Protein 1IV8 (pdb70)

InterPro domains:
  IPR006047 Glycosyl hydrolase family 13, catalytic domain [PF00128] (19-267)
  IPR006047 Glycosyl hydrolase family 13, catalytic domain [SM00642] (3-630)
  IPR012767 Maltooligosyl trehalose synthase [TIGR02401] (2-672)
  IPR012767 Maltooligosyl trehalose synthase [cd11336] (4-645)
  IPR013780 Glycosyl hydrolase, all-beta [G3DSA:2.60.40.1180] (655-720)
  IPR013797 Maltooligosyl trehalose synthase, domain 4 [G3DSA:1.10.10.470] (461-559)
  IPR015279 Malto-oligosyltrehalose synthase, C-terminal [PF09196] (654-719)
  IPR017853 Glycoside hydrolase superfamily [SSF51445] (2-646)

Nearest PDB structures (foldseek):
  1iv8-assembly1_A  TM=1.001E+00  e=0.000E+00  Sulfolobus acidocaldarius
  3hje-assembly1_A  TM=9.423E-01  e=4.505E-79  Sulfurisphaera tokodaii str. 7
  6lcu-assembly1_A  TM=8.958E-01  e=6.924E-51  Arthrobacter ramosus
  6lcv-assembly1_A  TM=9.062E-01  e=1.331E-50  Arthrobacter ramosus
  6sau-assembly1_A  TM=5.888E-01  e=2.525E-11  Cordyceps farinosa

B-factor: mean 21.86, std 14.27, range [2.0, 100.0]

Foldseek 3Di:
DFFEEEEDFFFLVCALVNLLVCLVVCLLQHAEYEYFDFAAAPPPDRGNQAHQFLVWGHVSRPTPVSVQVSQVSSVVVRHAYAYEDEQWKHFQAQSSVCVLCCLCCHCVQFFAFQVVDQAWEQADAQAFDPVCVVVPQWDWAQDPVGIWIDHPPGTHDFPDADPDPVVSQVRTRYHYGHLQDDTRADADQQDSGMTTTQCVPPSVCRSVCVLVHDGDHYEYEPLQLYLASQVSVVVSCVRNPDAYEYAFFWAQPGDDPHPHLAYQALNLQQQLLQLQAADPVLLVCLLCVLLVDDDDLLVLLVLLLVCCVRRPVPVCVLCVLLPHDSVLSSQLLSPDDGLFDPPLDGPCVSVVNDDVNVSCVVRVPSSSNVSSCSNSSSVSQLQEVLLQDPSQSLQSKVSHDVVRRHDHLVVVLVVLVVQAQGQYEHDNADLAIQKGNLLSLLSSLCNVVVVVNSCLVVLCVQQVFDARSRLSSNLLSLCLSQVLPALDPVVVQSVQSVSVQSYPQAHPVGGDPVNVVRVVVSSVCCSPPPVNRVVSVVVSVSNLLSVLLSQLSLLDRSQTAYHYYHYPPVLFDDTAGGPPRSSDDDDVVLVSVLLVVQLDDPCCSVDVSVRSVSNNSSSNSNVCSVCSVQSHNWDKAWDDDDRQWTWIDGNNFKTKIGGSNRPDKDKAADDPPWWWAFPRNRDIDHGMDIGHSHIGITTTD

CATH classification: 3.20.20.80 (+4 more: 3.30.1590.10, 1.10.150.200, 1.10.10.470)

Structure (mmCIF, N/CA/C/O backbone):
data_1IV8
#
_entry.id   1IV8
#
_cell.length_a   56.504
_cell.length_b   68.497
_cell.length_c   93.769
_cell.angle_alpha   90.00
_cell.angle_beta   101.46
_cell.angle_gamma   90.00
#
_symmetry.space_group_name_H-M   'P 1 21 1'
#
loop_
_entity.id
_entity.type
_entity.pdbx_description
1 polymer 'MALTOOLIGOSYL TREHALOSE SYNTHASE'
2 water water
#
loop_
_atom_site.group_PDB
_atom_site.id
_atom_site.type_symbol
_atom_site.label_atom_id
_atom_site.label_alt_id
_atom_site.label_comp_id
_atom_site.label_asym_id
_atom_site.label_entity_id
_atom_site.label_seq_id
_atom_site.pdbx_PDB_ins_code
_atom_site.Cartn_x
_atom_site.Cartn_y
_atom_site.Cartn_z
_atom_site.occupancy
_atom_site.B_iso_or_equiv
_atom_site.auth_seq_id
_atom_site.auth_comp_id
_atom_site.auth_asym_id
_atom_site.auth_atom_id
_atom_site.pdbx_PDB_model_num
ATOM 1 N N . MET A 1 1 ? -21.813 64.893 30.588 1.00 49.21 1 MET A N 1
ATOM 2 C CA . MET A 1 1 ? -23.137 64.630 31.230 1.00 49.63 1 MET A CA 1
ATOM 3 C C . MET A 1 1 ? -24.070 63.890 30.267 1.00 43.66 1 MET A C 1
ATOM 4 O O . MET A 1 1 ? -23.931 63.998 29.053 1.00 43.75 1 MET A O 1
ATOM 9 N N . ILE A 1 2 ? -25.012 63.146 30.836 1.00 36.53 2 ILE A N 1
ATOM 10 C CA . ILE A 1 2 ? -26.002 62.370 30.090 1.00 31.88 2 ILE A CA 1
ATOM 11 C C . ILE A 1 2 ? -25.491 61.426 28.993 1.00 24.86 2 ILE A C 1
ATOM 12 O O . ILE A 1 2 ? -25.008 60.360 29.334 1.00 26.41 2 ILE A O 1
ATOM 17 N N . SER A 1 3 ? -25.521 61.817 27.718 1.00 19.83 3 SER A N 1
ATOM 18 C CA . SER A 1 3 ? -25.099 60.890 26.657 1.00 16.39 3 SER A CA 1
ATOM 19 C C . SER A 1 3 ? -23.981 61.198 25.645 1.00 14.12 3 SER A C 1
ATOM 20 O O . SER A 1 3 ? -23.394 60.260 25.097 1.00 14.34 3 SER A O 1
ATOM 23 N N . ALA A 1 4 ? -23.672 62.469 25.389 1.00 11.08 4 ALA A N 1
ATOM 24 C CA . ALA A 1 4 ? -22.618 62.813 24.423 1.00 12.19 4 ALA A CA 1
ATOM 25 C C . ALA A 1 4 ? -22.253 64.295 24.389 1.00 10.14 4 ALA A C 1
ATOM 26 O O . ALA A 1 4 ? -23.122 65.164 24.444 1.00 13.47 4 ALA A O 1
ATOM 28 N N . THR A 1 5 ? -20.961 64.582 24.273 1.00 9.92 5 THR A N 1
ATOM 29 C CA . THR A 1 5 ? -20.499 65.968 24.221 1.00 7.43 5 THR A CA 1
ATOM 30 C C . THR A 1 5 ? -19.899 66.293 22.874 1.00 6.87 5 THR A C 1
ATOM 31 O O . THR A 1 5 ? -19.440 65.403 22.163 1.00 9.38 5 THR A O 1
ATOM 35 N N . TYR A 1 6 ? -19.907 67.572 22.528 1.00 4.83 6 TYR A N 1
ATOM 36 C CA . TYR A 1 6 ? -19.384 68.027 21.249 1.00 7.98 6 TYR A CA 1
ATOM 37 C C . TYR A 1 6 ? -18.554 69.287 21.507 1.00 8.09 6 TYR A C 1
ATOM 38 O O . TYR A 1 6 ? -19.086 70.304 21.959 1.00 8.28 6 TYR A O 1
ATOM 47 N N . ARG A 1 7 ? -17.251 69.188 21.241 1.00 10.22 7 ARG A N 1
ATOM 48 C CA . ARG A 1 7 ? -16.279 70.272 21.430 1.00 7.88 7 ARG A CA 1
ATOM 49 C C . ARG A 1 7 ? -16.373 71.330 20.345 1.00 6.86 7 ARG A C 1
ATOM 50 O O . ARG A 1 7 ? -16.164 71.028 19.175 1.00 8.47 7 ARG A O 1
ATOM 58 N N . LEU A 1 8 ? -16.630 72.574 20.731 1.00 7.50 8 LEU A N 1
ATOM 59 C CA . LEU A 1 8 ? -16.690 73.672 19.771 1.00 8.24 8 LEU A CA 1
ATOM 60 C C . LEU A 1 8 ? -15.559 74.667 20.068 1.00 11.57 8 LEU A C 1
ATOM 61 O O . LEU A 1 8 ? -15.339 75.038 21.224 1.00 9.45 8 LEU A O 1
ATOM 66 N N . GLN A 1 9 ? -14.809 75.040 19.033 1.00 10.01 9 GLN A N 1
ATOM 67 C CA . GLN A 1 9 ? -13.715 76.004 19.165 1.00 11.91 9 GLN A CA 1
ATOM 68 C C . GLN A 1 9 ? -14.269 77.391 18.805 1.00 12.67 9 GLN A C 1
ATOM 69 O O . GLN A 1 9 ? -14.519 77.693 17.635 1.00 11.46 9 GLN A O 1
ATOM 75 N N . LEU A 1 10 ? -14.586 78.170 19.836 1.00 13.82 10 LEU A N 1
ATOM 76 C CA . LEU A 1 10 ? -15.135 79.519 19.690 1.00 12.31 10 LEU A CA 1
ATOM 77 C C . LEU A 1 10 ? -14.062 80.565 19.420 1.00 13.36 10 LEU A C 1
ATOM 78 O O . LEU A 1 10 ? -13.000 80.547 20.029 1.00 15.29 10 LEU A O 1
ATOM 83 N N . ASN A 1 11 ? -14.345 81.472 18.491 1.00 14.46 11 ASN A N 1
ATOM 84 C CA . ASN A 1 11 ? -13.425 82.556 18.173 1.00 15.12 11 ASN A CA 1
ATOM 85 C C . ASN A 1 11 ? -14.134 83.633 17.359 1.00 18.00 11 ASN A C 1
ATOM 86 O O . ASN A 1 11 ? -15.339 83.546 17.130 1.00 17.01 11 ASN A O 1
ATOM 91 N N . LYS A 1 12 ? -13.401 84.672 16.978 1.00 20.27 12 LYS A N 1
ATOM 92 C CA . LYS A 1 12 ? -13.956 85.781 16.209 1.00 26.63 12 LYS A CA 1
ATOM 93 C C . LYS A 1 12 ? -14.763 85.319 14.989 1.00 26.13 12 LYS A C 1
ATOM 94 O O . LYS A 1 12 ? -15.776 85.930 14.644 1.00 26.34 12 LYS A O 1
ATOM 100 N N . ASN A 1 13 ? -14.320 84.238 14.351 1.00 26.46 13 ASN A N 1
ATOM 101 C CA . ASN A 1 13 ? -15.004 83.706 13.172 1.00 27.55 13 ASN A CA 1
ATOM 102 C C . ASN A 1 13 ? -16.029 82.605 13.427 1.00 24.11 13 ASN A C 1
ATOM 103 O O . ASN A 1 13 ? -16.587 82.041 12.494 1.00 24.34 13 ASN A O 1
ATOM 108 N N . PHE A 1 14 ? -16.249 82.277 14.688 1.00 18.80 14 PHE A N 1
ATOM 109 C CA . PHE A 1 14 ? -17.235 81.278 15.054 1.00 15.78 14 PHE A CA 1
ATOM 110 C C . PHE A 1 14 ? -17.629 81.640 16.473 1.00 14.71 14 PHE A C 1
ATOM 111 O O . PHE A 1 14 ? -17.127 81.079 17.452 1.00 14.82 14 PHE A O 1
ATOM 119 N N . ASN A 1 15 ? -18.511 82.628 16.553 1.00 14.25 15 ASN A N 1
ATOM 120 C CA . ASN A 1 15 ? -18.990 83.180 17.812 1.00 12.87 15 ASN A CA 1
ATOM 121 C C . ASN A 1 15 ? -20.294 82.595 18.334 1.00 14.05 15 ASN A C 1
ATOM 122 O O . ASN A 1 15 ? -20.789 81.596 17.812 1.00 14.11 15 ASN A O 1
ATOM 127 N N . PHE A 1 16 ? -20.809 83.191 19.410 1.00 15.06 16 PHE A N 1
ATOM 128 C CA . PHE A 1 16 ? -22.042 82.736 20.044 1.00 16.99 16 PHE A CA 1
ATOM 129 C C . PHE A 1 16 ? -23.228 82.653 19.068 1.00 18.29 16 PHE A C 1
ATOM 130 O O . PHE A 1 16 ? -24.042 81.727 19.147 1.00 19.42 16 PHE A O 1
ATOM 138 N N . GLY A 1 17 ? -23.323 83.625 18.166 1.00 17.30 17 GLY A N 1
ATOM 139 C CA . GLY A 1 17 ? -24.398 83.647 17.190 1.00 17.32 17 GLY A CA 1
ATOM 140 C C . GLY A 1 17 ? -24.332 82.496 16.198 1.00 16.58 17 GLY A C 1
ATOM 141 O O . GLY A 1 17 ? -25.367 82.016 15.722 1.00 15.20 17 GLY A O 1
ATOM 142 N N . ASP A 1 18 ? -23.118 82.089 15.836 1.00 15.43 18 ASP A N 1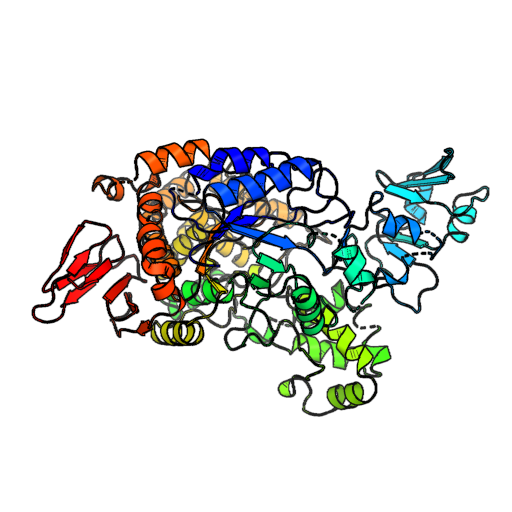
ATOM 143 C CA . ASP A 1 18 ? -22.933 80.976 14.914 1.00 17.66 18 ASP A CA 1
ATOM 144 C C . ASP A 1 18 ? -23.322 79.664 15.583 1.00 17.54 18 ASP A C 1
ATOM 145 O O . ASP A 1 18 ? -23.863 78.779 14.928 1.00 20.25 18 ASP A O 1
ATOM 150 N N . VAL A 1 19 ? -23.022 79.527 16.875 1.00 14.41 19 VAL A N 1
ATOM 151 C CA . VAL A 1 19 ? -23.386 78.320 17.606 1.00 15.40 19 VAL A CA 1
ATOM 152 C C . VAL A 1 19 ? -24.909 78.189 17.609 1.00 18.15 19 VAL A C 1
ATOM 153 O O . VAL A 1 19 ? -25.447 77.116 17.324 1.00 19.32 19 VAL A O 1
ATOM 157 N N . ILE A 1 20 ? -25.585 79.287 17.948 1.00 17.67 20 ILE A N 1
ATOM 158 C CA . ILE A 1 20 ? -27.045 79.346 17.993 1.00 18.85 20 ILE A CA 1
ATOM 159 C C . ILE A 1 20 ? -27.678 78.932 16.659 1.00 19.19 20 ILE A C 1
ATOM 160 O O . ILE A 1 20 ? -28.710 78.267 16.647 1.00 20.23 20 ILE A O 1
ATOM 165 N N . ASP A 1 21 ? -27.061 79.330 15.549 1.00 20.57 21 ASP A N 1
ATOM 166 C CA . ASP A 1 21 ? -27.566 78.989 14.220 1.00 22.31 21 ASP A CA 1
ATOM 167 C C . ASP A 1 21 ? -27.503 77.498 13.914 1.00 21.82 21 ASP A C 1
ATOM 168 O O . ASP A 1 21 ? -28.231 77.020 13.049 1.00 22.53 21 ASP A O 1
ATOM 173 N N . ASN A 1 22 ? -26.620 76.777 14.604 1.00 20.37 22 ASN A N 1
ATOM 174 C CA . ASN A 1 22 ? -26.451 75.339 14.384 1.00 17.58 22 ASN A CA 1
ATOM 175 C C . ASN A 1 22 ? -27.012 74.419 15.464 1.00 17.37 22 ASN A C 1
ATOM 176 O O . ASN A 1 22 ? -26.769 73.215 15.424 1.00 17.40 22 ASN A O 1
ATOM 181 N N . LEU A 1 23 ? -27.742 74.972 16.431 1.00 17.87 23 LEU A N 1
ATOM 182 C CA . LEU A 1 23 ? -28.309 74.184 17.522 1.00 14.67 23 LEU A CA 1
ATOM 183 C C . LEU A 1 23 ? -29.176 73.006 17.095 1.00 15.18 23 LEU A C 1
ATOM 184 O O . LEU A 1 23 ? -29.106 71.941 17.709 1.00 15.83 23 LEU A O 1
ATOM 189 N N . TRP A 1 24 ? -30.025 73.199 16.089 1.00 14.90 24 TRP A N 1
ATOM 190 C CA . TRP A 1 24 ? -30.882 72.115 15.601 1.00 13.11 24 TRP A CA 1
ATOM 191 C C . TRP A 1 24 ? -30.078 71.005 14.923 1.00 13.28 24 TRP A C 1
ATOM 192 O O . TRP A 1 24 ? -30.509 69.855 14.906 1.00 16.03 24 TRP A O 1
ATOM 203 N N . TYR A 1 25 ? -28.934 71.358 14.342 1.00 13.40 25 TYR A N 1
ATOM 204 C CA . TYR A 1 25 ? -28.061 70.372 13.717 1.00 14.27 25 TYR A CA 1
ATOM 205 C C . TYR A 1 25 ? -27.478 69.465 14.813 1.00 15.16 25 TYR A C 1
ATOM 206 O O . TYR A 1 25 ? -27.462 68.235 14.679 1.00 16.18 25 TYR A O 1
ATOM 215 N N . PHE A 1 26 ? -26.993 70.083 15.889 1.00 13.47 26 PHE A N 1
ATOM 216 C CA . PHE A 1 26 ? -26.409 69.354 17.013 1.00 14.67 26 PHE A CA 1
ATOM 217 C C . PHE A 1 26 ? -27.423 68.433 17.695 1.00 16.24 26 PHE A C 1
ATOM 218 O O . PHE A 1 26 ? -27.071 67.330 18.118 1.00 14.61 26 PHE A O 1
ATOM 236 N N . ASP A 1 28 ? -30.182 67.077 16.266 1.00 14.98 28 ASP A N 1
ATOM 237 C CA . ASP A 1 28 ? -30.532 65.993 15.351 1.00 18.58 28 ASP A CA 1
ATOM 238 C C . ASP A 1 28 ? -29.398 64.969 15.221 1.00 19.96 28 ASP A C 1
ATOM 239 O O . ASP A 1 28 ? -29.645 63.779 15.002 1.00 21.01 28 ASP A O 1
ATOM 244 N N . LEU A 1 29 ? -28.156 65.423 15.363 1.00 17.98 29 LEU A N 1
ATOM 245 C CA . LEU A 1 29 ? -27.001 64.533 15.267 1.00 17.24 29 LEU A CA 1
ATOM 246 C C . LEU A 1 29 ? -27.013 63.512 16.410 1.00 16.53 29 LEU A C 1
ATOM 247 O O . LEU A 1 29 ? -26.500 62.395 16.257 1.00 19.30 29 LEU A O 1
ATOM 252 N N . GLY A 1 30 ? -27.558 63.913 17.557 1.00 15.66 30 GLY A N 1
ATOM 253 C CA . GLY A 1 30 ? -27.632 63.036 18.718 1.00 14.87 30 GLY A CA 1
ATOM 254 C C . GLY A 1 30 ? -26.888 63.519 19.959 1.00 13.50 30 GLY A C 1
ATOM 255 O O . GLY A 1 30 ? -26.872 62.836 20.975 1.00 16.06 30 GLY A O 1
ATOM 256 N N . VAL A 1 31 ? -26.233 64.672 19.856 1.00 15.18 31 VAL A N 1
ATOM 257 C CA . VAL A 1 31 ? -25.462 65.275 20.950 1.00 14.11 31 VAL A CA 1
ATOM 258 C C . VAL A 1 31 ? -26.360 65.814 22.076 1.00 14.68 31 VAL A C 1
ATOM 259 O O . VAL A 1 31 ? -27.351 66.485 21.806 1.00 15.78 31 VAL A O 1
ATOM 263 N N . SER A 1 32 ? -25.990 65.563 23.331 1.00 15.07 32 SER A N 1
ATOM 264 C CA . SER A 1 32 ? -26.779 66.054 24.462 1.00 13.65 32 SER A CA 1
ATOM 265 C C . SER A 1 32 ? -26.210 67.329 25.107 1.00 15.65 32 SER A C 1
ATOM 266 O O . SER A 1 32 ? -26.965 68.165 25.618 1.00 12.33 32 SER A O 1
ATOM 269 N N . HIS A 1 33 ? -24.891 67.495 25.052 1.00 13.00 33 HIS A N 1
ATOM 270 C CA . HIS A 1 33 ? -24.230 68.648 25.664 1.00 12.07 33 HIS A CA 1
ATOM 271 C C . HIS A 1 33 ? -23.176 69.314 24.786 1.00 10.84 33 HIS A C 1
ATOM 272 O O . HIS A 1 33 ? -22.314 68.640 24.220 1.00 14.77 33 HIS A O 1
ATOM 279 N N . LEU A 1 34 ? -23.238 70.637 24.666 1.00 10.41 34 LEU A N 1
ATOM 280 C CA . LEU A 1 34 ? -22.222 71.372 23.910 1.00 10.00 34 LEU A CA 1
ATOM 281 C C . LEU A 1 34 ? -21.072 71.610 24.878 1.00 11.42 34 LEU A C 1
ATOM 282 O O . LEU A 1 34 ? -21.293 71.931 26.047 1.00 13.06 34 LEU A O 1
ATOM 287 N N . TYR A 1 35 ? -19.854 71.395 24.401 1.00 10.65 35 TYR A N 1
ATOM 288 C CA . TYR A 1 35 ? -18.638 71.531 25.208 1.00 10.14 35 TYR A CA 1
ATOM 289 C C . TYR A 1 35 ? -17.868 72.731 24.639 1.00 9.72 35 TYR A C 1
ATOM 290 O O . TYR A 1 35 ? -17.154 72.629 23.638 1.00 8.59 35 TYR A O 1
ATOM 299 N N . LEU A 1 36 ? -18.059 73.884 25.273 1.00 9.50 36 LEU A N 1
ATOM 300 C CA . LEU A 1 36 ? -17.466 75.136 24.813 1.00 9.05 36 LEU A CA 1
ATOM 301 C C . LEU A 1 36 ? -16.079 75.484 25.310 1.00 8.46 36 LEU A C 1
ATOM 302 O O . LEU A 1 36 ? -15.735 75.196 26.458 1.00 9.29 36 LEU A O 1
ATOM 307 N N . SER A 1 37 ? -15.292 76.102 24.428 1.00 7.34 37 SER A N 1
ATOM 308 C CA . SER A 1 37 ? -13.940 76.586 24.741 1.00 8.53 37 SER A CA 1
ATOM 309 C C . SER A 1 37 ? -14.116 77.822 25.677 1.00 9.56 37 SER A C 1
ATOM 310 O O . SER A 1 37 ? -15.212 78.396 25.739 1.00 8.73 37 SER A O 1
ATOM 313 N N . PRO A 1 38 ? -13.051 78.250 26.403 1.00 9.72 38 PRO A N 1
ATOM 314 C CA . PRO A 1 38 ? -13.085 79.391 27.342 1.00 6.90 38 PRO A CA 1
ATOM 315 C C . PRO A 1 38 ? -13.774 80.667 26.869 1.00 7.90 38 PRO A C 1
ATOM 316 O O . PRO A 1 38 ? -13.545 81.108 25.746 1.00 8.74 38 PRO A O 1
ATOM 320 N N . VAL A 1 39 ? -14.610 81.258 27.731 1.00 9.07 39 VAL A N 1
ATOM 321 C CA . VAL A 1 39 ? -15.361 82.469 27.378 1.00 7.88 39 VAL A CA 1
ATOM 322 C C . VAL A 1 39 ? -15.043 83.791 28.070 1.00 9.78 39 VAL A C 1
ATOM 323 O O . VAL A 1 39 ? -15.678 84.801 27.757 1.00 11.13 39 VAL A O 1
ATOM 327 N N . LEU A 1 40 ? -14.164 83.791 29.065 1.00 8.35 40 LEU A N 1
ATOM 328 C CA . LEU A 1 40 ? -13.807 85.046 29.726 1.00 9.30 40 LEU A CA 1
ATOM 329 C C . LEU A 1 40 ? -12.876 85.836 28.814 1.00 9.00 40 LEU A C 1
ATOM 330 O O . LEU A 1 40 ? -12.197 85.275 27.968 1.00 9.41 40 LEU A O 1
ATOM 335 N N . MET A 1 41 ? -12.859 87.151 28.980 1.00 8.72 41 MET A N 1
ATOM 336 C CA . MET A 1 41 ? -12.023 88.008 28.150 1.00 8.06 41 MET A CA 1
ATOM 337 C C . MET A 1 41 ? -10.566 87.568 27.990 1.00 8.30 41 MET A C 1
ATOM 338 O O . MET A 1 41 ? -9.817 87.502 28.961 1.00 9.61 41 MET A O 1
ATOM 343 N N . ALA A 1 42 ? -10.167 87.328 26.746 1.00 8.71 42 ALA A N 1
ATOM 344 C CA . ALA A 1 42 ? -8.808 86.913 26.409 1.00 10.42 42 ALA A CA 1
ATOM 345 C C . ALA A 1 42 ? -8.162 88.012 25.564 1.00 13.46 42 ALA A C 1
ATOM 346 O O . ALA A 1 42 ? -8.816 88.994 25.207 1.00 15.54 42 ALA A O 1
ATOM 348 N N . SER A 1 43 ? -6.867 87.900 25.288 1.00 15.50 43 SER A N 1
ATOM 349 C CA . SER A 1 43 ? -6.219 88.931 24.484 1.00 18.97 43 SER A CA 1
ATOM 350 C C . SER A 1 43 ? -6.841 88.972 23.084 1.00 21.81 43 SER A C 1
ATOM 351 O O . SER A 1 43 ? -7.117 87.937 22.488 1.00 20.61 43 SER A O 1
ATOM 354 N N . PRO A 1 44 ? -7.078 90.183 22.551 1.00 23.67 44 PRO A N 1
ATOM 355 C CA . PRO A 1 44 ? -7.676 90.372 21.223 1.00 22.18 44 PRO A CA 1
ATOM 356 C C . PRO A 1 44 ? -7.025 89.531 20.128 1.00 21.25 44 PRO A C 1
ATOM 357 O O . PRO A 1 44 ? -5.792 89.483 19.998 1.00 18.06 44 PRO A O 1
ATOM 361 N N . GLY A 1 45 ? -7.870 88.871 19.346 1.00 21.38 45 GLY A N 1
ATOM 362 C CA . GLY A 1 45 ? -7.388 88.032 18.271 1.00 22.11 45 GLY A CA 1
ATOM 363 C C . GLY A 1 45 ? -7.042 86.624 18.712 1.00 23.04 45 GLY A C 1
ATOM 364 O O . GLY A 1 45 ? -6.504 85.855 17.915 1.00 24.78 45 GLY A O 1
ATOM 365 N N . SER A 1 46 ? -7.326 86.281 19.965 1.00 20.62 46 SER A N 1
ATOM 366 C CA . SER A 1 46 ? -7.034 84.940 20.465 1.00 20.51 46 SER A CA 1
ATOM 367 C C . SER A 1 46 ? -7.886 83.909 19.727 1.00 21.37 46 SER A C 1
ATOM 368 O O . SER A 1 46 ? -9.052 84.149 19.413 1.00 22.01 46 SER A O 1
ATOM 371 N N . ASN A 1 47 ? -7.276 82.774 19.410 1.00 22.96 47 ASN A N 1
ATOM 372 C CA . ASN A 1 47 ? -7.974 81.706 18.710 1.00 26.05 47 ASN A CA 1
ATOM 373 C C . ASN A 1 47 ? -8.390 80.576 19.646 1.00 24.22 47 ASN A C 1
ATOM 374 O O . ASN A 1 47 ? -9.121 79.683 19.239 1.00 23.89 47 ASN A O 1
ATOM 379 N N . HIS A 1 48 ? -7.909 80.604 20.886 1.00 20.94 48 HIS A N 1
ATOM 380 C CA . HIS A 1 48 ? -8.227 79.539 21.829 1.00 17.34 48 HIS A CA 1
ATOM 381 C C . HIS A 1 48 ? -8.788 79.984 23.184 1.00 17.30 48 HIS A C 1
ATOM 382 O O . HIS A 1 48 ? -9.232 79.155 23.978 1.00 16.02 48 HIS A O 1
ATOM 389 N N . GLY A 1 49 ? -8.645 81.269 23.499 1.00 17.55 49 GLY A N 1
ATOM 390 C CA . GLY A 1 49 ? -9.157 81.788 24.763 1.00 15.47 49 GLY A CA 1
ATOM 391 C C . GLY A 1 49 ? -8.445 81.378 26.050 1.00 13.99 49 GLY A C 1
ATOM 392 O O . GLY A 1 49 ? -8.919 81.689 27.132 1.00 12.39 49 GLY A O 1
ATOM 393 N N . TYR A 1 50 ? -7.301 80.704 25.966 1.00 12.84 50 TYR A N 1
ATOM 394 C CA . TYR A 1 50 ? -6.598 80.296 27.186 1.00 11.97 50 TYR A CA 1
ATOM 395 C C . TYR A 1 50 ? -5.710 81.393 27.800 1.00 10.83 50 TYR A C 1
ATOM 396 O O . TYR A 1 50 ? -5.183 81.224 28.897 1.00 12.72 50 TYR A O 1
ATOM 405 N N . ASP A 1 51 ? -5.516 82.487 27.068 1.00 9.76 51 ASP A N 1
ATOM 406 C CA . ASP A 1 51 ? -4.718 83.625 27.548 1.00 10.87 51 ASP A CA 1
ATOM 407 C C . ASP A 1 51 ? -5.629 84.711 28.129 1.00 9.26 51 ASP A C 1
ATOM 408 O O . ASP A 1 51 ? -5.837 85.755 27.517 1.00 10.98 51 ASP A O 1
ATOM 413 N N . VAL A 1 52 ? -6.161 84.441 29.316 1.00 8.45 52 VAL A N 1
ATOM 414 C CA . VAL A 1 52 ? -7.103 85.314 30.007 1.00 10.98 52 VAL A CA 1
ATOM 415 C C . VAL A 1 52 ? -6.539 86.648 30.482 1.00 12.64 52 VAL A C 1
ATOM 416 O O . VAL A 1 52 ? -5.481 86.708 31.109 1.00 12.70 52 VAL A O 1
ATOM 420 N N . ILE A 1 53 ? -7.258 87.725 30.187 1.00 10.64 53 ILE A N 1
ATOM 421 C CA . ILE A 1 53 ? -6.819 89.044 30.602 1.00 11.17 53 ILE A CA 1
ATOM 422 C C . ILE A 1 53 ? -7.770 89.724 31.590 1.00 12.56 53 ILE A C 1
ATOM 423 O O . ILE A 1 53 ? -7.389 90.706 32.216 1.00 13.49 53 ILE A O 1
ATOM 428 N N . ASP A 1 54 ? -8.989 89.204 31.747 1.00 10.63 54 ASP A N 1
ATOM 429 C CA . ASP A 1 54 ? -9.943 89.789 32.698 1.00 12.24 54 ASP A CA 1
ATOM 430 C C . ASP A 1 54 ? -11.010 88.772 33.134 1.00 11.64 54 ASP A C 1
ATOM 431 O O . ASP A 1 54 ? -11.780 88.280 32.317 1.00 11.92 54 ASP A O 1
ATOM 436 N N . HIS A 1 55 ? -11.044 88.470 34.431 1.00 11.17 55 HIS A N 1
ATOM 437 C CA . HIS A 1 55 ? -12.004 87.515 34.999 1.00 10.86 55 HIS A CA 1
ATOM 438 C C . HIS A 1 55 ? -13.424 88.069 35.127 1.00 11.03 55 HIS A C 1
ATOM 439 O O . HIS A 1 55 ? -14.375 87.317 35.303 1.00 12.79 55 HIS A O 1
ATOM 446 N N . SER A 1 56 ? -13.561 89.384 35.042 1.00 13.29 56 SER A N 1
ATOM 447 C CA . SER A 1 56 ? -14.864 90.010 35.223 1.00 13.94 56 SER A CA 1
ATOM 448 C C . SER A 1 56 ? -15.703 90.223 33.977 1.00 13.66 56 SER A C 1
ATOM 449 O O . SER A 1 56 ? -16.856 90.631 34.089 1.00 16.28 56 SER A O 1
ATOM 452 N N . ARG A 1 57 ? -15.159 89.890 32.808 1.00 14.37 57 ARG A N 1
ATOM 453 C CA . ARG A 1 57 ? -15.855 90.101 31.538 1.00 15.52 57 ARG A CA 1
ATOM 454 C C . ARG A 1 57 ? -15.949 88.910 30.595 1.00 13.54 57 ARG A C 1
ATOM 455 O O . ARG A 1 57 ? -14.974 88.199 30.407 1.00 13.71 57 ARG A O 1
ATOM 463 N N . ILE A 1 58 ? -17.115 88.706 29.993 1.00 10.58 58 ILE A N 1
ATOM 464 C CA . ILE A 1 58 ? -17.268 87.654 28.999 1.00 11.02 58 ILE A CA 1
ATOM 465 C C . ILE A 1 58 ? -16.612 88.285 27.764 1.00 14.11 58 ILE A C 1
ATOM 466 O O . ILE A 1 58 ? -16.759 89.488 27.521 1.00 12.87 58 ILE A O 1
ATOM 471 N N . ASN A 1 59 ? -15.867 87.491 27.003 1.00 13.14 59 ASN A N 1
ATOM 472 C CA . ASN A 1 59 ? -15.173 87.979 25.807 1.00 15.02 59 ASN A CA 1
ATOM 473 C C . ASN A 1 59 ? -16.109 88.648 24.788 1.00 14.69 59 ASN A C 1
ATOM 474 O O . ASN A 1 59 ? -17.093 88.054 24.341 1.00 15.28 59 ASN A O 1
ATOM 479 N N . ASP A 1 60 ? -15.787 89.886 24.427 1.00 18.28 60 ASP A N 1
ATOM 480 C CA . ASP A 1 60 ? -16.585 90.646 23.468 1.00 21.81 60 ASP A CA 1
ATOM 481 C C . ASP A 1 60 ? -16.411 90.220 22.016 1.00 20.78 60 ASP A C 1
ATOM 482 O O . ASP A 1 60 ? -17.321 90.404 21.203 1.00 18.21 60 ASP A O 1
ATOM 487 N N . GLU A 1 61 ? -15.239 89.684 21.682 1.00 18.27 61 GLU A N 1
ATOM 488 C CA . GLU A 1 61 ? -14.980 89.216 20.325 1.00 20.53 61 GLU A CA 1
ATOM 489 C C . GLU A 1 61 ? -15.878 88.026 19.969 1.00 18.31 61 GLU A C 1
ATOM 490 O O . GLU A 1 61 ? -16.107 87.741 18.793 1.00 18.90 61 GLU A O 1
ATOM 496 N N . LEU A 1 62 ? -16.347 87.315 20.991 1.00 17.49 62 LEU A N 1
ATOM 497 C CA . LEU A 1 62 ? -17.218 86.157 20.799 1.00 18.09 62 LEU A CA 1
ATOM 498 C C . LEU A 1 62 ? -18.686 86.559 20.772 1.00 18.66 62 LEU A C 1
ATOM 499 O O . LEU A 1 62 ? -19.545 85.733 20.475 1.00 18.21 62 LEU A O 1
ATOM 504 N N . GLY A 1 63 ? -18.972 87.801 21.158 1.00 20.09 63 GLY A N 1
ATOM 505 C CA . GLY A 1 63 ? -20.345 88.279 21.179 1.00 19.61 63 GLY A CA 1
ATOM 506 C C . GLY A 1 63 ? -20.770 88.925 22.489 1.00 20.01 63 GLY A C 1
ATOM 507 O O . GLY A 1 63 ? -21.846 89.515 22.569 1.00 21.63 63 GLY A O 1
ATOM 508 N N . GLY A 1 64 ? -19.937 88.821 23.520 1.00 17.15 64 GLY A N 1
ATOM 509 C CA . GLY A 1 64 ? -20.275 89.423 24.797 1.00 14.80 64 GLY A CA 1
ATOM 510 C C . GLY A 1 64 ? -21.278 88.634 25.619 1.00 16.62 64 GLY A C 1
ATOM 511 O O . GLY A 1 64 ? -21.857 87.651 25.142 1.00 16.26 64 GLY A O 1
ATOM 512 N N . GLU A 1 65 ? -21.510 89.089 26.849 1.00 16.25 65 GLU A N 1
ATOM 513 C CA . GLU A 1 65 ? -22.431 88.430 27.774 1.00 17.55 65 GLU A CA 1
ATOM 514 C C . GLU A 1 65 ? -23.877 88.312 27.301 1.00 17.28 65 GLU A C 1
ATOM 515 O O . GLU A 1 65 ? -24.540 87.325 27.607 1.00 14.99 65 GLU A O 1
ATOM 521 N N . LYS A 1 66 ? -24.374 89.332 26.602 1.00 18.15 66 LYS A N 1
ATOM 522 C CA . LYS A 1 66 ? -25.751 89.325 26.099 1.00 19.90 66 LYS A CA 1
ATOM 523 C C . LYS A 1 66 ? -25.988 88.114 25.214 1.00 14.01 66 LYS A C 1
ATOM 524 O O . LYS A 1 66 ? -26.958 87.390 25.386 1.00 13.81 66 LYS A O 1
ATOM 530 N N . GLU A 1 67 ? -25.096 87.919 24.255 1.00 13.08 67 GLU A N 1
ATOM 531 C CA . GLU A 1 67 ? -25.190 86.802 23.335 1.00 15.04 67 GLU A CA 1
ATOM 532 C C . GLU A 1 67 ? -24.920 85.449 23.981 1.00 15.99 67 GLU A C 1
ATOM 533 O O . GLU A 1 67 ? -25.424 84.427 23.516 1.00 15.97 67 GLU A O 1
ATOM 539 N N . TYR A 1 68 ? -24.100 85.441 25.028 1.00 15.99 68 TYR A N 1
ATOM 540 C CA . TYR A 1 68 ? -23.783 84.211 25.742 1.00 14.87 68 TYR A CA 1
ATOM 541 C C . TYR A 1 68 ? -25.020 83.704 26.501 1.00 14.45 68 TYR A C 1
ATOM 542 O O . TYR A 1 68 ? -25.305 82.504 26.499 1.00 13.27 68 TYR A O 1
ATOM 551 N N . ARG A 1 69 ? -25.726 84.607 27.179 1.00 12.22 69 ARG A N 1
ATOM 552 C CA . ARG A 1 69 ? -26.936 84.235 27.913 1.00 13.76 69 ARG A CA 1
ATOM 553 C C . ARG A 1 69 ? -28.052 83.763 26.965 1.00 12.40 69 ARG A C 1
ATOM 554 O O . ARG A 1 69 ? -28.866 82.914 27.334 1.00 12.15 69 ARG A O 1
ATOM 562 N N . ARG A 1 70 ? -28.087 84.329 25.757 1.00 12.83 70 ARG A N 1
ATOM 563 C CA . ARG A 1 70 ? -29.080 83.965 24.750 1.00 15.04 70 ARG A CA 1
ATOM 564 C C . ARG A 1 70 ? -28.768 82.551 24.261 1.00 16.06 70 ARG A C 1
ATOM 565 O O . ARG A 1 70 ? -29.671 81.756 24.009 1.00 14.16 70 ARG A O 1
ATOM 573 N N . LEU A 1 71 ? -27.480 82.250 24.132 1.00 14.66 71 LEU A N 1
ATOM 574 C CA . LEU A 1 71 ? -27.031 80.932 23.699 1.00 14.93 71 LEU A CA 1
ATOM 575 C C . LEU A 1 71 ? -27.484 79.882 24.724 1.00 14.69 71 LEU A C 1
ATOM 576 O O . LEU A 1 71 ? -28.012 78.830 24.358 1.00 16.31 71 LEU A O 1
ATOM 581 N N . ILE A 1 72 ? -27.241 80.162 26.002 1.00 14.39 72 ILE A N 1
ATOM 582 C CA . ILE A 1 72 ? -27.618 79.263 27.088 1.00 14.13 72 ILE A CA 1
ATOM 583 C C . ILE A 1 72 ? -29.128 79.019 27.147 1.00 15.20 72 ILE A C 1
ATOM 584 O O . ILE A 1 72 ? -29.573 77.880 27.282 1.00 12.82 72 ILE A O 1
ATOM 589 N N . GLU A 1 73 ? -29.913 80.087 27.084 1.00 15.92 73 GLU A N 1
ATOM 590 C CA . GLU A 1 73 ? -31.365 79.954 27.148 1.00 20.15 73 GLU A CA 1
ATOM 591 C C . GLU A 1 73 ? -31.959 79.208 25.957 1.00 17.87 73 GLU A C 1
ATOM 592 O O . GLU A 1 73 ? -32.839 78.361 26.133 1.00 17.80 73 GLU A O 1
ATOM 598 N N . THR A 1 74 ? -31.454 79.505 24.762 1.00 17.92 74 THR A N 1
ATOM 599 C CA . THR A 1 74 ? -31.908 78.867 23.522 1.00 17.34 74 THR A CA 1
ATOM 600 C C . THR A 1 74 ? -31.544 77.373 23.505 1.00 16.96 74 THR A C 1
ATOM 601 O O . THR A 1 74 ? -32.345 76.532 23.084 1.00 13.56 74 THR A O 1
ATOM 605 N N . ALA A 1 75 ? -30.328 77.043 23.935 1.00 14.51 75 ALA A N 1
ATOM 606 C CA . ALA A 1 75 ? -29.907 75.646 23.976 1.00 15.99 75 ALA A CA 1
ATOM 607 C C . ALA A 1 75 ? -30.838 74.883 24.913 1.00 15.46 75 ALA A C 1
ATOM 608 O O . ALA A 1 75 ? -31.315 73.796 24.583 1.00 16.34 75 ALA A O 1
ATOM 610 N N . HIS A 1 76 ? -31.099 75.466 26.078 1.00 15.50 76 HIS A N 1
ATOM 611 C CA . HIS A 1 76 ? -31.978 74.857 27.070 1.00 15.69 76 HIS A CA 1
ATOM 612 C C . HIS A 1 76 ? -33.416 74.686 26.578 1.00 15.90 76 HIS A C 1
ATOM 613 O O . HIS A 1 76 ? -34.086 73.720 26.936 1.00 17.72 76 HIS A O 1
ATOM 620 N N . THR A 1 77 ? -33.893 75.629 25.778 1.00 18.21 77 THR A N 1
ATOM 621 C CA . THR A 1 77 ? -35.241 75.554 25.232 1.00 23.28 77 THR A CA 1
ATOM 622 C C . THR A 1 77 ? -35.413 74.331 24.324 1.00 22.71 77 THR A C 1
ATOM 623 O O . THR A 1 77 ? -36.445 73.650 24.376 1.00 22.90 77 THR A O 1
ATOM 627 N N . ILE A 1 78 ? -34.411 74.046 23.498 1.00 22.69 78 ILE A N 1
ATOM 628 C CA . ILE A 1 78 ? -34.493 72.894 22.612 1.00 24.06 78 ILE A CA 1
ATOM 629 C C . ILE A 1 78 ? -33.966 71.615 23.270 1.00 23.87 78 ILE A C 1
ATOM 630 O O . ILE A 1 78 ? -33.855 70.571 22.618 1.00 25.84 78 ILE A O 1
ATOM 635 N N . GLY A 1 79 ? -33.644 71.707 24.558 1.00 22.74 79 GLY A N 1
ATOM 636 C CA . GLY A 1 79 ? -33.180 70.553 25.312 1.00 21.07 79 GLY A CA 1
ATOM 637 C C . GLY A 1 79 ? -31.703 70.201 25.332 1.00 21.91 79 GLY A C 1
ATOM 638 O O . GLY A 1 79 ? -31.364 69.059 25.638 1.00 21.16 79 GLY A O 1
ATOM 639 N N . LEU A 1 80 ? -30.828 71.140 24.981 1.00 20.30 80 LEU A N 1
ATOM 640 C CA . LEU A 1 80 ? -29.388 70.877 24.998 1.00 18.61 80 LEU A CA 1
ATOM 641 C C . LEU A 1 80 ? -28.718 71.494 26.225 1.00 17.25 80 LEU A C 1
ATOM 642 O O . LEU A 1 80 ? -29.063 72.605 26.636 1.00 17.16 80 LEU A O 1
ATOM 647 N N . GLY A 1 81 ? -27.763 70.767 26.801 1.00 15.31 81 GLY A N 1
ATOM 648 C CA . GLY A 1 81 ? -27.044 71.254 27.967 1.00 13.41 81 GLY A CA 1
ATOM 649 C C . GLY A 1 81 ? -25.745 71.943 27.581 1.00 12.06 81 GLY A C 1
ATOM 650 O O . GLY A 1 81 ? -25.313 71.846 26.433 1.00 10.57 81 GLY A O 1
ATOM 651 N N . ILE A 1 82 ? -25.106 72.612 28.541 1.00 11.43 82 ILE A N 1
ATOM 652 C CA . ILE A 1 82 ? -23.856 73.330 28.291 1.00 12.27 82 ILE A CA 1
ATOM 653 C C . ILE A 1 82 ? -22.776 73.002 29.325 1.00 11.40 82 ILE A C 1
ATOM 654 O O . ILE A 1 82 ? -23.022 73.110 30.523 1.00 10.63 82 ILE A O 1
ATOM 659 N N . ILE A 1 83 ? -21.608 72.568 28.853 1.00 9.18 83 ILE A N 1
ATOM 660 C CA . ILE A 1 83 ? -20.454 72.291 29.718 1.00 9.79 83 ILE A CA 1
ATOM 661 C C . ILE A 1 83 ? -19.405 73.339 29.319 1.00 8.44 83 ILE A C 1
ATOM 662 O O . ILE A 1 83 ? -18.964 73.377 28.169 1.00 11.67 83 ILE A O 1
ATOM 667 N N . GLN A 1 84 ? -19.028 74.197 30.262 1.00 6.40 84 GLN A N 1
ATOM 668 C CA . GLN A 1 84 ? -18.082 75.284 30.002 1.00 5.74 84 GLN A CA 1
ATOM 669 C C . GLN A 1 84 ? -16.653 75.103 30.512 1.00 4.81 84 GLN A C 1
ATOM 670 O O . GLN A 1 84 ? -16.432 74.846 31.693 1.00 5.91 84 GLN A O 1
ATOM 676 N N . ASP A 1 85 ? -15.693 75.268 29.605 1.00 6.28 85 ASP A N 1
ATOM 677 C CA . ASP A 1 85 ? -14.254 75.189 29.907 1.00 7.92 85 ASP A CA 1
ATOM 678 C C . ASP A 1 85 ? -13.872 76.491 30.656 1.00 6.33 85 ASP A C 1
ATOM 679 O O . ASP A 1 85 ? -14.177 77.577 30.188 1.00 5.06 85 ASP A O 1
ATOM 684 N N . ILE A 1 86 ? -13.273 76.369 31.839 1.00 9.10 86 ILE A N 1
ATOM 685 C CA . ILE A 1 86 ? -12.826 77.532 32.614 1.00 8.75 86 ILE A CA 1
ATOM 686 C C . ILE A 1 86 ? -11.337 77.353 32.923 1.00 9.94 86 ILE A C 1
ATOM 687 O O . ILE A 1 86 ? -10.864 76.226 33.090 1.00 10.80 86 ILE A O 1
ATOM 692 N N . VAL A 1 87 ? -10.607 78.461 33.007 1.00 9.68 87 VAL A N 1
ATOM 693 C CA . VAL A 1 87 ? -9.156 78.464 33.223 1.00 10.46 87 VAL A CA 1
ATOM 694 C C . VAL A 1 87 ? -8.777 79.137 34.557 1.00 10.05 87 VAL A C 1
ATOM 695 O O . VAL A 1 87 ? -8.475 80.317 34.593 1.00 14.15 87 VAL A O 1
ATOM 699 N N . PRO A 1 88 ? -8.705 78.364 35.654 1.00 7.21 88 PRO A N 1
ATOM 700 C CA . PRO A 1 88 ? -8.360 78.960 36.952 1.00 9.03 88 PRO A CA 1
ATOM 701 C C . PRO A 1 88 ? -6.874 79.154 37.288 1.00 10.76 88 PRO A C 1
ATOM 702 O O . PRO A 1 88 ? -6.533 79.943 38.164 1.00 7.88 88 PRO A O 1
ATOM 706 N N . ASN A 1 89 ? -5.999 78.412 36.616 1.00 10.55 89 ASN A N 1
ATOM 707 C CA . ASN A 1 89 ? -4.567 78.450 36.911 1.00 12.74 89 ASN A CA 1
ATOM 708 C C . ASN A 1 89 ? -3.721 79.681 36.585 1.00 11.64 89 ASN A C 1
ATOM 709 O O . ASN A 1 89 ? -2.902 80.108 37.397 1.00 9.77 89 ASN A O 1
ATOM 714 N N . HIS A 1 90 ? -3.905 80.249 35.403 1.00 10.64 90 HIS A N 1
ATOM 715 C CA . HIS A 1 90 ? -3.065 81.361 34.977 1.00 11.45 90 HIS A CA 1
ATOM 716 C C . HIS A 1 90 ? -3.763 82.425 34.140 1.00 10.66 90 HIS A C 1
ATOM 717 O O . HIS A 1 90 ? -4.870 82.217 33.642 1.00 10.11 90 HIS A O 1
ATOM 724 N N . MET A 1 91 ? -3.071 83.555 33.996 1.00 10.08 91 MET A N 1
ATOM 725 C CA . MET A 1 91 ? -3.522 84.703 33.205 1.00 10.28 91 MET A CA 1
ATOM 726 C C . MET A 1 91 ? -2.386 85.103 32.272 1.00 11.54 91 MET A C 1
ATOM 727 O O . MET A 1 91 ? -1.231 84.721 32.485 1.00 12.50 91 MET A O 1
ATOM 732 N N . ALA A 1 92 ? -2.706 85.895 31.257 1.00 10.74 92 ALA A N 1
ATOM 733 C CA . ALA A 1 92 ? -1.711 86.349 30.304 1.00 9.67 92 ALA A CA 1
ATOM 734 C C . ALA A 1 92 ? -0.968 87.586 30.802 1.00 11.38 92 ALA A C 1
ATOM 735 O O . ALA A 1 92 ? -1.573 88.478 31.400 1.00 12.86 92 ALA A O 1
ATOM 737 N N . VAL A 1 93 ? 0.349 87.605 30.609 1.00 11.59 93 VAL A N 1
ATOM 738 C CA . VAL A 1 93 ? 1.182 88.761 30.953 1.00 12.72 93 VAL A CA 1
ATOM 739 C C . VAL A 1 93 ? 0.962 89.623 29.715 1.00 10.93 93 VAL A C 1
ATOM 740 O O . VAL A 1 93 ? 1.574 89.397 28.676 1.00 13.15 93 VAL A O 1
ATOM 744 N N . ASN A 1 94 ? 0.090 90.612 29.844 1.00 12.24 94 ASN A N 1
ATOM 745 C CA . ASN A 1 94 ? -0.307 91.463 28.727 1.00 13.00 94 ASN A CA 1
ATOM 746 C C . ASN A 1 94 ? -0.630 92.867 29.247 1.00 12.25 94 ASN A C 1
ATOM 747 O O . ASN A 1 94 ? -1.066 93.024 30.387 1.00 13.25 94 ASN A O 1
ATOM 752 N N . SER A 1 95 ? -0.411 93.880 28.413 1.00 14.77 95 SER A N 1
ATOM 753 C CA . SER A 1 95 ? -0.687 95.266 28.785 1.00 13.27 95 SER A CA 1
ATOM 754 C C .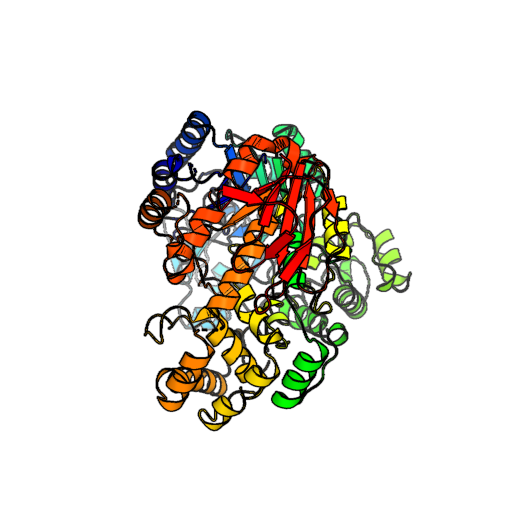 SER A 1 95 ? -2.163 95.526 29.102 1.00 13.61 95 SER A C 1
ATOM 755 O O . SER A 1 95 ? -2.482 96.501 29.767 1.00 14.60 95 SER A O 1
ATOM 758 N N . LEU A 1 96 ? -3.056 94.667 28.609 1.00 10.31 96 LEU A N 1
ATOM 759 C CA . LEU A 1 96 ? -4.489 94.801 28.861 1.00 12.43 96 LEU A CA 1
ATOM 760 C C . LEU A 1 96 ? -4.940 94.100 30.142 1.00 11.64 96 LEU A C 1
ATOM 761 O O . LEU A 1 96 ? -6.110 94.161 30.506 1.00 10.37 96 LEU A O 1
ATOM 766 N N . ASN A 1 97 ? -4.038 93.341 30.760 1.00 11.33 97 ASN A N 1
ATOM 767 C CA . ASN A 1 97 ? -4.358 92.654 32.014 1.00 11.71 97 ASN A CA 1
ATOM 768 C C . ASN A 1 97 ? -4.215 93.769 33.041 1.00 11.55 97 ASN A C 1
ATOM 769 O O . ASN A 1 97 ? -3.118 94.011 33.546 1.00 12.06 97 ASN A O 1
ATOM 774 N N . TRP A 1 98 ? -5.305 94.484 33.304 1.00 10.32 98 TRP A N 1
ATOM 775 C CA . TRP A 1 98 ? -5.270 95.599 34.242 1.00 13.05 98 TRP A CA 1
ATOM 776 C C . TRP A 1 98 ? -4.872 95.270 35.696 1.00 13.46 98 TRP A C 1
ATOM 777 O O . TRP A 1 98 ? -4.225 96.084 36.356 1.00 12.62 98 TRP A O 1
ATOM 788 N N . ARG A 1 99 ? -5.254 94.094 36.192 1.00 11.19 99 ARG A N 1
ATOM 789 C CA . ARG A 1 99 ? -4.888 93.679 37.543 1.00 11.16 99 ARG A CA 1
ATOM 790 C C . ARG A 1 99 ? -3.371 93.555 37.639 1.00 9.10 99 ARG A C 1
ATOM 791 O O . ARG A 1 99 ? -2.784 93.939 38.642 1.00 12.06 99 ARG A O 1
ATOM 799 N N . LEU A 1 100 ? -2.747 92.992 36.607 1.00 7.86 100 LEU A N 1
ATOM 800 C CA . LEU A 1 100 ? -1.302 92.836 36.581 1.00 7.16 100 LEU A CA 1
ATOM 801 C C . LEU A 1 100 ? -0.590 94.186 36.430 1.00 10.32 100 LEU A C 1
ATOM 802 O O . LEU A 1 100 ? 0.464 94.398 37.029 1.00 10.42 100 LEU A O 1
ATOM 807 N N . MET A 1 101 ? -1.130 95.075 35.596 1.00 10.40 101 MET A N 1
ATOM 808 C CA . MET A 1 101 ? -0.516 96.387 35.400 1.00 11.50 101 MET A CA 1
ATOM 809 C C . MET A 1 101 ? -0.531 97.173 36.703 1.00 10.42 101 MET A C 1
ATOM 810 O O . MET A 1 101 ? 0.331 98.017 36.930 1.00 14.15 101 MET A O 1
ATOM 815 N N . ASP A 1 102 ? -1.512 96.894 37.557 1.00 11.73 102 ASP A N 1
ATOM 816 C CA . ASP A 1 102 ? -1.617 97.569 38.847 1.00 13.90 102 ASP A CA 1
ATOM 817 C C . ASP A 1 102 ? -0.457 97.173 39.760 1.00 15.79 102 ASP A C 1
ATOM 818 O O . ASP A 1 102 ? 0.034 97.996 40.538 1.00 15.11 102 ASP A O 1
ATOM 823 N N . VAL A 1 103 ? -0.050 95.907 39.695 1.00 11.93 103 VAL A N 1
ATOM 824 C CA . VAL A 1 103 ? 1.069 95.446 40.508 1.00 14.04 103 VAL A CA 1
ATOM 825 C C . VAL A 1 103 ? 2.371 96.041 39.964 1.00 12.32 103 VAL A C 1
ATOM 826 O O . VAL A 1 103 ? 3.275 96.361 40.729 1.00 14.98 103 VAL A O 1
ATOM 830 N N . LEU A 1 104 ? 2.489 96.144 38.642 1.00 13.83 104 LEU A N 1
ATOM 831 C CA . LEU A 1 104 ? 3.693 96.703 38.037 1.00 13.27 104 LEU A CA 1
ATOM 832 C C . LEU A 1 104 ? 3.842 98.167 38.442 1.00 16.66 104 LEU A C 1
ATOM 833 O O . LEU A 1 104 ? 4.947 98.654 38.646 1.00 15.31 104 LEU A O 1
ATOM 848 N N . MET A 1 106 ? 2.197 99.692 41.301 1.00 17.74 106 MET A N 1
ATOM 849 C CA . MET A 1 106 ? 2.233 99.838 42.753 1.00 16.69 106 MET A CA 1
ATOM 850 C C . MET A 1 106 ? 3.115 98.883 43.550 1.00 15.89 106 MET A C 1
ATOM 851 O O . MET A 1 106 ? 3.279 99.068 44.753 1.00 14.17 106 MET A O 1
ATOM 856 N N . GLY A 1 107 ? 3.628 97.840 42.907 1.00 14.94 107 GLY A N 1
ATOM 857 C CA . GLY A 1 107 ? 4.468 96.882 43.606 1.00 11.76 107 GLY A CA 1
ATOM 858 C C . GLY A 1 107 ? 3.721 96.128 44.695 1.00 13.83 107 GLY A C 1
ATOM 859 O O . GLY A 1 107 ? 2.572 95.719 44.515 1.00 13.64 107 GLY A O 1
ATOM 881 N N . SER A 1 110 ? 0.099 97.211 45.894 1.00 15.53 110 SER A N 1
ATOM 882 C CA . SER A 1 110 ? -1.055 96.936 45.039 1.00 13.50 110 SER A CA 1
ATOM 883 C C . SER A 1 110 ? -1.909 95.874 45.741 1.00 14.51 110 SER A C 1
ATOM 884 O O . SER A 1 110 ? -1.362 94.974 46.380 1.00 12.60 110 SER A O 1
ATOM 898 N N . TYR A 1 112 ? -3.476 93.683 44.325 1.00 14.23 112 TYR A N 1
ATOM 899 C CA . TYR A 1 112 ? -3.374 92.496 43.484 1.00 11.56 112 TYR A CA 1
ATOM 900 C C . TYR A 1 112 ? -2.045 91.777 43.594 1.00 11.00 112 TYR A C 1
ATOM 901 O O . TYR A 1 112 ? -1.792 90.833 42.850 1.00 12.23 112 TYR A O 1
ATOM 910 N N . TYR A 1 113 ? -1.185 92.228 44.497 1.00 10.84 113 TYR A N 1
ATOM 911 C CA . TYR A 1 113 ? 0.103 91.583 44.669 1.00 12.49 113 TYR A CA 1
ATOM 912 C C . TYR A 1 113 ? -0.104 90.113 45.028 1.00 12.59 113 TYR A C 1
ATOM 913 O O . TYR A 1 113 ? 0.547 89.246 44.449 1.00 11.49 113 TYR A O 1
ATOM 922 N N . THR A 1 114 ? -1.041 89.841 45.938 1.00 11.68 114 THR A N 1
ATOM 923 C CA . THR A 1 114 ? -1.340 88.474 46.385 1.00 12.47 114 THR A CA 1
ATOM 924 C C . THR A 1 114 ? -2.227 87.658 45.419 1.00 11.70 114 THR A C 1
ATOM 925 O O . THR A 1 114 ? -2.541 86.495 45.675 1.00 12.76 114 THR A O 1
ATOM 929 N N . TYR A 1 115 ? -2.654 88.281 44.327 1.00 11.33 115 TYR A N 1
ATOM 930 C CA . TYR A 1 115 ? -3.494 87.623 43.332 1.00 11.87 115 TYR A CA 1
ATOM 931 C C . TYR A 1 115 ? -2.637 86.691 42.458 1.00 10.85 115 TYR A C 1
ATOM 932 O O . TYR A 1 115 ? -3.125 85.673 41.969 1.00 8.39 115 TYR A O 1
ATOM 941 N N . PHE A 1 116 ? -1.378 87.067 42.231 1.00 11.12 116 PHE A N 1
ATOM 942 C CA . PHE A 1 116 ? -0.461 86.270 41.408 1.00 10.33 116 PHE A CA 1
ATOM 943 C C . PHE A 1 116 ? 0.655 85.601 42.212 1.00 9.03 116 PHE A C 1
ATOM 944 O O . PHE A 1 116 ? 1.119 86.143 43.202 1.00 9.78 116 PHE A O 1
ATOM 952 N N . ASP A 1 117 ? 1.152 84.474 41.711 1.00 9.94 117 ASP A N 1
ATOM 953 C CA . ASP A 1 117 ? 2.205 83.730 42.396 1.00 10.48 117 ASP A CA 1
ATOM 954 C C . ASP A 1 117 ? 3.622 84.282 42.159 1.00 12.64 117 ASP A C 1
ATOM 955 O O . ASP A 1 117 ? 4.388 83.742 41.347 1.00 11.98 117 ASP A O 1
ATOM 960 N N . PHE A 1 118 ? 3.951 85.381 42.838 1.00 10.58 118 PHE A N 1
ATOM 961 C CA . PHE A 1 118 ? 5.272 85.990 42.732 1.00 10.23 118 PHE A CA 1
ATOM 962 C C . PHE A 1 118 ? 6.210 85.366 43.760 1.00 11.68 118 PHE A C 1
ATOM 963 O O . PHE A 1 118 ? 5.763 84.863 44.792 1.00 11.66 118 PHE A O 1
ATOM 971 N N . PHE A 1 119 ? 7.508 85.393 43.473 1.00 11.58 119 PHE A N 1
ATOM 972 C CA . PHE A 1 119 ? 8.511 84.866 44.400 1.00 12.48 119 PHE A CA 1
ATOM 973 C C . PHE A 1 119 ? 8.697 85.973 45.454 1.00 13.54 119 PHE A C 1
ATOM 974 O O . PHE A 1 119 ? 9.181 87.059 45.141 1.00 14.36 119 PHE A O 1
ATOM 982 N N . PRO A 1 120 ? 8.306 85.706 46.712 1.00 16.46 120 PRO A N 1
ATOM 983 C CA . PRO A 1 120 ? 8.369 86.609 47.868 1.00 19.65 120 PRO A CA 1
ATOM 984 C C . PRO A 1 120 ? 9.708 87.266 48.201 1.00 22.06 120 PRO A C 1
ATOM 985 O O . PRO A 1 120 ? 9.737 88.320 48.843 1.00 22.47 120 PRO A O 1
ATOM 989 N N . GLU A 1 121 ? 10.808 86.612 47.842 1.00 22.55 121 GLU A N 1
ATOM 990 C CA . GLU A 1 121 ? 12.132 87.154 48.131 1.00 23.13 121 GLU A CA 1
ATOM 991 C C . GLU A 1 121 ? 12.537 88.292 47.205 1.00 25.27 121 GLU A C 1
ATOM 992 O O . GLU A 1 121 ? 13.445 89.060 47.525 1.00 28.30 121 GLU A O 1
ATOM 998 N N . ASP A 1 122 ? 11.900 88.380 46.043 1.00 23.37 122 ASP A N 1
ATOM 999 C CA . ASP A 1 122 ? 12.228 89.434 45.091 1.00 24.80 122 ASP A CA 1
ATOM 1000 C C . ASP A 1 122 ? 11.545 90.763 45.401 1.00 27.68 122 ASP A C 1
ATOM 1001 O O . ASP A 1 122 ? 10.315 90.833 45.512 1.00 28.70 122 ASP A O 1
ATOM 1006 N N . ASP A 1 123 ? 12.349 91.807 45.584 1.00 28.33 123 ASP A N 1
ATOM 1007 C CA . ASP A 1 123 ? 11.810 93.136 45.856 1.00 29.68 123 ASP A CA 1
ATOM 1008 C C . ASP A 1 123 ? 11.310 93.773 44.569 1.00 28.51 123 ASP A C 1
ATOM 1009 O O . ASP A 1 123 ? 10.366 94.558 44.593 1.00 29.99 123 ASP A O 1
ATOM 1014 N N . LYS A 1 124 ? 11.968 93.442 43.457 1.00 25.83 124 LYS A N 1
ATOM 1015 C CA . LYS A 1 124 ? 11.597 93.935 42.129 1.00 22.78 124 LYS A CA 1
ATOM 1016 C C . LYS A 1 124 ? 11.204 92.741 41.265 1.00 21.38 124 LYS A C 1
ATOM 1017 O O . LYS A 1 124 ? 11.839 91.689 41.315 1.00 19.02 124 LYS A O 1
ATOM 1023 N N . ILE A 1 125 ? 10.147 92.911 40.480 1.00 16.57 125 ILE A N 1
ATOM 1024 C CA . ILE A 1 125 ? 9.652 91.849 39.617 1.00 17.34 125 ILE A CA 1
ATOM 1025 C C . ILE A 1 125 ? 10.418 91.728 38.297 1.00 14.57 125 ILE A C 1
ATOM 1026 O O . ILE A 1 125 ? 10.390 92.644 37.482 1.00 15.92 125 ILE A O 1
ATOM 1031 N N . ARG A 1 126 ? 11.102 90.607 38.089 1.00 15.23 126 ARG A N 1
ATOM 1032 C CA . ARG A 1 126 ? 11.822 90.390 36.839 1.00 14.92 126 ARG A CA 1
ATOM 1033 C C . ARG A 1 126 ? 10.789 90.067 35.761 1.00 13.92 126 ARG A C 1
ATOM 1034 O O . ARG A 1 126 ? 9.968 89.159 35.923 1.00 14.97 126 ARG A O 1
ATOM 1042 N N . LEU A 1 127 ? 10.856 90.799 34.656 1.00 13.93 127 LEU A N 1
ATOM 1043 C CA . LEU A 1 127 ? 9.955 90.609 33.529 1.00 15.19 127 LEU A CA 1
ATOM 1044 C C . LEU A 1 127 ? 10.807 90.282 32.282 1.00 16.55 127 LEU A C 1
ATOM 1045 O O . LEU A 1 127 ? 11.338 91.187 31.634 1.00 16.35 127 LEU A O 1
ATOM 1050 N N . PRO A 1 128 ? 11.012 88.978 31.982 1.00 16.00 128 PRO A N 1
ATOM 1051 C CA . PRO A 1 128 ? 11.804 88.528 30.826 1.00 17.54 128 PRO A CA 1
ATOM 1052 C C . PRO A 1 128 ? 11.023 88.558 29.507 1.00 19.91 128 PRO A C 1
ATOM 1053 O O . PRO A 1 128 ? 10.641 87.520 28.962 1.00 20.68 128 PRO A O 1
ATOM 1057 N N . ILE A 1 129 ? 10.778 89.764 29.004 1.00 19.63 129 ILE A N 1
ATOM 1058 C CA . ILE A 1 129 ? 10.019 89.942 27.774 1.00 19.81 129 ILE A CA 1
ATOM 1059 C C . ILE A 1 129 ? 10.807 90.597 26.642 1.00 21.19 129 ILE A C 1
ATOM 1060 O O . ILE A 1 129 ? 10.269 90.798 25.552 1.00 22.27 129 ILE A O 1
ATOM 1065 N N . LEU A 1 130 ? 12.064 90.945 26.897 1.00 20.48 130 LEU A N 1
ATOM 1066 C CA . LEU A 1 130 ? 12.887 91.582 25.873 1.00 21.54 130 LEU A CA 1
ATOM 1067 C C . LEU A 1 130 ? 13.554 90.601 24.907 1.00 23.60 130 LEU A C 1
ATOM 1068 O O . LEU A 1 130 ? 13.977 89.509 25.299 1.00 23.47 130 LEU A O 1
ATOM 1073 N N . GLY A 1 131 ? 13.657 91.013 23.645 1.00 25.81 131 GLY A N 1
ATOM 1074 C CA . GLY A 1 131 ? 14.286 90.189 22.625 1.00 28.39 131 GLY A CA 1
ATOM 1075 C C . GLY A 1 131 ? 15.795 90.168 22.789 1.00 29.97 131 GLY A C 1
ATOM 1076 O O . GLY A 1 131 ? 16.475 89.248 22.326 1.00 28.12 131 GLY A O 1
ATOM 1077 N N . GLU A 1 132 ? 16.322 91.206 23.425 1.00 32.17 132 GLU A N 1
ATOM 1078 C CA . GLU A 1 132 ? 17.753 91.334 23.684 1.00 37.08 132 GLU A CA 1
ATOM 1079 C C . GLU A 1 132 ? 17.852 91.854 25.107 1.00 36.58 132 GLU A C 1
ATOM 1080 O O . GLU A 1 132 ? 16.832 92.180 25.711 1.00 37.17 132 GLU A O 1
ATOM 1086 N N . ASP A 1 133 ? 19.053 91.921 25.669 1.00 36.03 133 ASP A N 1
ATOM 1087 C CA . ASP A 1 133 ? 19.132 92.447 27.021 1.00 37.85 133 ASP A CA 1
ATOM 1088 C C . ASP A 1 133 ? 19.071 93.964 27.031 1.00 35.11 133 ASP A C 1
ATOM 1089 O O . ASP A 1 133 ? 19.454 94.616 26.061 1.00 33.50 133 ASP A O 1
ATOM 1094 N N . LEU A 1 134 ? 18.556 94.503 28.131 1.00 32.50 134 LEU A N 1
ATOM 1095 C CA . LEU A 1 134 ? 18.362 95.935 28.337 1.00 31.59 134 LEU A CA 1
ATOM 1096 C C . LEU A 1 134 ? 19.283 96.919 27.601 1.00 33.06 134 LEU A C 1
ATOM 1097 O O . LEU A 1 134 ? 18.792 97.780 26.865 1.00 31.99 134 LEU A O 1
ATOM 1102 N N . ASP A 1 135 ? 20.595 96.796 27.792 1.00 33.71 135 ASP A N 1
ATOM 1103 C CA . ASP A 1 135 ? 21.560 97.706 27.161 1.00 37.50 135 ASP A CA 1
ATOM 1104 C C . ASP A 1 135 ? 21.455 97.875 25.643 1.00 36.09 135 ASP A C 1
ATOM 1105 O O . ASP A 1 135 ? 21.454 98.999 25.145 1.00 38.01 135 ASP A O 1
ATOM 1110 N N . THR A 1 136 ? 21.430 96.760 24.919 1.00 34.62 136 THR A N 1
ATOM 1111 C CA . THR A 1 136 ? 21.327 96.770 23.460 1.00 31.58 136 THR A CA 1
ATOM 1112 C C . THR A 1 136 ? 19.998 97.359 22.978 1.00 31.83 136 THR A C 1
ATOM 1113 O O . THR A 1 136 ? 19.952 98.047 21.958 1.00 32.04 136 THR A O 1
ATOM 1117 N N . VAL A 1 137 ? 18.911 97.023 23.669 1.00 28.89 137 VAL A N 1
ATOM 1118 C CA . VAL A 1 137 ? 17.594 97.540 23.320 1.00 27.82 137 VAL A CA 1
ATOM 1119 C C . VAL A 1 137 ? 17.554 99.067 23.489 1.00 28.74 137 VAL A C 1
ATOM 1120 O O . VAL A 1 137 ? 16.891 99.761 22.717 1.00 29.65 137 VAL A O 1
ATOM 1124 N N . ILE A 1 138 ? 18.265 99.583 24.490 1.00 27.66 138 ILE A N 1
ATOM 1125 C CA . ILE A 1 138 ? 18.311 101.024 24.745 1.00 28.75 138 ILE A CA 1
ATOM 1126 C C . ILE A 1 138 ? 19.162 101.793 23.725 1.00 30.19 138 ILE A C 1
ATOM 1127 O O . ILE A 1 138 ? 18.801 102.902 23.322 1.00 30.02 138 ILE A O 1
ATOM 1132 N N . SER A 1 139 ? 20.298 101.219 23.331 1.00 31.03 139 SER A N 1
ATOM 1133 C CA . SER A 1 139 ? 21.178 101.859 22.356 1.00 33.49 139 SER A CA 1
ATOM 1134 C C . SER A 1 139 ? 20.513 101.888 20.977 1.00 35.46 139 SER A C 1
ATOM 1135 O O . SER A 1 139 ? 20.771 102.782 20.164 1.00 37.34 139 SER A O 1
ATOM 1138 N N . LYS A 1 140 ? 19.664 100.900 20.712 1.00 34.93 140 LYS A N 1
ATOM 1139 C CA . LYS A 1 140 ? 18.950 100.829 19.447 1.00 37.60 140 LYS A CA 1
ATOM 1140 C C . LYS A 1 140 ? 17.739 101.760 19.477 1.00 38.04 140 LYS A C 1
ATOM 1141 O O . LYS A 1 140 ? 17.133 102.041 18.437 1.00 37.13 140 LYS A O 1
ATOM 1147 N N . GLY A 1 141 ? 17.409 102.244 20.673 1.00 38.97 141 GLY A N 1
ATOM 1148 C CA . GLY A 1 141 ? 16.280 103.143 20.855 1.00 40.08 141 GLY A CA 1
ATOM 1149 C C . GLY A 1 141 ? 14.909 102.500 20.711 1.00 40.42 141 GLY A C 1
ATOM 1150 O O . GLY A 1 141 ? 13.980 103.125 20.184 1.00 39.37 141 GLY A O 1
ATOM 1151 N N . LEU A 1 142 ? 14.783 101.249 21.154 1.00 39.13 142 LEU A N 1
ATOM 1152 C CA . LEU A 1 142 ? 13.523 100.508 21.072 1.00 36.49 142 LEU A CA 1
ATOM 1153 C C . LEU A 1 142 ? 12.621 100.833 22.255 1.00 32.70 142 LEU A C 1
ATOM 1154 O O . LEU A 1 142 ? 11.398 100.731 22.158 1.00 29.96 142 LEU A O 1
ATOM 1159 N N . LEU A 1 143 ? 13.242 101.187 23.377 1.00 32.04 143 LEU A N 1
ATOM 1160 C CA . LEU A 1 143 ? 12.517 101.554 24.584 1.00 32.19 143 LEU A CA 1
ATOM 1161 C C . LEU A 1 143 ? 12.183 103.031 24.519 1.00 31.90 143 LEU A C 1
ATOM 1162 O O . LEU A 1 143 ? 13.073 103.874 24.425 1.00 32.79 143 LEU A O 1
ATOM 1167 N N . LYS A 1 144 ? 10.898 103.347 24.594 1.00 32.41 144 LYS A N 1
ATOM 1168 C CA . LYS A 1 144 ? 10.462 104.727 24.520 1.00 33.77 144 LYS A CA 1
ATOM 1169 C C . LYS A 1 144 ? 9.546 105.121 25.674 1.00 31.71 144 LYS A C 1
ATOM 1170 O O . LYS A 1 144 ? 8.603 104.408 26.006 1.00 31.02 144 LYS A O 1
ATOM 1176 N N . ILE A 1 145 ? 9.864 106.244 26.309 1.00 31.56 145 ILE A N 1
ATOM 1177 C CA . ILE A 1 145 ? 9.078 106.760 27.422 1.00 31.97 145 ILE A CA 1
ATOM 1178 C C . ILE A 1 145 ? 8.017 107.688 26.843 1.00 31.69 145 ILE A C 1
ATOM 1179 O O . ILE A 1 145 ? 8.341 108.736 26.279 1.00 34.05 145 ILE A O 1
ATOM 1184 N N . VAL A 1 146 ? 6.758 107.290 26.958 1.00 31.43 146 VAL A N 1
ATOM 1185 C CA . VAL A 1 146 ? 5.655 108.083 26.441 1.00 33.55 146 VAL A CA 1
ATOM 1186 C C . VAL A 1 146 ? 4.917 108.842 27.540 1.00 35.07 146 VAL A C 1
ATOM 1187 O O . VAL A 1 146 ? 4.496 108.269 28.544 1.00 34.72 146 VAL A O 1
ATOM 1191 N N . LYS A 1 147 ? 4.835 110.155 27.364 1.00 38.19 147 LYS A N 1
ATOM 1192 C CA . LYS A 1 147 ? 4.158 111.032 28.306 1.00 43.13 147 LYS A CA 1
ATOM 1193 C C . LYS A 1 147 ? 2.737 111.259 27.806 1.00 48.33 147 LYS A C 1
ATOM 1194 O O . LYS A 1 147 ? 2.529 111.654 26.657 1.00 47.75 147 LYS A O 1
ATOM 1200 N N . ASP A 1 148 ? 1.766 110.888 28.629 1.00 53.24 148 ASP A N 1
ATOM 1201 C CA . ASP A 1 148 ? 0.363 111.078 28.291 1.00 60.05 148 ASP A CA 1
ATOM 1202 C C . ASP A 1 148 ? -0.219 111.762 29.512 1.00 63.55 148 ASP A C 1
ATOM 1203 O O . ASP A 1 148 ? 0.498 112.402 30.279 1.00 67.76 148 ASP A O 1
ATOM 1208 N N . GLY A 1 149 ? -1.520 111.626 29.695 1.00 66.24 149 GLY A N 1
ATOM 1209 C CA . GLY A 1 149 ? -2.136 112.217 30.855 1.00 69.31 149 GLY A CA 1
ATOM 1210 C C . GLY A 1 149 ? -2.460 111.119 31.851 1.00 71.91 149 GLY A C 1
ATOM 1211 O O . GLY A 1 149 ? -2.666 111.402 33.036 1.00 73.87 149 GLY A O 1
ATOM 1212 N N . ASP A 1 150 ? -2.546 109.876 31.375 1.00 71.11 150 ASP A N 1
ATOM 1213 C CA . ASP A 1 150 ? -2.822 108.737 32.245 1.00 68.76 150 ASP A CA 1
ATOM 1214 C C . ASP A 1 150 ? -1.568 108.449 33.075 1.00 65.44 150 ASP A C 1
ATOM 1215 O O . ASP A 1 150 ? -1.469 107.431 33.751 1.00 65.76 150 ASP A O 1
ATOM 1220 N N . GLU A 1 151 ? -0.590 109.322 32.853 1.00 61.38 151 GLU A N 1
ATOM 1221 C CA . GLU A 1 151 ? 0.741 109.361 33.465 1.00 57.16 151 GLU A CA 1
ATOM 1222 C C . GLU A 1 151 ? 1.812 109.089 32.417 1.00 50.26 151 GLU A C 1
ATOM 1223 O O . GLU A 1 151 ? 1.655 109.476 31.249 1.00 50.13 151 GLU A O 1
ATOM 1229 N N . TYR A 1 152 ? 2.904 108.456 32.826 1.00 41.76 152 TYR A N 1
ATOM 1230 C CA . TYR A 1 152 ? 3.978 108.117 31.911 1.00 34.42 152 TYR A CA 1
ATOM 1231 C C . TYR A 1 152 ? 3.893 106.641 31.570 1.00 31.42 152 TYR A C 1
ATOM 1232 O O . TYR A 1 152 ? 3.393 105.846 32.367 1.00 30.36 152 TYR A O 1
ATOM 1241 N N . PHE A 1 153 ? 4.418 106.278 30.404 1.00 28.92 153 PHE A N 1
ATOM 1242 C CA . PHE A 1 153 ? 4.395 104.899 29.932 1.00 27.64 153 PHE A CA 1
ATOM 1243 C C . PHE A 1 153 ? 5.667 104.524 29.205 1.00 25.77 153 PHE A C 1
ATOM 1244 O O . PHE A 1 153 ? 6.286 105.358 28.556 1.00 26.20 153 PHE A O 1
ATOM 1252 N N . LEU A 1 154 ? 6.066 103.266 29.348 1.00 24.72 154 LEU A N 1
ATOM 1253 C CA . LEU A 1 154 ? 7.240 102.735 28.666 1.00 26.50 154 LEU A CA 1
ATOM 1254 C C . LEU A 1 154 ? 6.714 101.937 27.479 1.00 26.32 154 LEU A C 1
ATOM 1255 O O . LEU A 1 154 ? 5.807 101.115 27.635 1.00 26.92 154 LEU A O 1
ATOM 1260 N N . GLU A 1 155 ? 7.256 102.175 26.294 1.00 27.56 155 GLU A N 1
ATOM 1261 C CA . GLU A 1 155 ? 6.805 101.439 25.119 1.00 31.10 155 GLU A CA 1
ATOM 1262 C C . GLU A 1 155 ? 7.897 100.588 24.504 1.00 31.32 155 GLU A C 1
ATOM 1263 O O . GLU A 1 155 ? 9.000 101.070 24.231 1.00 32.38 155 GLU A O 1
ATOM 1269 N N . TYR A 1 156 ? 7.592 99.308 24.323 1.00 27.44 156 TYR A N 1
ATOM 1270 C CA . TYR A 1 156 ? 8.520 98.376 23.710 1.00 25.88 156 TYR A CA 1
ATOM 1271 C C . TYR A 1 156 ? 7.685 97.623 22.693 1.00 26.92 156 TYR A C 1
ATOM 1272 O O . TYR A 1 156 ? 6.997 96.665 23.036 1.00 27.01 156 TYR A O 1
ATOM 1281 N N . PHE A 1 157 ? 7.774 98.047 21.435 1.00 27.69 157 PHE A N 1
ATOM 1282 C CA . PHE A 1 157 ? 6.996 97.461 20.345 1.00 29.63 157 PHE A CA 1
ATOM 1283 C C . PHE A 1 157 ? 5.514 97.610 20.693 1.00 30.53 157 PHE A C 1
ATOM 1284 O O . PHE A 1 157 ? 4.995 98.727 20.696 1.00 30.85 157 PHE A O 1
ATOM 1292 N N . LYS A 1 158 ? 4.827 96.525 21.020 1.00 30.20 158 LYS A N 1
ATOM 1293 C CA . LYS A 1 158 ? 3.421 96.661 21.384 1.00 33.34 158 LYS A CA 1
ATOM 1294 C C . LYS A 1 158 ? 3.186 96.652 22.890 1.00 29.55 158 LYS A C 1
ATOM 1295 O O . LYS A 1 158 ? 2.046 96.547 23.335 1.00 29.38 158 LYS A O 1
ATOM 1301 N N . TRP A 1 159 ? 4.261 96.723 23.666 1.00 24.10 159 TRP A N 1
ATOM 1302 C CA . TRP A 1 159 ? 4.138 96.759 25.114 1.00 22.68 159 TRP A CA 1
ATOM 1303 C C . TRP A 1 159 ? 3.943 98.198 25.572 1.00 21.10 159 TRP A C 1
ATOM 1304 O O . TRP A 1 159 ? 4.532 99.127 25.023 1.00 20.51 159 TRP A O 1
ATOM 1315 N N . LYS A 1 160 ? 3.105 98.367 26.581 1.00 21.68 160 LYS A N 1
ATOM 1316 C CA . LYS A 1 160 ? 2.832 99.666 27.174 1.00 21.59 160 LYS A CA 1
ATOM 1317 C C . LYS A 1 160 ? 2.749 99.378 28.669 1.00 21.03 160 LYS A C 1
ATOM 1318 O O . LYS A 1 160 ? 1.725 98.922 29.176 1.00 23.14 160 LYS A O 1
ATOM 1324 N N . LEU A 1 161 ? 3.877 99.549 29.347 1.00 19.99 161 LEU A N 1
ATOM 1325 C CA . LEU A 1 161 ? 3.979 99.299 30.778 1.00 18.61 161 LEU A CA 1
ATOM 1326 C C . LEU A 1 161 ? 3.915 100.615 31.539 1.00 20.04 161 LEU A C 1
ATOM 1327 O O . LEU A 1 161 ? 4.401 101.638 31.057 1.00 20.15 161 LEU A O 1
ATOM 1332 N N . PRO A 1 162 ? 3.268 100.616 32.723 1.00 19.86 162 PRO A N 1
ATOM 1333 C CA . PRO A 1 162 ? 3.150 101.835 33.531 1.00 19.73 162 PRO A CA 1
ATOM 1334 C C . PRO A 1 162 ? 4.433 102.223 34.249 1.00 21.42 162 PRO A C 1
ATOM 1335 O O . PRO A 1 162 ? 5.222 101.362 34.629 1.00 21.21 162 PRO A O 1
ATOM 1339 N N . LEU A 1 163 ? 4.643 103.527 34.391 1.00 19.09 163 LEU A N 1
ATOM 1340 C CA . LEU A 1 163 ? 5.797 104.054 35.099 1.00 20.52 163 LEU A CA 1
ATOM 1341 C C . LEU A 1 163 ? 5.268 104.705 36.374 1.00 23.27 163 LEU A C 1
ATOM 1342 O O . LEU A 1 163 ? 4.226 105.366 36.353 1.00 24.20 163 LEU A O 1
ATOM 1347 N N . THR A 1 164 ? 5.936 104.444 37.491 1.00 25.10 164 THR A N 1
ATOM 1348 C CA . THR A 1 164 ? 5.546 105.001 38.778 1.00 28.86 164 THR A CA 1
ATOM 1349 C C . THR A 1 164 ? 5.974 106.474 38.868 1.00 32.53 164 THR A C 1
ATOM 1350 O O . THR A 1 164 ? 5.290 107.294 39.488 1.00 32.99 164 THR A O 1
ATOM 1354 N N . GLU A 1 165 ? 7.110 106.796 38.254 1.00 34.91 165 GLU A N 1
ATOM 1355 C CA . GLU A 1 165 ? 7.636 108.157 38.218 1.00 38.56 165 GLU A CA 1
ATOM 1356 C C . GLU A 1 165 ? 8.743 108.231 37.177 1.00 40.82 165 GLU A C 1
ATOM 1357 O O . GLU A 1 165 ? 9.253 107.202 36.724 1.00 40.28 165 GLU A O 1
ATOM 1363 N N . VAL A 1 166 ? 9.151 109.447 36.828 1.00 43.10 166 VAL A N 1
ATOM 1364 C CA . VAL A 1 166 ? 10.177 109.608 35.809 1.00 43.82 166 VAL A CA 1
ATOM 1365 C C . VAL A 1 166 ? 11.342 110.532 36.179 1.00 44.73 166 VAL A C 1
ATOM 1366 O O . VAL A 1 166 ? 11.178 111.509 36.920 1.00 44.89 166 VAL A O 1
ATOM 1370 N N . GLY A 1 167 ? 12.528 110.152 35.719 1.00 45.55 167 GLY A N 1
ATOM 1371 C CA . GLY A 1 167 ? 13.726 110.944 35.924 1.00 48.80 167 GLY A CA 1
ATOM 1372 C C . GLY A 1 167 ? 14.096 111.469 34.547 1.00 51.69 167 GLY A C 1
ATOM 1373 O O . GLY A 1 167 ? 13.338 111.263 33.596 1.00 53.62 167 GLY A O 1
ATOM 1374 N N . ASN A 1 168 ? 15.236 112.136 34.407 1.00 54.53 168 ASN A N 1
ATOM 1375 C CA . ASN A 1 168 ? 15.606 112.653 33.088 1.00 57.33 168 ASN A CA 1
ATOM 1376 C C . ASN A 1 168 ? 16.671 111.820 32.373 1.00 56.19 168 ASN A C 1
ATOM 1377 O O . ASN A 1 168 ? 17.723 112.327 31.979 1.00 58.66 168 ASN A O 1
ATOM 1382 N N . ASP A 1 169 ? 16.350 110.547 32.160 1.00 53.63 169 ASP A N 1
ATOM 1383 C CA . ASP A 1 169 ? 17.224 109.582 31.494 1.00 48.88 169 ASP A CA 1
ATOM 1384 C C . ASP A 1 169 ? 16.513 108.241 31.623 1.00 43.94 169 ASP A C 1
ATOM 1385 O O . ASP A 1 169 ? 15.809 108.010 32.599 1.00 40.37 169 ASP A O 1
ATOM 1390 N N . ILE A 1 170 ? 16.692 107.360 30.646 1.00 40.76 170 ILE A N 1
ATOM 1391 C CA . ILE A 1 170 ? 16.044 106.057 30.703 1.00 39.55 170 ILE A CA 1
ATOM 1392 C C . ILE A 1 170 ? 16.526 105.236 31.895 1.00 37.86 170 ILE A C 1
ATOM 1393 O O . ILE A 1 170 ? 15.733 104.566 32.551 1.00 39.72 170 ILE A O 1
ATOM 1398 N N . TYR A 1 171 ? 17.826 105.285 32.170 1.00 35.48 171 TYR A N 1
ATOM 1399 C CA . TYR A 1 171 ? 18.391 104.539 33.290 1.00 32.53 171 TYR A CA 1
ATOM 1400 C C . TYR A 1 171 ? 17.902 105.031 34.646 1.00 30.94 171 TYR A C 1
ATOM 1401 O O . TYR A 1 171 ? 17.656 104.235 35.545 1.00 29.49 171 TYR A O 1
ATOM 1410 N N . ASP A 1 172 ? 17.833 106.346 34.805 1.00 30.85 172 ASP A N 1
ATOM 1411 C CA . ASP A 1 172 ? 17.356 106.943 36.043 1.00 30.78 172 ASP A CA 1
ATOM 1412 C C . ASP A 1 172 ? 15.867 106.621 36.228 1.00 29.66 172 ASP A C 1
ATOM 1413 O O . ASP A 1 172 ? 15.388 106.477 37.360 1.00 30.17 172 ASP A O 1
ATOM 1418 N N . THR A 1 173 ? 15.141 106.530 35.116 1.00 26.19 173 THR A N 1
ATOM 1419 C CA . THR A 1 173 ? 13.719 106.219 35.151 1.00 24.55 173 THR A CA 1
ATOM 1420 C C . THR A 1 173 ? 13.527 104.741 35.489 1.00 21.07 173 THR A C 1
ATOM 1421 O O . THR A 1 173 ? 12.653 104.384 36.269 1.00 21.16 173 THR A O 1
ATOM 1425 N N . LEU A 1 174 ? 14.361 103.884 34.915 1.00 19.87 174 LEU A N 1
ATOM 1426 C CA . LEU A 1 174 ? 14.257 102.448 35.158 1.00 21.05 174 LEU A CA 1
ATOM 1427 C C . LEU A 1 174 ? 14.613 101.975 36.576 1.00 22.15 174 LEU A C 1
ATOM 1428 O O . LEU A 1 174 ? 14.171 100.910 36.999 1.00 21.43 174 LEU A O 1
ATOM 1433 N N . GLN A 1 175 ? 15.425 102.735 37.305 1.00 22.22 175 GLN A N 1
ATOM 1434 C CA . GLN A 1 175 ? 15.784 102.333 38.661 1.00 25.57 175 GLN A CA 1
ATOM 1435 C C . GLN A 1 175 ? 14.752 102.779 39.693 1.00 24.19 175 GLN A C 1
ATOM 1436 O O . GLN A 1 175 ? 14.879 102.489 40.881 1.00 24.57 175 GLN A O 1
ATOM 1442 N N . LYS A 1 176 ? 13.724 103.483 39.243 1.00 23.80 176 LYS A N 1
ATOM 1443 C CA . LYS A 1 176 ? 12.682 103.947 40.146 1.00 25.21 176 LYS A CA 1
ATOM 1444 C C . LYS A 1 176 ? 11.412 103.092 40.071 1.00 23.72 176 LYS A C 1
ATOM 1445 O O . LYS A 1 176 ? 10.463 103.316 40.832 1.00 21.24 176 LYS A O 1
ATOM 1451 N N . GLN A 1 177 ? 11.435 102.077 39.204 1.00 19.55 177 GLN A N 1
ATOM 1452 C CA . GLN A 1 177 ? 10.291 101.183 38.995 1.00 16.67 177 GLN A CA 1
ATOM 1453 C C . GLN A 1 177 ? 10.270 99.956 39.909 1.00 17.85 177 GLN A C 1
ATOM 1454 O O . GLN A 1 177 ? 11.283 99.610 40.531 1.00 17.55 177 GLN A O 1
ATOM 1460 N N . ASN A 1 178 ? 9.115 99.294 39.975 1.00 16.55 178 ASN A N 1
ATOM 1461 C CA . ASN A 1 178 ? 8.935 98.104 40.807 1.00 16.56 178 ASN A CA 1
ATOM 1462 C C . ASN A 1 178 ? 9.230 96.816 40.063 1.00 16.91 178 ASN A C 1
ATOM 1463 O O . ASN A 1 178 ? 9.179 95.728 40.640 1.00 17.22 178 ASN A O 1
ATOM 1468 N N . TYR A 1 179 ? 9.543 96.942 38.780 1.00 16.17 179 TYR A N 1
ATOM 1469 C CA . TYR A 1 179 ? 9.857 95.800 37.941 1.00 17.19 179 TYR A CA 1
ATOM 1470 C C . TYR A 1 179 ? 11.198 96.016 37.226 1.00 21.51 179 TYR A C 1
ATOM 1471 O O . TYR A 1 179 ? 11.774 97.108 37.281 1.00 21.61 179 TYR A O 1
ATOM 1480 N N . THR A 1 180 ? 11.705 94.961 36.597 1.00 20.55 180 THR A N 1
ATOM 1481 C CA . THR A 1 180 ? 12.968 95.025 35.872 1.00 22.62 180 THR A CA 1
ATOM 1482 C C . THR A 1 180 ? 12.892 94.210 34.580 1.00 20.24 180 THR A C 1
ATOM 1483 O O . THR A 1 180 ? 12.581 93.020 34.603 1.00 18.80 180 THR A O 1
ATOM 1487 N N . LEU A 1 181 ? 13.088 94.888 33.450 1.00 20.87 181 LEU A N 1
ATOM 1488 C CA . LEU A 1 181 ? 13.043 94.254 32.132 1.00 22.07 181 LEU A CA 1
ATOM 1489 C C . LEU A 1 181 ? 14.346 93.522 31.798 1.00 21.12 181 LEU A C 1
ATOM 1490 O O . LEU A 1 181 ? 15.439 94.085 31.917 1.00 21.65 181 LEU A O 1
ATOM 1495 N N . MET A 1 182 ? 14.221 92.277 31.351 1.00 19.80 182 MET A N 1
ATOM 1496 C CA . MET A 1 182 ? 15.378 91.454 30.993 1.00 19.73 182 MET A CA 1
ATOM 1497 C C . MET A 1 182 ? 15.050 90.685 29.728 1.00 19.23 182 MET A C 1
ATOM 1498 O O . MET A 1 182 ? 13.888 90.637 29.327 1.00 20.77 182 MET A O 1
ATOM 1503 N N . SER A 1 183 ? 16.054 90.074 29.100 1.00 19.95 183 SER A N 1
ATOM 1504 C CA . SER A 1 183 ? 15.787 89.309 27.885 1.00 21.19 183 SER A CA 1
ATOM 1505 C C . SER A 1 183 ? 15.024 88.045 28.255 1.00 20.65 183 SER A C 1
ATOM 1506 O O . SER A 1 183 ? 15.023 87.627 29.421 1.00 19.57 183 SER A O 1
ATOM 1509 N N . TRP A 1 184 ? 14.349 87.464 27.267 1.00 23.27 184 TRP A N 1
ATOM 1510 C CA . TRP A 1 184 ? 13.553 86.256 27.470 1.00 26.77 184 TRP A CA 1
ATOM 1511 C C . TRP A 1 184 ? 14.338 85.082 28.071 1.00 27.71 184 TRP A C 1
ATOM 1512 O O . TRP A 1 184 ? 13.747 84.116 28.544 1.00 29.06 184 TRP A O 1
ATOM 1523 N N . LYS A 1 185 ? 15.664 85.133 27.978 1.00 28.03 185 LYS A N 1
ATOM 1524 C CA . LYS A 1 185 ? 16.521 84.064 28.494 1.00 28.25 185 LYS A CA 1
ATOM 1525 C C . LYS A 1 185 ? 16.625 83.993 30.018 1.00 26.19 185 LYS A C 1
ATOM 1526 O O . LYS A 1 185 ? 17.003 82.955 30.571 1.00 26.49 185 LYS A O 1
ATOM 1532 N N . ASN A 1 186 ? 16.307 85.102 30.679 1.00 23.90 186 ASN A N 1
ATOM 1533 C CA . ASN A 1 186 ? 16.369 85.220 32.135 1.00 22.81 186 ASN A CA 1
ATOM 1534 C C . ASN A 1 186 ? 15.112 84.720 32.850 1.00 21.63 186 ASN A C 1
ATOM 1535 O O . ASN A 1 186 ? 14.002 84.885 32.354 1.00 20.35 186 ASN A O 1
ATOM 1540 N N . PRO A 1 187 ? 15.272 84.183 34.070 1.00 22.33 187 PRO A N 1
ATOM 1541 C CA . PRO A 1 187 ? 14.139 83.666 34.853 1.00 20.95 187 PRO A CA 1
ATOM 1542 C C . PRO A 1 187 ? 13.242 84.768 35.416 1.00 17.83 187 PRO A C 1
ATOM 1543 O O . PRO A 1 187 ? 13.716 85.836 35.795 1.00 15.88 187 PRO A O 1
ATOM 1547 N N . PRO A 1 188 ? 11.922 84.526 35.443 1.00 16.65 188 PRO A N 1
ATOM 1548 C CA . PRO A 1 188 ? 10.955 85.494 35.966 1.00 13.89 188 PRO A CA 1
ATOM 1549 C C . PRO A 1 188 ? 10.857 85.439 37.492 1.00 12.77 188 PRO A C 1
ATOM 1550 O O . PRO A 1 188 ? 11.457 84.562 38.130 1.00 10.58 188 PRO A O 1
ATOM 1554 N N . SER A 1 189 ? 10.128 86.397 38.067 1.00 6.91 189 SER A N 1
ATOM 1555 C CA . SER A 1 189 ? 9.921 86.473 39.508 1.00 11.80 189 SER A CA 1
ATOM 1556 C C . SER A 1 189 ? 8.553 85.893 39.843 1.00 11.96 189 SER A C 1
ATOM 1557 O O . SER A 1 189 ? 7.929 86.286 40.827 1.00 12.16 189 SER A O 1
ATOM 1560 N N . TYR A 1 190 ? 8.084 84.967 39.010 1.00 11.31 190 TYR A N 1
ATOM 1561 C CA . TYR A 1 190 ? 6.777 84.352 39.204 1.00 9.64 190 TYR A CA 1
ATOM 1562 C C . TYR A 1 190 ? 6.682 82.972 38.587 1.00 9.38 190 TYR A C 1
ATOM 1563 O O . TYR A 1 190 ? 7.477 82.618 37.725 1.00 10.91 190 TYR A O 1
ATOM 1572 N N . ARG A 1 191 ? 5.699 82.208 39.040 1.00 8.78 191 ARG A N 1
ATOM 1573 C CA . ARG A 1 191 ? 5.436 80.884 38.495 1.00 10.94 191 ARG A CA 1
ATOM 1574 C C . ARG A 1 191 ? 4.760 81.095 37.137 1.00 11.02 191 ARG A C 1
ATOM 1575 O O . ARG A 1 191 ? 3.794 81.859 37.031 1.00 13.08 191 ARG A O 1
ATOM 1583 N N . ARG A 1 192 ? 5.302 80.459 36.103 1.00 11.45 192 ARG A N 1
ATOM 1584 C CA . ARG A 1 192 ? 4.762 80.536 34.746 1.00 10.34 192 ARG A CA 1
ATOM 1585 C C . ARG A 1 192 ? 3.954 79.277 34.499 1.00 10.20 192 ARG A C 1
ATOM 1586 O O . ARG A 1 192 ? 3.894 78.401 35.355 1.00 11.14 192 ARG A O 1
ATOM 1594 N N . PHE A 1 193 ? 3.252 79.232 33.370 1.00 10.25 193 PHE A N 1
ATOM 1595 C CA . PHE A 1 193 ? 2.572 78.006 32.995 1.00 10.37 193 PHE A CA 1
ATOM 1596 C C . PHE A 1 193 ? 3.678 77.379 32.135 1.00 11.23 193 PHE A C 1
ATOM 1597 O O . PHE A 1 193 ? 4.022 77.930 31.083 1.00 13.91 193 PHE A O 1
ATOM 1605 N N . PHE A 1 194 ? 4.229 76.250 32.573 1.00 10.70 194 PHE A N 1
ATOM 1606 C CA . PHE A 1 194 ? 5.320 75.568 31.870 1.00 9.83 194 PHE A CA 1
ATOM 1607 C C . PHE A 1 194 ? 6.477 76.552 31.666 1.00 12.06 194 PHE A C 1
ATOM 1608 O O . PHE A 1 194 ? 6.876 77.243 32.591 1.00 12.73 194 PHE A O 1
ATOM 1616 N N . ASP A 1 195 ? 7.004 76.636 30.451 1.00 12.30 195 ASP A N 1
ATOM 1617 C CA . ASP A 1 195 ? 8.109 77.556 30.172 1.00 14.09 195 ASP A CA 1
ATOM 1618 C C . ASP A 1 195 ? 7.668 78.823 29.416 1.00 14.51 195 ASP A C 1
ATOM 1619 O O . ASP A 1 195 ? 8.487 79.483 28.785 1.00 14.59 195 ASP A O 1
ATOM 1624 N N . VAL A 1 196 ? 6.377 79.141 29.468 1.00 10.86 196 VAL A N 1
ATOM 1625 C CA . VAL A 1 196 ? 5.833 80.314 28.780 1.00 9.95 196 VAL A CA 1
ATOM 1626 C C . VAL A 1 196 ? 5.947 81.559 29.660 1.00 11.85 196 VAL A C 1
ATOM 1627 O O . VAL A 1 196 ? 5.227 81.695 30.646 1.00 11.09 196 VAL A O 1
ATOM 1631 N N . ASN A 1 197 ? 6.850 82.464 29.297 1.00 11.28 197 ASN A N 1
ATOM 1632 C CA . ASN A 1 197 ? 7.082 83.689 30.071 1.00 13.15 197 ASN A CA 1
ATOM 1633 C C . ASN A 1 197 ? 5.859 84.602 30.164 1.00 13.46 197 ASN A C 1
ATOM 1634 O O . ASN A 1 197 ? 5.700 85.348 31.133 1.00 14.46 197 ASN A O 1
ATOM 1639 N N . THR A 1 198 ? 5.019 84.555 29.137 1.00 11.20 198 THR A N 1
ATOM 1640 C CA . THR A 1 198 ? 3.828 85.390 29.070 1.00 14.78 198 THR A CA 1
ATOM 1641 C C . THR A 1 198 ? 2.547 84.841 29.708 1.00 12.00 198 THR A C 1
ATOM 1642 O O . THR A 1 198 ? 1.450 85.282 29.373 1.00 10.91 198 THR A O 1
ATOM 1646 N N . LEU A 1 199 ? 2.688 83.848 30.581 1.00 10.77 199 LEU A N 1
ATOM 1647 C CA . LEU A 1 199 ? 1.555 83.275 31.316 1.00 12.99 199 LEU A CA 1
ATOM 1648 C C . LEU A 1 199 ? 1.996 83.225 32.780 1.00 11.16 199 LEU A C 1
ATOM 1649 O O . LEU A 1 199 ? 3.073 82.725 33.091 1.00 11.21 199 LEU A O 1
ATOM 1654 N N . ILE A 1 200 ? 1.174 83.777 33.668 1.00 11.09 200 ILE A N 1
ATOM 1655 C CA . ILE A 1 200 ? 1.495 83.853 35.093 1.00 8.83 200 ILE A CA 1
ATOM 1656 C C . ILE A 1 200 ? 0.449 83.181 35.981 1.00 10.26 200 ILE A C 1
ATOM 1657 O O . ILE A 1 200 ? -0.759 83.366 35.786 1.00 11.08 200 ILE A O 1
ATOM 1662 N N . GLY A 1 201 ? 0.931 82.424 36.969 1.00 9.90 201 GLY A N 1
ATOM 1663 C CA . GLY A 1 201 ? 0.058 81.713 37.896 1.00 11.59 201 GLY A CA 1
ATOM 1664 C C . GLY A 1 201 ? -0.774 82.578 38.831 1.00 12.91 201 GLY A C 1
ATOM 1665 O O . GLY A 1 201 ? -0.327 83.638 39.275 1.00 11.12 201 GLY A O 1
ATOM 1666 N N . VAL A 1 202 ? -1.985 82.109 39.132 1.00 11.13 202 VAL A N 1
ATOM 1667 C CA . VAL A 1 202 ? -2.931 82.806 40.004 1.00 11.94 202 VAL A CA 1
ATOM 1668 C C . VAL A 1 202 ? -3.133 82.005 41.295 1.00 11.00 202 VAL A C 1
ATOM 1669 O O . VAL A 1 202 ? -3.393 80.809 41.244 1.00 10.32 202 VAL A O 1
ATOM 1673 N N . ASN A 1 203 ? -3.050 82.684 42.440 1.00 8.26 203 ASN A N 1
ATOM 1674 C CA . ASN A 1 203 ? -3.212 82.039 43.742 1.00 9.07 203 ASN A CA 1
ATOM 1675 C C . ASN A 1 203 ? -4.675 81.724 44.067 1.00 13.63 203 ASN A C 1
ATOM 1676 O O . ASN A 1 203 ? -5.231 82.241 45.043 1.00 15.29 203 ASN A O 1
ATOM 1681 N N . VAL A 1 204 ? -5.296 80.873 43.258 1.00 13.76 204 VAL A N 1
ATOM 1682 C CA . VAL A 1 204 ? -6.694 80.498 43.431 1.00 12.61 204 VAL A CA 1
ATOM 1683 C C . VAL A 1 204 ? -7.027 79.811 44.771 1.00 14.01 204 VAL A C 1
ATOM 1684 O O . VAL A 1 204 ? -8.186 79.781 45.177 1.00 14.32 204 VAL A O 1
ATOM 1688 N N . GLU A 1 205 ? -6.009 79.333 45.485 1.00 13.15 205 GLU A N 1
ATOM 1689 C CA . GLU A 1 205 ? -6.211 78.671 46.776 1.00 12.01 205 GLU A CA 1
ATOM 1690 C C . GLU A 1 205 ? -6.609 79.674 47.875 1.00 15.14 205 GLU A C 1
ATOM 1691 O O . GLU A 1 205 ? -7.148 79.287 48.917 1.00 13.86 205 GLU A O 1
ATOM 1708 N N . ASP A 1 207 ? -8.954 82.385 49.417 1.00 15.34 207 ASP A N 1
ATOM 1709 C CA . ASP A 1 207 ? -10.380 82.718 49.332 1.00 17.56 207 ASP A CA 1
ATOM 1710 C C . ASP A 1 207 ? -10.800 83.967 48.548 1.00 17.79 207 ASP A C 1
ATOM 1711 O O . ASP A 1 207 ? -11.748 83.909 47.756 1.00 17.99 207 ASP A O 1
ATOM 1716 N N . HIS A 1 208 ? -10.145 85.103 48.785 1.00 16.89 208 HIS A N 1
ATOM 1717 C CA . HIS A 1 208 ? -10.514 86.322 48.068 1.00 15.50 208 HIS A CA 1
ATOM 1718 C C . HIS A 1 208 ? -10.156 86.271 46.574 1.00 13.45 208 HIS A C 1
ATOM 1719 O O . HIS A 1 208 ? -10.821 86.900 45.751 1.00 10.96 208 HIS A O 1
ATOM 1726 N N . VAL A 1 209 ? -9.106 85.524 46.233 1.00 10.05 209 VAL A N 1
ATOM 1727 C CA . VAL A 1 209 ? -8.696 85.379 44.839 1.00 12.15 209 VAL A CA 1
ATOM 1728 C C . VAL A 1 209 ? -9.706 84.483 44.114 1.00 12.63 209 VAL A C 1
ATOM 1729 O O . VAL A 1 209 ? -10.093 84.777 42.987 1.00 13.73 209 VAL A O 1
ATOM 1733 N N . PHE A 1 210 ? -10.111 83.383 44.753 1.00 11.47 210 PHE A N 1
ATOM 1734 C CA . PHE A 1 210 ? -11.087 82.470 44.158 1.00 9.68 210 PHE A CA 1
ATOM 1735 C C . PHE A 1 210 ? -12.393 83.215 43.880 1.00 11.92 210 PHE A C 1
ATOM 1736 O O . PHE A 1 210 ? -12.960 83.107 42.796 1.00 9.28 210 PHE A O 1
ATOM 1744 N N . GLN A 1 211 ? -12.889 83.933 44.887 1.00 13.94 211 GLN A N 1
ATOM 1745 C CA . GLN A 1 211 ? -14.137 84.686 44.765 1.00 14.88 211 GLN A CA 1
ATOM 1746 C C . GLN A 1 211 ? -14.176 85.681 43.618 1.00 11.49 211 GLN A C 1
ATOM 1747 O O . GLN A 1 211 ? -15.127 85.687 42.839 1.00 11.44 211 GLN A O 1
ATOM 1753 N N . GLU A 1 212 ? -13.153 86.519 43.506 1.00 11.66 212 GLU A N 1
ATOM 1754 C CA . GLU A 1 212 ? -13.110 87.496 42.426 1.00 9.62 212 GLU A CA 1
ATOM 1755 C C . GLU A 1 212 ? -12.912 86.848 41.057 1.00 9.92 212 GLU A C 1
ATOM 1756 O O . GL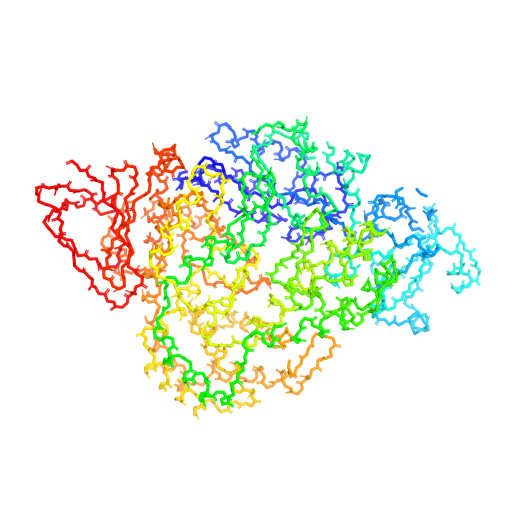U A 1 212 ? -13.555 87.233 40.089 1.00 13.08 212 GLU A O 1
ATOM 1762 N N . SER A 1 213 ? -12.001 85.885 40.974 1.00 10.83 213 SER A N 1
ATOM 1763 C CA . SER A 1 213 ? -11.706 85.221 39.710 1.00 9.57 213 SER A CA 1
ATOM 1764 C C . SER A 1 213 ? -12.875 84.427 39.136 1.00 10.66 213 SER A C 1
ATOM 1765 O O . SER A 1 213 ? -12.940 84.206 37.927 1.00 9.68 213 SER A O 1
ATOM 1768 N N . HIS A 1 214 ? -13.791 84.007 40.003 1.00 10.48 214 HIS A N 1
ATOM 1769 C CA . HIS A 1 214 ? -14.946 83.220 39.593 1.00 12.03 214 HIS A CA 1
ATOM 1770 C C . HIS A 1 214 ? -16.280 83.947 39.720 1.00 12.82 214 HIS A C 1
ATOM 1771 O O . HIS A 1 214 ? -17.335 83.341 39.542 1.00 15.26 214 HIS A O 1
ATOM 1778 N N . SER A 1 215 ? -16.233 85.238 40.021 1.00 12.75 215 SER A N 1
ATOM 1779 C CA . SER A 1 215 ? -17.444 86.033 40.194 1.00 17.85 215 SER A CA 1
ATOM 1780 C C . SER A 1 215 ? -18.406 86.067 39.003 1.00 16.68 215 SER A C 1
ATOM 1781 O O . SER A 1 215 ? -19.631 86.042 39.176 1.00 17.72 215 SER A O 1
ATOM 1795 N N . ILE A 1 217 ? -18.239 83.937 35.860 1.00 16.85 217 ILE A N 1
ATOM 1796 C CA . ILE A 1 217 ? -18.548 82.632 35.285 1.00 19.54 217 ILE A CA 1
ATOM 1797 C C . ILE A 1 217 ? -19.524 81.744 36.065 1.00 20.83 217 ILE A C 1
ATOM 1798 O O . ILE A 1 217 ? -20.257 80.954 35.462 1.00 21.10 217 ILE A O 1
ATOM 1803 N N . LEU A 1 218 ? -19.529 81.860 37.390 1.00 20.23 218 LEU A N 1
ATOM 1804 C CA . LEU A 1 218 ? -20.438 81.063 38.206 1.00 20.40 218 LEU A CA 1
ATOM 1805 C C . LEU A 1 218 ? -21.803 81.724 38.316 1.00 19.87 218 LEU A C 1
ATOM 1806 O O . LEU A 1 218 ? -22.738 81.152 38.872 1.00 22.08 218 LEU A O 1
ATOM 1811 N N . ASP A 1 219 ? -21.912 82.935 37.789 1.00 21.36 219 ASP A N 1
ATOM 1812 C CA . ASP A 1 219 ? -23.164 83.673 37.823 1.00 25.03 219 ASP A CA 1
ATOM 1813 C C . ASP A 1 219 ? -24.068 83.224 36.662 1.00 25.18 219 ASP A C 1
ATOM 1814 O O . ASP A 1 219 ? -25.257 83.541 36.625 1.00 29.30 219 ASP A O 1
ATOM 1819 N N . LEU A 1 220 ? -23.503 82.451 35.742 1.00 24.57 220 LEU A N 1
ATOM 1820 C CA . LEU A 1 220 ? -24.226 81.962 34.571 1.00 24.03 220 LEU A CA 1
ATOM 1821 C C . LEU A 1 220 ? -24.868 80.577 34.766 1.00 24.19 220 LEU A C 1
ATOM 1822 O O . LEU A 1 220 ? -24.358 79.733 35.505 1.00 22.83 220 LEU A O 1
ATOM 1827 N N . ASP A 1 221 ? -25.993 80.365 34.089 1.00 21.42 221 ASP A N 1
ATOM 1828 C CA . ASP A 1 221 ? -26.785 79.132 34.182 1.00 22.55 221 ASP A CA 1
ATOM 1829 C C . ASP A 1 221 ? -26.332 77.912 33.340 1.00 19.33 221 ASP A C 1
ATOM 1830 O O . ASP A 1 221 ? -27.152 77.265 32.680 1.00 16.43 221 ASP A O 1
ATOM 1835 N N . VAL A 1 222 ? -25.040 77.594 33.365 1.00 16.49 222 VAL A N 1
ATOM 1836 C CA . VAL A 1 222 ? -24.536 76.441 32.621 1.00 15.20 222 VAL A CA 1
ATOM 1837 C C . VAL A 1 222 ? -24.780 75.146 33.406 1.00 15.91 222 VAL A C 1
ATOM 1838 O O . VAL A 1 222 ? -25.083 75.180 34.609 1.00 14.19 222 VAL A O 1
ATOM 1842 N N . ASP A 1 223 ? -24.653 74.012 32.723 1.00 13.32 223 ASP A N 1
ATOM 1843 C CA . ASP A 1 223 ? -24.908 72.710 33.331 1.00 11.96 223 ASP A CA 1
ATOM 1844 C C . ASP A 1 223 ? -23.705 71.973 33.914 1.00 12.11 223 ASP A C 1
ATOM 1845 O O . ASP A 1 223 ? -23.868 71.004 34.661 1.00 11.82 223 ASP A O 1
ATOM 1850 N N . GLY A 1 224 ? -22.506 72.429 33.577 1.00 11.68 224 GLY A N 1
ATOM 1851 C CA . GLY A 1 224 ? -21.309 71.780 34.073 1.00 12.12 224 GLY A CA 1
ATOM 1852 C C . GLY A 1 224 ? -20.068 72.564 33.713 1.00 10.21 224 GLY A C 1
ATOM 1853 O O . GLY A 1 224 ? -20.145 73.557 32.985 1.00 9.88 224 GLY A O 1
ATOM 1854 N N . TYR A 1 225 ? -18.923 72.103 34.209 1.00 11.08 225 TYR A N 1
ATOM 1855 C CA . TYR A 1 225 ? -17.639 72.762 33.981 1.00 12.21 225 TYR A CA 1
ATOM 1856 C C . TYR A 1 225 ? -16.497 71.796 33.667 1.00 10.82 225 TYR A C 1
ATOM 1857 O O . TYR A 1 225 ? -16.469 70.665 34.152 1.00 12.07 225 TYR A O 1
ATOM 1866 N N . ARG A 1 226 ? -15.577 72.255 32.827 1.00 8.68 226 ARG A N 1
ATOM 1867 C CA . ARG A 1 226 ? -14.385 71.496 32.461 1.00 8.93 226 ARG A CA 1
ATOM 1868 C C . ARG A 1 226 ? -13.231 72.348 33.010 1.00 7.94 226 ARG A C 1
ATOM 1869 O O . ARG A 1 226 ? -13.061 73.495 32.612 1.00 9.12 226 ARG A O 1
ATOM 1877 N N . ILE A 1 227 ? -12.464 71.803 33.945 1.00 7.11 227 ILE A N 1
ATOM 1878 C CA . ILE A 1 227 ? -11.376 72.555 34.559 1.00 7.49 227 ILE A CA 1
ATOM 1879 C C . ILE A 1 227 ? -10.042 72.355 33.867 1.00 5.82 227 ILE A C 1
ATOM 1880 O O . ILE A 1 227 ? -9.457 71.270 33.907 1.00 8.69 227 ILE A O 1
ATOM 1885 N N . ASP A 1 228 ? -9.553 73.428 33.266 1.00 6.32 228 ASP A N 1
ATOM 1886 C CA . ASP A 1 228 ? -8.286 73.424 32.561 1.00 7.53 228 ASP A CA 1
ATOM 1887 C C . ASP A 1 228 ? -7.106 73.316 33.531 1.00 7.01 228 ASP A C 1
ATOM 1888 O O . ASP A 1 228 ? -7.092 73.955 34.584 1.00 8.70 228 ASP A O 1
ATOM 1893 N N . HIS A 1 229 ? -6.166 72.441 33.188 1.00 5.20 229 HIS A N 1
ATOM 1894 C CA . HIS A 1 229 ? -4.937 72.229 33.953 1.00 8.51 229 HIS A CA 1
ATOM 1895 C C . HIS A 1 229 ? -5.101 72.189 35.482 1.00 9.13 229 HIS A C 1
ATOM 1896 O O . HIS A 1 229 ? -4.477 72.978 36.208 1.00 8.46 229 HIS A O 1
ATOM 1903 N N . ILE A 1 230 ? -5.908 71.244 35.966 1.00 8.95 230 ILE A N 1
ATOM 1904 C CA . ILE A 1 230 ? -6.162 71.092 37.399 1.00 8.89 230 ILE A CA 1
ATOM 1905 C C . ILE A 1 230 ? -4.867 70.813 38.184 1.00 8.21 230 ILE A C 1
ATOM 1906 O O . ILE A 1 230 ? -4.736 71.206 39.347 1.00 7.91 230 ILE A O 1
ATOM 1911 N N . ASP A 1 231 ? -3.914 70.157 37.532 1.00 7.47 231 ASP A N 1
ATOM 1912 C CA . ASP A 1 231 ? -2.646 69.812 38.151 1.00 7.38 231 ASP A CA 1
ATOM 1913 C C . ASP A 1 231 ? -1.721 70.991 38.458 1.00 9.89 231 ASP A C 1
ATOM 1914 O O . ASP A 1 231 ? -0.705 70.823 39.133 1.00 11.78 231 ASP A O 1
ATOM 1919 N N . GLY A 1 232 ? -2.067 72.180 37.981 1.00 6.83 232 GLY A N 1
ATOM 1920 C CA . GLY A 1 232 ? -1.239 73.332 38.285 1.00 9.39 232 GLY A CA 1
ATOM 1921 C C . GLY A 1 232 ? -1.590 73.956 39.632 1.00 8.86 232 GLY A C 1
ATOM 1922 O O . GLY A 1 232 ? -0.778 74.657 40.226 1.00 7.61 232 GLY A O 1
ATOM 1923 N N . LEU A 1 233 ? -2.779 73.639 40.139 1.00 8.62 233 LEU A N 1
ATOM 1924 C CA . LEU A 1 233 ? -3.273 74.200 41.398 1.00 9.93 233 LEU A CA 1
ATOM 1925 C C . LEU A 1 233 ? -2.594 73.751 42.692 1.00 9.78 233 LEU A C 1
ATOM 1926 O O . LEU A 1 233 ? -2.188 72.594 42.839 1.00 8.77 233 LEU A O 1
ATOM 1931 N N . TYR A 1 234 ? -2.512 74.687 43.629 1.00 11.51 234 TYR A N 1
ATOM 1932 C CA . TYR A 1 234 ? -1.907 74.493 44.938 1.00 10.44 234 TYR A CA 1
ATOM 1933 C C . TYR A 1 234 ? -2.676 73.470 45.776 1.00 11.98 234 TYR A C 1
ATOM 1934 O O . TYR A 1 234 ? -2.082 72.687 46.514 1.00 10.79 234 TYR A O 1
ATOM 1943 N N . ASP A 1 235 ? -4.002 73.528 45.710 1.00 11.16 235 ASP A N 1
ATOM 1944 C CA . ASP A 1 235 ? -4.866 72.608 46.440 1.00 11.17 235 ASP A CA 1
ATOM 1945 C C . ASP A 1 235 ? -6.051 72.239 45.535 1.00 10.19 235 ASP A C 1
ATOM 1946 O O . ASP A 1 235 ? -7.136 72.792 45.662 1.00 10.47 235 ASP A O 1
ATOM 1951 N N . PRO A 1 236 ? -5.854 71.276 44.613 1.00 10.59 236 PRO A N 1
ATOM 1952 C CA . PRO A 1 236 ? -6.907 70.838 43.688 1.00 9.99 236 PRO A CA 1
ATOM 1953 C C . PRO A 1 236 ? -8.232 70.454 44.366 1.00 10.41 236 PRO A C 1
ATOM 1954 O O . PRO A 1 236 ? -9.309 70.803 43.890 1.00 9.33 236 PRO A O 1
ATOM 1958 N N . GLU A 1 237 ? -8.143 69.685 45.444 1.00 10.94 237 GLU A N 1
ATOM 1959 C CA . GLU A 1 237 ? -9.323 69.241 46.181 1.00 15.59 237 GLU A CA 1
ATOM 1960 C C . GLU A 1 237 ? -10.116 70.407 46.791 1.00 14.12 237 GLU A C 1
ATOM 1961 O O . GLU A 1 237 ? -11.347 70.433 46.728 1.00 15.05 237 GLU A O 1
ATOM 1967 N N . LYS A 1 238 ? -9.418 71.354 47.413 1.00 14.25 238 LYS A N 1
ATOM 1968 C CA . LYS A 1 238 ? -10.093 72.513 48.004 1.00 12.86 238 LYS A CA 1
ATOM 1969 C C . LYS A 1 238 ? -10.819 73.305 46.915 1.00 9.94 238 LYS A C 1
ATOM 1970 O O . LYS A 1 238 ? -11.939 73.766 47.118 1.00 11.04 238 LYS A O 1
ATOM 1976 N N . TYR A 1 239 ? -10.174 73.453 45.764 1.00 9.81 239 TYR A N 1
ATOM 1977 C CA . TYR A 1 239 ? -10.747 74.180 44.647 1.00 7.54 239 TYR A CA 1
ATOM 1978 C C . TYR A 1 239 ? -12.079 73.547 44.228 1.00 9.95 239 TYR A C 1
ATOM 1979 O O . TYR A 1 239 ? -13.080 74.247 44.057 1.00 8.83 239 TYR A O 1
ATOM 1988 N N . ILE A 1 240 ? -12.087 72.228 44.035 1.00 12.11 240 ILE A N 1
ATOM 1989 C CA . ILE A 1 240 ? -13.310 71.511 43.653 1.00 13.26 240 ILE A CA 1
ATOM 1990 C C . ILE A 1 240 ? -14.397 71.729 44.715 1.00 14.12 240 ILE A C 1
ATOM 1991 O O . ILE A 1 240 ? -15.562 71.965 44.387 1.00 15.09 240 ILE A O 1
ATOM 1996 N N . ASN A 1 241 ? -14.013 71.634 45.984 1.00 13.04 241 ASN A N 1
ATOM 1997 C CA . ASN A 1 241 ? -14.951 71.839 47.083 1.00 14.20 241 ASN A CA 1
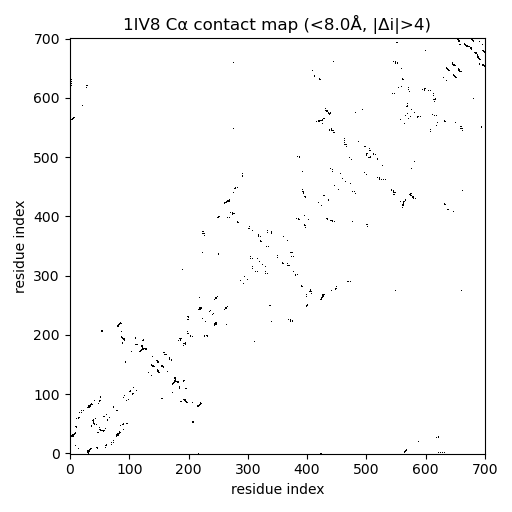ATOM 1998 C C . ASN A 1 241 ? -15.503 73.264 47.081 1.00 15.68 241 ASN A C 1
ATOM 1999 O O . ASN A 1 241 ? -16.698 73.465 47.306 1.00 18.06 241 ASN A O 1
ATOM 2004 N N . ASP A 1 242 ? -14.639 74.249 46.829 1.00 14.06 242 ASP A N 1
ATOM 2005 C CA . ASP A 1 242 ? -15.053 75.653 46.784 1.00 14.04 242 ASP A CA 1
ATOM 2006 C C . ASP A 1 242 ? -16.074 75.849 45.679 1.00 13.67 242 ASP A C 1
ATOM 2007 O O . ASP A 1 242 ? -17.030 76.607 45.837 1.00 15.90 242 ASP A O 1
ATOM 2012 N N . LEU A 1 243 ? -15.850 75.198 44.543 1.00 14.11 243 LEU A N 1
ATOM 2013 C CA . LEU A 1 243 ? -16.786 75.292 43.432 1.00 14.96 243 LEU A CA 1
ATOM 2014 C C . LEU A 1 243 ? -18.128 74.709 43.840 1.00 12.56 243 LEU A C 1
ATOM 2015 O O . LEU A 1 243 ? -19.162 75.309 43.583 1.00 15.40 243 LEU A O 1
ATOM 2020 N N . ARG A 1 244 ? -18.110 73.520 44.429 1.00 11.16 244 ARG A N 1
ATOM 2021 C CA . ARG A 1 244 ? -19.348 72.879 44.842 1.00 16.68 244 ARG A CA 1
ATOM 2022 C C . ARG A 1 244 ? -20.123 73.627 45.923 1.00 20.14 244 ARG A C 1
ATOM 2023 O O . ARG A 1 244 ? -21.351 73.507 46.001 1.00 24.53 244 ARG A O 1
ATOM 2031 N N . SER A 1 245 ? -19.432 74.418 46.738 1.00 19.97 245 SER A N 1
ATOM 2032 C CA . SER A 1 245 ? -20.122 75.167 47.785 1.00 23.27 245 SER A CA 1
ATOM 2033 C C . SER A 1 245 ? -21.067 76.189 47.139 1.00 23.39 245 SER A C 1
ATOM 2034 O O . SER A 1 245 ? -22.074 76.578 47.731 1.00 22.82 245 SER A O 1
ATOM 2037 N N . ILE A 1 246 ? -20.776 76.556 45.894 1.00 20.10 246 ILE A N 1
ATOM 2038 C CA . ILE A 1 246 ? -21.581 77.518 45.158 1.00 22.46 246 ILE A CA 1
ATOM 2039 C C . ILE A 1 246 ? -22.462 76.876 44.080 1.00 22.56 246 ILE A C 1
ATOM 2040 O O . ILE A 1 246 ? -23.641 77.194 43.951 1.00 22.24 246 ILE A O 1
ATOM 2045 N N . ILE A 1 247 ? -21.854 75.990 43.300 1.00 22.47 247 ILE A N 1
ATOM 2046 C CA . ILE A 1 247 ? -22.482 75.308 42.171 1.00 22.60 247 ILE A CA 1
ATOM 2047 C C . ILE A 1 247 ? -23.240 74.019 42.492 1.00 21.71 247 ILE A C 1
ATOM 2048 O O . ILE A 1 247 ? -23.969 73.490 41.647 1.00 22.52 247 ILE A O 1
ATOM 2053 N N . LYS A 1 248 ? -23.067 73.525 43.713 1.00 20.68 248 LYS A N 1
ATOM 2054 C CA . LYS A 1 248 ? -23.728 72.308 44.173 1.00 20.54 248 LYS A CA 1
ATOM 2055 C C . LYS A 1 248 ? -23.386 71.027 43.398 1.00 21.24 248 LYS A C 1
ATOM 2056 O O . LYS A 1 248 ? -22.216 70.678 43.262 1.00 20.95 248 LYS A O 1
ATOM 2062 N N . ASN A 1 249 ? -24.409 70.360 42.861 1.00 20.18 249 ASN A N 1
ATOM 2063 C CA . ASN A 1 249 ? -24.245 69.095 42.143 1.00 22.87 249 ASN A CA 1
ATOM 2064 C C . ASN A 1 249 ? -24.107 69.118 40.626 1.00 20.64 249 ASN A C 1
ATOM 2065 O O . ASN A 1 249 ? -24.426 68.121 39.971 1.00 20.94 249 ASN A O 1
ATOM 2081 N N . ILE A 1 251 ? -22.161 69.098 36.960 1.00 15.90 251 ILE A N 1
ATOM 2082 C CA . ILE A 1 251 ? -21.063 68.277 36.445 1.00 15.52 251 ILE A CA 1
ATOM 2083 C C . ILE A 1 251 ? -19.711 68.972 36.470 1.00 13.07 251 ILE A C 1
ATOM 2084 O O . ILE A 1 251 ? -19.589 70.109 36.023 1.00 10.61 251 ILE A O 1
ATOM 2089 N N . ILE A 1 252 ? -18.703 68.280 36.990 1.00 11.25 252 ILE A N 1
ATOM 2090 C CA . ILE A 1 252 ? -17.344 68.816 37.020 1.00 10.36 252 ILE A CA 1
ATOM 2091 C C . ILE A 1 252 ? -16.360 67.790 36.471 1.00 9.99 252 ILE A C 1
ATOM 2092 O O . ILE A 1 252 ? -16.191 66.719 37.050 1.00 11.89 252 ILE A O 1
ATOM 2097 N N . ILE A 1 253 ? -15.791 68.077 35.304 1.00 11.44 253 ILE A N 1
ATOM 2098 C CA . ILE A 1 253 ? -14.792 67.195 34.717 1.00 10.39 253 ILE A CA 1
ATOM 2099 C C . ILE A 1 253 ? -13.502 67.994 34.654 1.00 11.00 253 ILE A C 1
ATOM 2100 O O . ILE A 1 253 ? -13.524 69.198 34.395 1.00 10.43 253 ILE A O 1
ATOM 2105 N N . VAL A 1 254 ? -12.382 67.334 34.922 1.00 9.36 254 VAL A N 1
ATOM 2106 C CA . VAL A 1 254 ? -11.086 68.006 34.921 1.00 7.96 254 VAL A CA 1
ATOM 2107 C C . VAL A 1 254 ? -10.163 67.499 33.826 1.00 7.54 254 VAL A C 1
ATOM 2108 O O . VAL A 1 254 ? -10.297 66.364 33.388 1.00 6.22 254 VAL A O 1
ATOM 2112 N N . GLU A 1 255 ? -9.303 68.377 33.321 1.00 5.75 255 GLU A N 1
ATOM 2113 C CA . GLU A 1 255 ? -8.308 67.984 32.329 1.00 4.97 255 GLU A CA 1
ATOM 2114 C C . GLU A 1 255 ? -7.130 67.522 33.194 1.00 8.22 255 GLU A C 1
ATOM 2115 O O . GLU A 1 255 ? -6.502 68.337 33.863 1.00 8.15 255 GLU A O 1
ATOM 2121 N N . LYS A 1 256 ? -6.876 66.220 33.225 1.00 9.25 256 LYS A N 1
ATOM 2122 C CA . LYS A 1 256 ? -5.807 65.652 34.044 1.00 9.50 256 LYS A CA 1
ATOM 2123 C C . LYS A 1 256 ? -5.314 64.367 33.379 1.00 8.86 256 LYS A C 1
ATOM 2124 O O . LYS A 1 256 ? -6.102 63.467 33.130 1.00 9.86 256 LYS A O 1
ATOM 2130 N N . ILE A 1 257 ? -4.011 64.282 33.114 1.00 7.83 257 ILE A N 1
ATOM 2131 C CA . ILE A 1 257 ? -3.424 63.095 32.489 1.00 7.90 257 ILE A CA 1
ATOM 2132 C C . ILE A 1 257 ? -3.086 62.039 33.543 1.00 9.89 257 ILE A C 1
ATOM 2133 O O . ILE A 1 257 ? -2.422 62.343 34.540 1.00 7.82 257 ILE A O 1
ATOM 2138 N N . LEU A 1 258 ? -3.551 60.812 33.320 1.00 9.93 258 LEU A N 1
ATOM 2139 C CA . LEU A 1 258 ? -3.297 59.687 34.225 1.00 11.04 258 LEU A CA 1
ATOM 2140 C C . LEU A 1 258 ? -2.275 58.697 33.657 1.00 12.74 258 LEU A C 1
ATOM 2141 O O . LEU A 1 258 ? -2.161 58.529 32.445 1.00 14.31 258 LEU A O 1
ATOM 2146 N N . GLY A 1 259 ? -1.545 58.031 34.547 1.00 12.36 259 GLY A N 1
ATOM 2147 C CA . GLY A 1 259 ? -0.609 57.011 34.114 1.00 13.11 259 GLY A CA 1
ATOM 2148 C C . GLY A 1 259 ? -1.489 55.800 33.820 1.00 16.74 259 GLY A C 1
ATOM 2149 O O . GLY A 1 259 ? -2.631 55.759 34.288 1.00 15.64 259 GLY A O 1
ATOM 2150 N N . PHE A 1 260 ? -0.979 54.807 33.093 1.00 18.11 260 PHE A N 1
ATOM 2151 C CA . PHE A 1 260 ? -1.758 53.616 32.748 1.00 19.95 260 PHE A CA 1
ATOM 2152 C C . PHE A 1 260 ? -2.353 52.847 33.920 1.00 25.97 260 PHE A C 1
ATOM 2153 O O . PHE A 1 260 ? -3.425 52.257 33.801 1.00 28.08 260 PHE A O 1
ATOM 2161 N N . GLN A 1 261 ? -1.663 52.829 35.053 1.00 27.87 261 GLN A N 1
ATOM 2162 C CA . GLN A 1 261 ? -2.202 52.135 36.219 1.00 32.95 261 GLN A CA 1
ATOM 2163 C C . GLN A 1 261 ? -2.597 53.107 37.334 1.00 29.51 261 GLN A C 1
ATOM 2164 O O . GLN A 1 261 ? -2.834 52.699 38.470 1.00 32.60 261 GLN A O 1
ATOM 2170 N N . GLU A 1 262 ? -2.684 54.388 37.000 1.00 22.28 262 GLU A N 1
ATOM 2171 C CA . GLU A 1 262 ? -3.045 55.397 37.980 1.00 19.25 262 GLU A CA 1
ATOM 2172 C C . GLU A 1 262 ? -4.540 55.615 38.057 1.00 20.75 262 GLU A C 1
ATOM 2173 O O . GLU A 1 262 ? -5.239 55.599 37.050 1.00 20.36 262 GLU A O 1
ATOM 2179 N N . GLU A 1 263 ? -5.020 55.848 39.270 1.00 24.01 263 GLU A N 1
ATOM 2180 C CA . GLU A 1 263 ? -6.435 56.092 39.495 1.00 28.12 263 GLU A CA 1
ATOM 2181 C C . GLU A 1 263 ? -6.642 57.552 39.876 1.00 25.32 263 GLU A C 1
ATOM 2182 O O . GLU A 1 263 ? -5.813 58.135 40.574 1.00 23.86 263 GLU A O 1
ATOM 2188 N N . LEU A 1 264 ? -7.707 58.157 39.362 1.00 24.41 264 LEU A N 1
ATOM 2189 C CA . LEU A 1 264 ? -8.018 59.546 39.679 1.00 26.50 264 LEU A CA 1
ATOM 2190 C C . LEU A 1 264 ? -8.243 59.674 41.189 1.00 28.51 264 LEU A C 1
ATOM 2191 O O . LEU A 1 264 ? -9.137 59.036 41.754 1.00 30.33 264 LEU A O 1
ATOM 2196 N N . LYS A 1 265 ? -7.408 60.472 41.842 1.00 30.34 265 LYS A N 1
ATOM 2197 C CA . LYS A 1 265 ? -7.509 60.673 43.283 1.00 33.44 265 LYS A CA 1
ATOM 2198 C C . LYS A 1 265 ? -8.321 61.899 43.693 1.00 31.40 265 LYS A C 1
ATOM 2199 O O . LYS A 1 265 ? -8.678 62.047 44.862 1.00 34.68 265 LYS A O 1
ATOM 2205 N N . LEU A 1 266 ? -8.694 62.725 42.724 1.00 27.13 266 LEU A N 1
ATOM 2206 C CA . LEU A 1 266 ? -9.459 63.929 43.015 1.00 24.16 266 LEU A CA 1
ATOM 2207 C C . LEU A 1 266 ? -10.955 63.677 43.219 1.00 23.02 266 LEU A C 1
ATOM 2208 O O . LEU A 1 266 ? -11.473 62.611 42.889 1.00 25.24 266 LEU A O 1
ATOM 2213 N N . ASN A 1 267 ? -11.639 64.672 43.775 1.00 20.89 267 ASN A N 1
ATOM 2214 C CA . ASN A 1 267 ? -13.075 64.607 44.034 1.00 17.84 267 ASN A CA 1
ATOM 2215 C C . ASN A 1 267 ? -13.886 65.197 42.870 1.00 20.10 267 ASN A C 1
ATOM 2216 O O . ASN A 1 267 ? -14.790 66.008 43.058 1.00 17.98 267 ASN A O 1
ATOM 2221 N N . SER A 1 268 ? -13.542 64.771 41.660 1.00 17.88 268 SER A N 1
ATOM 2222 C CA . SER A 1 268 ? -14.195 65.227 40.439 1.00 16.70 268 SER A CA 1
ATOM 2223 C C . SER A 1 268 ? -15.122 64.125 39.909 1.00 12.96 268 SER A C 1
ATOM 2224 O O . SER A 1 268 ? -15.025 62.976 40.341 1.00 11.80 268 SER A O 1
ATOM 2227 N N . ASP A 1 269 ? -16.025 64.481 38.996 1.00 10.30 269 ASP A N 1
ATOM 2228 C CA . ASP A 1 269 ? -16.916 63.503 38.374 1.00 9.49 269 ASP A CA 1
ATOM 2229 C C . ASP A 1 269 ? -16.086 62.607 37.436 1.00 12.25 269 ASP A C 1
ATOM 2230 O O . ASP A 1 269 ? -16.198 61.376 37.474 1.00 9.85 269 ASP A O 1
ATOM 2235 N N . GLY A 1 270 ? -15.228 63.229 36.626 1.00 11.17 270 GLY A N 1
ATOM 2236 C CA . GLY A 1 270 ? -14.389 62.478 35.694 1.00 10.92 270 GLY A CA 1
ATOM 2237 C C . GLY A 1 270 ? -13.333 63.346 35.030 1.00 9.45 270 GLY A C 1
ATOM 2238 O O . GLY A 1 270 ? -13.022 64.430 35.537 1.00 10.49 270 GLY A O 1
ATOM 2239 N N . THR A 1 271 ? -12.753 62.876 33.927 1.00 9.96 271 THR A N 1
ATOM 2240 C CA . THR A 1 271 ? -11.738 63.650 33.196 1.00 8.16 271 THR A CA 1
ATOM 2241 C C . THR A 1 271 ? -12.158 63.829 31.734 1.00 7.44 271 THR A C 1
ATOM 2242 O O . THR A 1 271 ? -13.226 63.355 31.333 1.00 11.36 271 THR A O 1
ATOM 2246 N N . THR A 1 272 ? -11.378 64.592 30.968 1.00 6.30 272 THR A N 1
ATOM 2247 C CA . THR A 1 272 ? -11.670 64.822 29.551 1.00 9.11 272 THR A CA 1
ATOM 2248 C C . THR A 1 272 ? -11.417 63.601 28.660 1.00 8.66 272 THR A C 1
ATOM 2249 O O . THR A 1 272 ? -11.595 63.669 27.453 1.00 8.91 272 THR A O 1
ATOM 2253 N N . GLY A 1 273 ? -10.970 62.496 29.252 1.00 11.95 273 GLY A N 1
ATOM 2254 C CA . GLY A 1 273 ? -10.805 61.261 28.501 1.00 8.75 273 GLY A CA 1
ATOM 2255 C C . GLY A 1 273 ? -9.540 60.794 27.811 1.00 10.53 273 GLY A C 1
ATOM 2256 O O . GLY A 1 273 ? -9.635 59.976 26.899 1.00 9.70 273 GLY A O 1
ATOM 2257 N N . TYR A 1 274 ? -8.375 61.299 28.190 1.00 8.78 274 TYR A N 1
ATOM 2258 C CA . TYR A 1 274 ? -7.141 60.821 27.580 1.00 9.00 274 TYR A CA 1
ATOM 2259 C C . TYR A 1 274 ? -6.853 59.362 27.935 1.00 9.22 274 TYR A C 1
ATOM 2260 O O . TYR A 1 274 ? -6.157 58.674 27.189 1.00 8.35 274 TYR A O 1
ATOM 2269 N N . ASP A 1 275 ? -7.444 58.881 29.033 1.00 9.41 275 ASP A N 1
ATOM 2270 C CA . ASP A 1 275 ? -7.269 57.496 29.461 1.00 8.50 275 ASP A CA 1
ATOM 2271 C C . ASP A 1 275 ? -7.967 56.568 28.467 1.00 7.98 275 ASP A C 1
ATOM 2272 O O . ASP A 1 275 ? -7.424 55.538 28.079 1.00 9.61 275 ASP A O 1
ATOM 2277 N N . PHE A 1 276 ? -9.180 56.932 28.059 1.00 7.93 276 PHE A N 1
ATOM 2278 C CA . PHE A 1 276 ? -9.901 56.148 27.064 1.00 8.11 276 PHE A CA 1
ATOM 2279 C C . PHE A 1 276 ? -9.158 56.227 25.726 1.00 9.48 276 PHE A C 1
ATOM 2280 O O . PHE A 1 276 ? -8.976 55.215 25.071 1.00 10.35 276 PHE A O 1
ATOM 2288 N N . LEU A 1 277 ? -8.761 57.436 25.326 1.00 9.84 277 LEU A N 1
ATOM 2289 C CA . LEU A 1 277 ? -8.043 57.661 24.060 1.00 9.27 277 LEU A CA 1
ATOM 2290 C C . LEU A 1 277 ? -6.863 56.714 23.879 1.00 6.24 277 LEU A C 1
ATOM 2291 O O . LEU A 1 277 ? -6.714 56.102 22.833 1.00 6.42 277 LEU A O 1
ATOM 2296 N N . ASN A 1 278 ? -6.046 56.561 24.913 1.00 7.73 278 ASN A N 1
ATOM 2297 C CA . ASN A 1 278 ? -4.890 55.691 24.799 1.00 6.76 278 ASN A CA 1
ATOM 2298 C C . ASN A 1 278 ? -5.121 54.205 25.017 1.00 6.80 278 ASN A C 1
ATOM 2299 O O . ASN A 1 278 ? -4.454 53.382 24.384 1.00 5.61 278 ASN A O 1
ATOM 2304 N N . TYR A 1 279 ? -6.084 53.848 25.866 1.00 7.50 279 TYR A N 1
ATOM 2305 C CA . TYR A 1 279 ? -6.406 52.439 26.094 1.00 8.90 279 TYR A CA 1
ATOM 2306 C C . TYR A 1 279 ? -6.975 51.822 24.816 1.00 9.29 279 TYR A C 1
ATOM 2307 O O . TYR A 1 279 ? -6.562 50.743 24.399 1.00 11.53 279 TYR A O 1
ATOM 2316 N N . SER A 1 280 ? -7.919 52.515 24.191 1.00 8.38 280 SER A N 1
ATOM 2317 C CA . SER A 1 280 ? -8.525 52.021 22.962 1.00 8.05 280 SER A CA 1
ATOM 2318 C C . SER A 1 280 ? -7.566 52.033 21.775 1.00 12.00 280 SER A C 1
ATOM 2319 O O . SER A 1 280 ? -7.630 51.147 20.919 1.00 10.76 280 SER A O 1
ATOM 2322 N N . ASN A 1 281 ? -6.671 53.016 21.741 1.00 10.56 281 ASN A N 1
ATOM 2323 C CA . ASN A 1 281 ? -5.702 53.137 20.662 1.00 10.13 281 ASN A CA 1
ATOM 2324 C C . ASN A 1 281 ? -4.813 51.897 20.588 1.00 11.35 281 ASN A C 1
ATOM 2325 O O . ASN A 1 281 ? -4.526 51.393 19.504 1.00 11.79 281 ASN A O 1
ATOM 2330 N N . LEU A 1 282 ? -4.452 51.362 21.748 1.00 9.31 282 LEU A N 1
ATOM 2331 C CA . LEU A 1 282 ? -3.587 50.190 21.821 1.00 9.55 282 LEU A CA 1
ATOM 2332 C C . LEU A 1 282 ? -4.195 48.868 21.347 1.00 10.04 282 LEU A C 1
ATOM 2333 O O . LEU A 1 282 ? -3.479 47.881 21.190 1.00 11.54 282 LEU A O 1
ATOM 2338 N N . LEU A 1 283 ? -5.508 48.844 21.144 1.00 8.36 283 LEU A N 1
ATOM 2339 C CA . LEU A 1 283 ? -6.189 47.642 20.678 1.00 10.57 283 LEU A CA 1
ATOM 2340 C C . LEU A 1 283 ? -5.967 47.386 19.184 1.00 11.24 283 LEU A C 1
ATOM 2341 O O . LEU A 1 283 ? -6.260 46.297 18.691 1.00 12.83 283 LEU A O 1
ATOM 2346 N N . PHE A 1 284 ? -5.485 48.401 18.468 1.00 10.90 284 PHE A N 1
ATOM 2347 C CA . PHE A 1 284 ? -5.298 48.340 17.015 1.00 9.38 284 PHE A CA 1
ATOM 2348 C C . PHE A 1 284 ? -3.891 48.125 16.442 1.00 7.95 284 PHE A C 1
ATOM 2349 O O . PHE A 1 284 ? -3.701 48.211 15.221 1.00 8.73 284 PHE A O 1
ATOM 2357 N N . ASN A 1 285 ? -2.940 47.768 17.297 1.00 6.15 285 ASN A N 1
ATOM 2358 C CA . ASN A 1 285 ? -1.553 47.579 16.874 1.00 6.46 285 ASN A CA 1
ATOM 2359 C C . ASN A 1 285 ? -1.103 46.122 16.863 1.00 9.23 285 ASN A C 1
ATOM 2360 O O . ASN A 1 285 ? -1.347 45.387 17.811 1.00 10.87 285 ASN A O 1
ATOM 2365 N N . PHE A 1 286 ? -0.399 45.717 15.810 1.00 8.44 286 PHE A N 1
ATOM 2366 C CA . PHE A 1 286 ? 0.058 44.336 15.672 1.00 12.71 286 PHE A CA 1
ATOM 2367 C C . PHE A 1 286 ? 1.538 44.166 15.287 1.00 13.90 286 PHE A C 1
ATOM 2368 O O . PHE A 1 286 ? 2.238 45.129 14.970 1.00 12.40 286 PHE A O 1
ATOM 2376 N N . ASN A 1 287 ? 2.011 42.924 15.335 1.00 14.02 287 ASN A N 1
ATOM 2377 C CA . ASN A 1 287 ? 3.383 42.584 14.941 1.00 11.70 287 ASN A CA 1
ATOM 2378 C C . ASN A 1 287 ? 4.499 43.442 15.533 1.00 11.75 287 ASN A C 1
ATOM 2379 O O . ASN A 1 287 ? 5.388 43.877 14.809 1.00 13.13 287 ASN A O 1
ATOM 2384 N N . GLN A 1 288 ? 4.487 43.632 16.849 1.00 12.94 288 GLN A N 1
ATOM 2385 C CA . GLN A 1 288 ? 5.492 44.437 17.537 1.00 13.71 288 GLN A CA 1
ATOM 2386 C C . GLN A 1 288 ? 6.947 44.070 17.208 1.00 16.18 288 GLN A C 1
ATOM 2387 O O . GLN A 1 288 ? 7.757 44.940 16.896 1.00 12.87 288 GLN A O 1
ATOM 2393 N N . GLU A 1 289 ? 7.280 42.788 17.338 1.00 16.91 289 GLU A N 1
ATOM 2394 C CA . GLU A 1 289 ? 8.630 42.289 17.070 1.00 18.32 289 GLU A CA 1
ATOM 2395 C C . GLU A 1 289 ? 9.114 42.712 15.692 1.00 17.12 289 GLU A C 1
ATOM 2396 O O . GLU A 1 289 ? 10.263 43.129 15.531 1.00 15.13 289 GLU A O 1
ATOM 2402 N N . ILE A 1 290 ? 8.245 42.555 14.696 1.00 14.69 290 ILE A N 1
ATOM 2403 C CA . ILE A 1 290 ? 8.575 42.915 13.323 1.00 13.78 290 ILE A CA 1
ATOM 2404 C C . ILE A 1 290 ? 8.731 44.429 13.149 1.00 13.54 290 ILE A C 1
ATOM 2405 O O . ILE A 1 290 ? 9.633 44.879 12.444 1.00 10.67 290 ILE A O 1
ATOM 2410 N N . MET A 1 291 ? 7.855 45.215 13.769 1.00 11.61 291 MET A N 1
ATOM 2411 C CA . MET A 1 291 ? 7.962 46.666 13.651 1.00 12.90 291 MET A CA 1
ATOM 2412 C C . MET A 1 291 ? 9.241 47.161 14.342 1.00 14.33 291 MET A C 1
ATOM 2413 O O . MET A 1 291 ? 9.854 48.126 13.898 1.00 12.23 291 MET A O 1
ATOM 2418 N N . ASP A 1 292 ? 9.662 46.472 15.404 1.00 15.76 292 ASP A N 1
ATOM 2419 C CA . ASP A 1 292 ? 10.900 46.811 16.112 1.00 15.43 292 ASP A CA 1
ATOM 2420 C C . ASP A 1 292 ? 12.106 46.678 15.185 1.00 16.41 292 ASP A C 1
ATOM 2421 O O . ASP A 1 292 ? 12.930 47.587 15.101 1.00 17.65 292 ASP A O 1
ATOM 2426 N N . SER A 1 293 ? 12.241 45.505 14.563 1.00 15.14 293 SER A N 1
ATOM 2427 C CA . SER A 1 293 ? 13.346 45.197 13.651 1.00 14.54 293 SER A CA 1
ATOM 2428 C C . SER A 1 293 ? 13.455 46.165 12.482 1.00 14.07 293 SER A C 1
ATOM 2429 O O . SER A 1 293 ? 14.558 46.582 12.123 1.00 14.35 293 SER A O 1
ATOM 2432 N N . ILE A 1 294 ? 12.325 46.452 11.835 1.00 11.99 294 ILE A N 1
ATOM 2433 C CA . ILE A 1 294 ? 12.297 47.376 10.705 1.00 11.95 294 ILE A CA 1
ATOM 2434 C C . ILE A 1 294 ? 12.842 48.734 11.142 1.00 12.36 294 ILE A C 1
ATOM 2435 O O . ILE A 1 294 ? 13.738 49.275 10.513 1.00 12.78 294 ILE A O 1
ATOM 2440 N N . TYR A 1 295 ? 12.323 49.255 12.247 1.00 13.36 295 TYR A N 1
ATOM 2441 C CA . TYR A 1 295 ? 12.754 50.543 12.784 1.00 14.27 295 TYR A CA 1
ATOM 2442 C C . TYR A 1 295 ? 14.243 50.518 13.125 1.00 15.58 295 TYR A C 1
ATOM 2443 O O . TYR A 1 295 ? 15.021 51.343 12.639 1.00 15.03 295 TYR A O 1
ATOM 2452 N N . GLU A 1 296 ? 14.629 49.559 13.960 1.00 16.83 296 GLU A N 1
ATOM 2453 C CA . GLU A 1 296 ? 16.009 49.420 14.396 1.00 17.82 296 GLU A CA 1
ATOM 2454 C C . GLU A 1 296 ? 17.006 49.181 13.270 1.00 19.02 296 GLU A C 1
ATOM 2455 O O . GLU A 1 296 ? 18.161 49.581 13.379 1.00 17.71 296 GLU A O 1
ATOM 2461 N N . ASN A 1 297 ? 16.579 48.507 12.207 1.00 16.56 297 ASN A N 1
ATOM 2462 C CA . ASN A 1 297 ? 17.477 48.252 11.088 1.00 18.55 297 ASN A CA 1
ATOM 2463 C C . ASN A 1 297 ? 17.590 49.462 10.174 1.00 17.11 297 ASN A C 1
ATOM 2464 O O . ASN A 1 297 ? 18.690 49.791 9.706 1.00 17.46 297 ASN A O 1
ATOM 2469 N N . PHE A 1 298 ? 16.467 50.135 9.927 1.00 15.77 298 PHE A N 1
ATOM 2470 C CA . PHE A 1 298 ? 16.475 51.320 9.071 1.00 17.01 298 PHE A CA 1
ATOM 2471 C C . PHE A 1 298 ? 17.238 52.487 9.724 1.00 16.73 298 PHE A C 1
ATOM 2472 O O . PHE A 1 298 ? 18.114 53.083 9.107 1.00 16.37 298 PHE A O 1
ATOM 2480 N N . THR A 1 299 ? 16.889 52.832 10.957 1.00 19.86 299 THR A N 1
ATOM 2481 C CA . THR A 1 299 ? 17.563 53.932 11.638 1.00 21.88 299 THR A CA 1
ATOM 2482 C C . THR A 1 299 ? 18.887 53.470 12.232 1.00 25.78 299 THR A C 1
ATOM 2483 O O . THR A 1 299 ? 19.782 54.272 12.481 1.00 28.66 299 THR A O 1
ATOM 2487 N N . ALA A 1 300 ? 19.014 52.158 12.409 1.00 33.09 300 ALA A N 1
ATOM 2488 C CA . ALA A 1 300 ? 20.212 51.529 12.956 1.00 37.73 300 ALA A CA 1
ATOM 2489 C C . ALA A 1 300 ? 20.612 52.026 14.341 1.00 40.71 300 ALA A C 1
ATOM 2490 O O . ALA A 1 300 ? 21.740 52.472 14.537 1.00 44.32 300 ALA A O 1
ATOM 2492 N N . GLU A 1 301 ? 19.699 51.944 15.305 1.00 43.18 301 GLU A N 1
ATOM 2493 C CA . GLU A 1 301 ? 20.005 52.378 16.663 1.00 44.98 301 GLU A CA 1
ATOM 2494 C C . GLU A 1 301 ? 18.969 51.916 17.688 1.00 45.01 301 GLU A C 1
ATOM 2495 O O . GLU A 1 301 ? 17.767 52.131 17.520 1.00 45.73 301 GLU A O 1
ATOM 2501 N N . LYS A 1 302 ? 19.458 51.260 18.739 1.00 45.26 302 LYS A N 1
ATOM 2502 C CA . LYS A 1 302 ? 18.623 50.722 19.815 1.00 43.42 302 LYS A CA 1
ATOM 2503 C C . LYS A 1 302 ? 18.696 51.561 21.093 1.00 41.73 302 LYS A C 1
ATOM 2504 O O . LYS A 1 302 ? 19.778 51.776 21.635 1.00 42.82 302 LYS A O 1
ATOM 2510 N N . ILE A 1 303 ? 17.538 51.988 21.594 1.00 39.41 303 ILE A N 1
ATOM 2511 C CA . ILE A 1 303 ? 17.476 52.790 22.820 1.00 36.88 303 ILE A CA 1
ATOM 2512 C C . ILE A 1 303 ? 16.488 52.203 23.832 1.00 35.33 303 ILE A C 1
ATOM 2513 O O . ILE A 1 303 ? 15.542 51.513 23.450 1.00 35.69 303 ILE A O 1
ATOM 2518 N N . SER A 1 304 ? 16.738 52.458 25.114 1.00 33.81 304 SER A N 1
ATOM 2519 C CA . SER A 1 304 ? 15.863 52.013 26.196 1.00 31.37 304 SER A CA 1
ATOM 2520 C C . SER A 1 304 ? 14.869 53.145 26.434 1.00 28.49 304 SER A C 1
ATOM 2521 O O . SER A 1 304 ? 15.281 54.272 26.701 1.00 27.76 304 SER A O 1
ATOM 2524 N N . ILE A 1 305 ? 13.573 52.852 26.350 1.00 28.76 305 ILE A N 1
ATOM 2525 C CA . ILE A 1 305 ? 12.535 53.867 26.564 1.00 25.50 305 ILE A CA 1
ATOM 2526 C C . ILE A 1 305 ? 12.640 54.501 27.952 1.00 20.18 305 ILE A C 1
ATOM 2527 O O . ILE A 1 305 ? 12.631 55.722 28.080 1.00 19.54 305 ILE A O 1
ATOM 2532 N N . SER A 1 306 ? 12.740 53.661 28.979 1.00 20.72 306 SER A N 1
ATOM 2533 C CA . SER A 1 306 ? 12.823 54.103 30.374 1.00 22.20 306 SER A CA 1
ATOM 2534 C C . SER A 1 306 ? 13.990 55.034 30.677 1.00 21.64 306 SER A C 1
ATOM 2535 O O . SER A 1 306 ? 13.797 56.123 31.214 1.00 19.87 306 SER A O 1
ATOM 2538 N N . GLU A 1 307 ? 15.204 54.569 30.386 1.00 23.98 307 GLU A N 1
ATOM 2539 C CA . GLU A 1 307 ? 16.415 55.349 30.618 1.00 21.57 307 GLU A CA 1
ATOM 2540 C C . GLU A 1 307 ? 16.421 56.634 29.815 1.00 20.24 307 GLU A C 1
ATOM 2541 O O . GLU A 1 307 ? 16.965 57.641 30.273 1.00 20.65 307 GLU A O 1
ATOM 2547 N N . SER A 1 308 ? 15.865 56.580 28.605 1.00 15.80 308 SER A N 1
ATOM 2548 C CA . SER A 1 308 ? 15.798 57.749 27.734 1.00 17.59 308 SER A CA 1
ATOM 2549 C C . SER A 1 308 ? 14.925 58.834 28.355 1.00 15.20 308 SER A C 1
ATOM 2550 O O . SER A 1 308 ? 15.331 59.995 28.425 1.00 18.31 308 SER A O 1
ATOM 2553 N N . ILE A 1 309 ? 13.730 58.453 28.794 1.00 13.31 309 ILE A N 1
ATOM 2554 C CA . ILE A 1 309 ? 12.796 59.391 29.412 1.00 17.87 309 ILE A CA 1
ATOM 2555 C C . ILE A 1 309 ? 13.360 60.024 30.689 1.00 16.85 309 ILE A C 1
ATOM 2556 O O . ILE A 1 309 ? 13.161 61.213 30.939 1.00 17.64 309 ILE A O 1
ATOM 2571 N N . LYS A 1 311 ? 16.602 60.530 31.425 1.00 18.58 311 LYS A N 1
ATOM 2572 C CA . LYS A 1 311 ? 17.654 61.487 31.088 1.00 18.62 311 LYS A CA 1
ATOM 2573 C C . LYS A 1 311 ? 17.128 62.764 30.441 1.00 17.48 311 LYS A C 1
ATOM 2574 O O . LYS A 1 311 ? 17.709 63.834 30.626 1.00 15.56 311 LYS A O 1
ATOM 2580 N N . ILE A 1 312 ? 16.065 62.656 29.642 1.00 13.05 312 ILE A N 1
ATOM 2581 C CA . ILE A 1 312 ? 15.483 63.841 29.006 1.00 13.63 312 ILE A CA 1
ATOM 2582 C C . ILE A 1 312 ? 14.872 64.748 30.082 1.00 13.15 312 ILE A C 1
ATOM 2583 O O . ILE A 1 312 ? 14.979 65.972 29.994 1.00 15.15 312 ILE A O 1
ATOM 2588 N N . LYS A 1 313 ? 14.226 64.145 31.084 1.00 12.45 313 LYS A N 1
ATOM 2589 C CA . LYS A 1 313 ? 13.627 64.907 32.180 1.00 13.56 313 LYS A CA 1
ATOM 2590 C C . LYS A 1 313 ? 14.688 65.698 32.933 1.00 14.81 313 LYS A C 1
ATOM 2591 O O . LYS A 1 313 ? 14.472 66.860 33.270 1.00 15.87 313 LYS A O 1
ATOM 2597 N N . ALA A 1 314 ? 15.827 65.063 33.198 1.00 14.64 314 ALA A N 1
ATOM 2598 C CA . ALA A 1 314 ? 16.934 65.709 33.900 1.00 15.14 314 ALA A CA 1
ATOM 2599 C C . ALA A 1 314 ? 17.482 66.883 33.088 1.00 14.35 314 ALA A C 1
ATOM 2600 O O . ALA A 1 314 ? 17.886 67.892 33.654 1.00 16.39 314 ALA A O 1
ATOM 2602 N N . GLN A 1 315 ? 17.523 66.735 31.765 1.00 16.74 315 GLN A N 1
ATOM 2603 C CA . GLN A 1 315 ? 18.017 67.793 30.886 1.00 17.58 315 GLN A CA 1
ATOM 2604 C C . GLN A 1 315 ? 17.023 68.944 30.845 1.00 16.14 315 GLN A C 1
ATOM 2605 O O . GLN A 1 315 ? 17.409 70.111 30.799 1.00 15.52 315 GLN A O 1
ATOM 2611 N N . ILE A 1 316 ? 15.742 68.593 30.809 1.00 17.56 316 ILE A N 1
ATOM 2612 C CA . ILE A 1 316 ? 14.655 69.564 30.784 1.00 17.64 316 ILE A CA 1
ATOM 2613 C C . ILE A 1 316 ? 14.675 70.449 32.027 1.00 16.08 316 ILE A C 1
ATOM 2614 O O . ILE A 1 316 ? 14.362 71.637 31.947 1.00 16.34 316 ILE A O 1
ATOM 2619 N N . ILE A 1 317 ? 14.994 69.855 33.174 1.00 12.92 317 ILE A N 1
ATOM 2620 C CA . ILE A 1 317 ? 15.059 70.599 34.418 1.00 14.24 317 ILE A CA 1
ATOM 2621 C C . ILE A 1 317 ? 16.238 71.570 34.359 1.00 17.34 317 ILE A C 1
ATOM 2622 O O . ILE A 1 317 ? 16.076 72.757 34.635 1.00 18.97 317 ILE A O 1
ATOM 2627 N N . ASP A 1 318 ? 17.398 71.077 33.933 1.00 17.09 318 ASP A N 1
ATOM 2628 C CA . ASP A 1 318 ? 18.597 71.906 33.847 1.00 17.88 318 ASP A CA 1
ATOM 2629 C C . ASP A 1 318 ? 18.496 73.072 32.868 1.00 19.62 318 ASP A C 1
ATOM 2630 O O . ASP A 1 318 ? 18.985 74.165 33.154 1.00 17.72 318 ASP A O 1
ATOM 2635 N N . GLU A 1 319 ? 17.875 72.839 31.714 1.00 22.16 319 GLU A N 1
ATOM 2636 C CA . GLU A 1 319 ? 17.752 73.869 30.682 1.00 23.17 319 GLU A CA 1
ATOM 2637 C C . GLU A 1 319 ? 16.577 74.841 30.811 1.00 21.00 319 GLU A C 1
ATOM 2638 O O . GLU A 1 319 ? 16.699 76.010 30.442 1.00 22.57 319 GLU A O 1
ATOM 2644 N N . LEU A 1 320 ? 15.441 74.356 31.297 1.00 16.22 320 LEU A N 1
ATOM 2645 C CA . LEU A 1 320 ? 14.241 75.183 31.414 1.00 17.31 320 LEU A CA 1
ATOM 2646 C C . LEU A 1 320 ? 13.804 75.594 32.815 1.00 13.80 320 LEU A C 1
ATOM 2647 O O . LEU A 1 320 ? 13.286 76.687 33.003 1.00 12.85 320 LEU A O 1
ATOM 2652 N N . PHE A 1 321 ? 13.954 74.701 33.784 1.00 13.16 321 PHE A N 1
ATOM 2653 C CA . PHE A 1 321 ? 13.491 74.992 35.137 1.00 16.27 321 PHE A CA 1
ATOM 2654 C C . PHE A 1 321 ? 14.539 74.969 36.251 1.00 17.55 321 PHE A C 1
ATOM 2655 O O . PHE A 1 321 ? 14.203 74.735 37.414 1.00 19.21 321 PHE A O 1
ATOM 2663 N N . SER A 1 322 ? 15.791 75.256 35.916 1.00 17.21 322 SER A N 1
ATOM 2664 C CA . SER A 1 322 ? 16.856 75.251 36.912 1.00 18.44 322 SER A CA 1
ATOM 2665 C C . SER A 1 322 ? 16.564 76.161 38.111 1.00 17.58 322 SER A C 1
ATOM 2666 O O . SER A 1 322 ? 16.579 75.713 39.257 1.00 17.10 322 SER A O 1
ATOM 2669 N N . TYR A 1 323 ? 16.276 77.429 37.829 1.00 16.51 323 TYR A N 1
ATOM 2670 C CA . TYR A 1 323 ? 16.011 78.435 38.854 1.00 16.14 323 TYR A CA 1
ATOM 2671 C C . TYR A 1 323 ? 14.891 78.071 39.821 1.00 17.28 323 TYR A C 1
ATOM 2672 O O . TYR A 1 323 ? 15.041 78.216 41.035 1.00 17.84 323 TYR A O 1
ATOM 2681 N N . GLU A 1 324 ? 13.748 77.668 39.272 1.00 15.45 324 GLU A N 1
ATOM 2682 C CA . GLU A 1 324 ? 12.590 77.290 40.074 1.00 15.21 324 GLU A CA 1
ATOM 2683 C C . GLU A 1 324 ? 12.896 76.089 40.955 1.00 14.08 324 GLU A C 1
ATOM 2684 O O . GLU A 1 324 ? 12.444 76.008 42.093 1.00 14.94 324 GLU A O 1
ATOM 2690 N N . VAL A 1 325 ? 13.631 75.131 40.407 1.00 14.09 325 VAL A N 1
ATOM 2691 C CA . VAL A 1 325 ? 13.980 73.942 41.166 1.00 15.24 325 VAL A CA 1
ATOM 2692 C C . VAL A 1 325 ? 15.035 74.242 42.240 1.00 16.03 325 VAL A C 1
ATOM 2693 O O . VAL A 1 325 ? 15.008 73.634 43.313 1.00 16.06 325 VAL A O 1
ATOM 2707 N N . ARG A 1 327 ? 15.324 77.126 43.880 1.00 19.53 327 ARG A N 1
ATOM 2708 C CA . ARG A 1 327 ? 14.631 77.864 44.937 1.00 17.61 327 ARG A CA 1
ATOM 2709 C C . ARG A 1 327 ? 13.993 76.900 45.935 1.00 19.32 327 ARG A C 1
ATOM 2710 O O . ARG A 1 327 ? 14.160 77.046 47.145 1.00 19.08 327 ARG A O 1
ATOM 2718 N N . LEU A 1 328 ? 13.200 75.963 45.414 1.00 17.19 328 LEU A N 1
ATOM 2719 C CA . LEU A 1 328 ? 12.498 74.982 46.239 1.00 18.80 328 LEU A CA 1
ATOM 2720 C C . LEU A 1 328 ? 13.431 73.995 46.950 1.00 17.98 328 LEU A C 1
ATOM 2721 O O . LEU A 1 328 ? 13.114 73.527 48.042 1.00 19.66 328 LEU A O 1
ATOM 2726 N N . ALA A 1 329 ? 14.560 73.661 46.326 1.00 16.50 329 ALA A N 1
ATOM 2727 C CA . ALA A 1 329 ? 15.544 72.761 46.937 1.00 18.28 329 ALA A CA 1
ATOM 2728 C C . ALA A 1 329 ? 16.113 73.460 48.176 1.00 17.36 329 ALA A C 1
ATOM 2729 O O . ALA A 1 329 ? 16.333 72.846 49.221 1.00 18.63 329 ALA A O 1
ATOM 2731 N N . SER A 1 330 ? 16.334 74.760 48.034 1.00 18.31 330 SER A N 1
ATOM 2732 C CA . SER A 1 330 ? 16.853 75.610 49.096 1.00 20.48 330 SER A CA 1
ATOM 2733 C C . SER A 1 330 ? 15.862 75.649 50.267 1.00 20.51 330 SER A C 1
ATOM 2734 O O . SER A 1 330 ? 16.251 75.463 51.419 1.00 21.87 330 SER A O 1
ATOM 2737 N N . GLN A 1 331 ? 14.581 75.869 49.967 1.00 18.65 331 GLN A N 1
ATOM 2738 C CA . GLN A 1 331 ? 13.535 75.915 50.994 1.00 17.54 331 GLN A CA 1
ATOM 2739 C C . GLN A 1 331 ? 13.330 74.566 51.677 1.00 17.02 331 GLN A C 1
ATOM 2740 O O . GLN A 1 331 ? 12.878 74.514 52.812 1.00 20.01 331 GLN A O 1
ATOM 2746 N N . LEU A 1 332 ? 13.575 73.477 50.956 1.00 18.67 332 LEU A N 1
ATOM 2747 C CA . LEU A 1 332 ? 13.454 72.141 51.533 1.00 18.85 332 LEU A CA 1
ATOM 2748 C C . LEU A 1 332 ? 14.724 71.841 52.325 1.00 20.95 332 LEU A C 1
ATOM 2749 O O . LEU A 1 332 ? 14.719 71.026 53.255 1.00 20.38 332 LEU A O 1
ATOM 2754 N N . GLY A 1 333 ? 15.811 72.502 51.930 1.00 22.03 333 GLY A N 1
ATOM 2755 C CA . GLY A 1 333 ? 17.093 72.318 52.584 1.00 26.33 333 GLY A CA 1
ATOM 2756 C C . GLY A 1 333 ? 17.900 71.140 52.057 1.00 28.95 333 GLY A C 1
ATOM 2757 O O . GLY A 1 333 ? 18.779 70.629 52.757 1.00 30.54 333 GLY A O 1
ATOM 2758 N N . ILE A 1 334 ? 17.596 70.693 50.839 1.00 25.99 334 ILE A N 1
ATOM 2759 C CA . ILE A 1 334 ? 18.312 69.573 50.233 1.00 22.86 334 ILE A CA 1
ATOM 2760 C C . ILE A 1 334 ? 19.034 70.002 48.965 1.00 24.00 334 ILE A C 1
ATOM 2761 O O . ILE A 1 334 ? 18.787 71.084 48.424 1.00 24.82 334 ILE A O 1
ATOM 2766 N N . SER A 1 335 ? 19.933 69.142 48.505 1.00 21.03 335 SER A N 1
ATOM 2767 C CA . SER A 1 335 ? 20.720 69.379 47.306 1.00 20.62 335 SER A CA 1
ATOM 2768 C C . SER A 1 335 ? 19.858 69.409 46.037 1.00 18.73 335 SER A C 1
ATOM 2769 O O . SER A 1 335 ? 18.884 68.665 45.918 1.00 19.31 335 SER A O 1
ATOM 2772 N N . TYR A 1 336 ? 20.206 70.302 45.115 1.00 18.99 336 TYR A N 1
ATOM 2773 C CA . TYR A 1 336 ? 19.517 70.432 43.830 1.00 20.38 336 TYR A CA 1
ATOM 2774 C C . TYR A 1 336 ? 19.630 69.108 43.079 1.00 20.62 336 TYR A C 1
ATOM 2775 O O . TYR A 1 336 ? 18.698 68.707 42.388 1.00 18.91 336 TYR A O 1
ATOM 2784 N N . ASP A 1 337 ? 20.801 68.476 43.164 1.00 20.16 337 ASP A N 1
ATOM 2785 C CA . ASP A 1 337 ? 21.047 67.190 42.521 1.00 20.58 337 ASP A CA 1
ATOM 2786 C C . ASP A 1 337 ? 20.055 66.142 43.013 1.00 19.33 337 ASP A C 1
ATOM 2787 O O . ASP A 1 337 ? 19.521 65.370 42.220 1.00 19.30 337 ASP A O 1
ATOM 2792 N N . ILE A 1 338 ? 19.845 66.103 44.327 1.00 19.44 338 ILE A N 1
ATOM 2793 C CA . ILE A 1 338 ? 18.914 65.160 44.951 1.00 22.30 338 ILE A CA 1
ATOM 2794 C C . ILE A 1 338 ? 17.472 65.399 44.493 1.00 22.62 338 ILE A C 1
ATOM 2795 O O . ILE A 1 338 ? 16.713 64.446 44.280 1.00 21.26 338 ILE A O 1
ATOM 2800 N N . LEU A 1 339 ? 17.092 66.671 44.392 1.00 20.98 339 LEU A N 1
ATOM 2801 C CA . LEU A 1 339 ? 15.755 67.054 43.961 1.00 18.10 339 LEU A CA 1
ATOM 2802 C C . LEU A 1 339 ? 15.551 66.740 42.488 1.00 18.39 339 LEU A C 1
ATOM 2803 O O . LEU A 1 339 ? 14.495 66.236 42.108 1.00 18.40 339 LEU A O 1
ATOM 2808 N N . ARG A 1 340 ? 16.531 67.096 41.657 1.00 16.47 340 ARG A N 1
ATOM 2809 C CA . ARG A 1 340 ? 16.452 66.843 40.218 1.00 19.69 340 ARG A CA 1
ATOM 2810 C C . ARG A 1 340 ? 16.289 65.364 39.877 1.00 18.36 340 ARG A C 1
ATOM 2811 O O . ARG A 1 340 ? 15.543 65.028 38.959 1.00 16.84 340 ARG A O 1
ATOM 2819 N N . ASP A 1 341 ? 17.028 64.500 40.576 1.00 18.28 341 ASP A N 1
ATOM 2820 C CA . ASP A 1 341 ? 16.951 63.054 40.359 1.00 18.52 341 ASP A CA 1
ATOM 2821 C C . ASP A 1 341 ? 15.571 62.513 40.768 1.00 18.94 341 ASP A C 1
ATOM 2822 O O . ASP A 1 341 ? 15.073 61.552 40.177 1.00 19.24 341 ASP A O 1
ATOM 2827 N N . TYR A 1 342 ? 14.986 63.081 41.821 1.00 14.39 342 TYR A N 1
ATOM 2828 C CA . TYR A 1 342 ? 13.667 62.655 42.273 1.00 14.33 342 TYR A CA 1
ATOM 2829 C C . TYR A 1 342 ? 12.610 62.989 41.224 1.00 13.83 342 TYR A C 1
ATOM 2830 O O . TYR A 1 342 ? 11.756 62.167 40.917 1.00 14.32 342 TYR A O 1
ATOM 2839 N N . LEU A 1 343 ? 12.663 64.215 40.709 1.00 14.80 343 LEU A N 1
ATOM 2840 C CA . LEU A 1 343 ? 11.722 64.689 39.697 1.00 16.77 343 LEU A CA 1
ATOM 2841 C C . LEU A 1 343 ? 11.855 63.941 38.367 1.00 17.83 343 LEU A C 1
ATOM 2842 O O . LEU A 1 343 ? 10.889 63.826 37.628 1.00 17.18 343 LEU A O 1
ATOM 2847 N N . SER A 1 344 ? 13.058 63.467 38.056 1.00 16.17 344 SER A N 1
ATOM 2848 C CA . SER A 1 344 ? 13.303 62.729 36.818 1.00 18.26 344 SER A CA 1
ATOM 2849 C C . SER A 1 344 ? 12.882 61.266 36.945 1.00 17.86 344 SER A C 1
ATOM 2850 O O . SER A 1 344 ? 12.744 60.554 35.952 1.00 16.41 344 SER A O 1
ATOM 2853 N N . CYS A 1 345 ? 12.701 60.836 38.189 1.00 16.55 345 CYS A N 1
ATOM 2854 C CA . CYS A 1 345 ? 12.347 59.468 38.531 1.00 16.17 345 CYS A CA 1
ATOM 2855 C C . CYS A 1 345 ? 10.849 59.166 38.604 1.00 17.56 345 CYS A C 1
ATOM 2856 O O . CYS A 1 345 ? 10.418 58.074 38.219 1.00 18.55 345 CYS A O 1
ATOM 2859 N N . ILE A 1 346 ? 10.060 60.097 39.140 1.00 15.73 346 ILE A N 1
ATOM 2860 C CA . ILE A 1 346 ? 8.626 59.853 39.274 1.00 15.65 346 ILE A CA 1
ATOM 2861 C C . ILE A 1 346 ? 7.909 59.594 37.948 1.00 15.31 346 ILE A C 1
ATOM 2862 O O . ILE A 1 346 ? 8.267 60.157 36.916 1.00 17.04 346 ILE A O 1
ATOM 2867 N N . ASP A 1 347 ? 6.925 58.699 37.976 1.00 18.09 347 ASP A N 1
ATOM 2868 C CA . ASP A 1 347 ? 6.161 58.343 36.778 1.00 21.06 347 ASP A CA 1
ATOM 2869 C C . ASP A 1 347 ? 4.716 58.829 36.762 1.00 19.24 347 ASP A C 1
ATOM 2870 O O . ASP A 1 347 ? 3.844 58.181 36.182 1.00 19.16 347 ASP A O 1
ATOM 2875 N N . VAL A 1 348 ? 4.459 59.947 37.429 1.00 14.36 348 VAL A N 1
ATOM 2876 C CA . VAL A 1 348 ? 3.124 60.533 37.455 1.00 11.32 348 VAL A CA 1
ATOM 2877 C C . VAL A 1 348 ? 3.290 62.020 37.206 1.00 11.63 348 VAL A C 1
ATOM 2878 O O . VAL A 1 348 ? 4.369 62.569 37.435 1.00 12.79 348 VAL A O 1
ATOM 2882 N N . TYR A 1 349 ? 2.243 62.664 36.710 1.00 9.41 349 TYR A N 1
ATOM 2883 C CA . TYR A 1 349 ? 2.292 64.095 36.465 1.00 10.58 349 TYR A CA 1
ATOM 2884 C C . TYR A 1 349 ? 2.570 64.894 37.737 1.00 9.83 349 TYR A C 1
ATOM 2885 O O . TYR A 1 349 ? 3.146 65.978 37.668 1.00 12.32 349 TYR A O 1
ATOM 2894 N N . ARG A 1 350 ? 2.128 64.382 38.884 1.00 9.19 350 ARG A N 1
ATOM 2895 C CA . ARG A 1 350 ? 2.358 65.029 40.174 1.00 8.22 350 ARG A CA 1
ATOM 2896 C C . ARG A 1 350 ? 1.801 64.213 41.328 1.00 8.29 350 ARG A C 1
ATOM 2897 O O . ARG A 1 350 ? 0.986 63.314 41.140 1.00 9.82 350 ARG A O 1
ATOM 2905 N N . THR A 1 351 ? 2.284 64.520 42.522 1.00 10.96 351 THR A N 1
ATOM 2906 C CA . THR A 1 351 ? 1.818 63.872 43.737 1.00 10.53 351 THR A CA 1
ATOM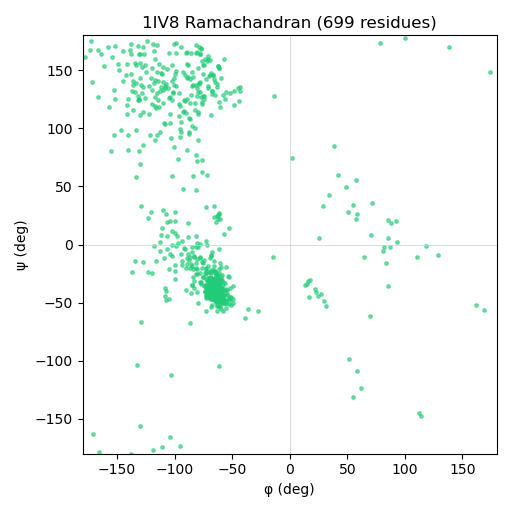 2907 C C . THR A 1 351 ? 0.800 64.821 44.363 1.00 12.30 351 THR A C 1
ATOM 2908 O O . THR A 1 351 ? 0.669 65.977 43.929 1.00 8.94 351 THR A O 1
ATOM 2912 N N . TYR A 1 352 ? 0.020 64.302 45.305 1.00 12.45 352 TYR A N 1
ATOM 2913 C CA . TYR A 1 352 ? -0.994 65.084 46.011 1.00 15.61 352 TYR A CA 1
ATOM 2914 C C . TYR A 1 352 ? -0.818 64.857 47.505 1.00 14.11 352 TYR A C 1
ATOM 2915 O O . TYR A 1 352 ? -0.258 63.843 47.918 1.00 15.57 352 TYR A O 1
ATOM 2924 N N . ALA A 1 353 ? -1.281 65.808 48.307 1.00 14.82 353 ALA A N 1
ATOM 2925 C CA . ALA A 1 353 ? -1.219 65.697 49.766 1.00 16.15 353 ALA A CA 1
ATOM 2926 C C . ALA A 1 353 ? 0.173 65.432 50.338 1.00 16.78 353 ALA A C 1
ATOM 2927 O O . ALA A 1 353 ? 0.307 64.740 51.344 1.00 18.55 353 ALA A O 1
ATOM 2929 N N . ASN A 1 354 ? 1.200 65.985 49.706 1.00 16.51 354 ASN A N 1
ATOM 2930 C CA . ASN A 1 354 ? 2.581 65.806 50.152 1.00 21.65 354 ASN A CA 1
ATOM 2931 C C . ASN A 1 354 ? 3.062 64.364 50.235 1.00 23.42 354 ASN A C 1
ATOM 2932 O O . ASN A 1 354 ? 4.012 64.071 50.959 1.00 24.59 354 ASN A O 1
ATOM 2937 N N . GLN A 1 355 ? 2.409 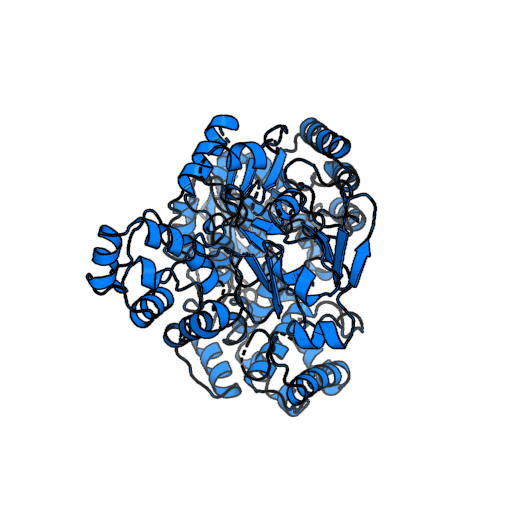63.468 49.500 1.00 23.82 355 GLN A N 1
ATOM 2938 C CA . GLN A 1 355 ? 2.785 62.058 49.489 1.00 23.85 355 GLN A CA 1
ATOM 2939 C C . GLN A 1 355 ? 4.023 61.862 48.637 1.00 20.32 355 GLN A C 1
ATOM 2940 O O . GLN A 1 355 ? 4.058 62.270 47.492 1.00 24.42 355 GLN A O 1
ATOM 2946 N N . ILE A 1 356 ? 5.033 61.222 49.201 1.00 18.53 356 ILE A N 1
ATOM 2947 C CA . ILE A 1 356 ? 6.286 60.986 48.490 1.00 18.40 356 ILE A CA 1
ATOM 2948 C C . ILE A 1 356 ? 6.243 59.647 47.766 1.00 17.58 356 ILE A C 1
ATOM 2949 O O . ILE A 1 356 ? 5.597 58.703 48.233 1.00 17.82 356 ILE A O 1
ATOM 2954 N N . VAL A 1 357 ? 6.896 59.583 46.608 1.00 19.27 357 VAL A N 1
ATOM 2955 C CA . VAL A 1 357 ? 6.997 58.352 45.826 1.00 18.59 357 VAL A CA 1
ATOM 2956 C C . VAL A 1 357 ? 8.243 57.690 46.418 1.00 21.63 357 VAL A C 1
ATOM 2957 O O . VAL A 1 357 ? 9.373 58.017 46.045 1.00 21.29 357 VAL A O 1
ATOM 2961 N N . LYS A 1 358 ? 8.029 56.794 47.373 1.00 22.74 358 LYS A N 1
ATOM 2962 C CA . LYS A 1 358 ? 9.128 56.126 48.058 1.00 26.03 358 LYS A CA 1
ATOM 2963 C C . LYS A 1 358 ? 10.198 55.445 47.210 1.00 23.17 358 LYS A C 1
ATOM 2964 O O . LYS A 1 358 ? 11.375 55.493 47.558 1.00 21.62 358 LYS A O 1
ATOM 2970 N N . GLU A 1 359 ? 9.805 54.829 46.099 1.00 22.88 359 GLU A N 1
ATOM 2971 C CA . GLU A 1 359 ? 10.776 54.160 45.227 1.00 23.81 359 GLU A CA 1
ATOM 2972 C C . GLU A 1 359 ? 11.753 55.136 44.576 1.00 22.36 359 GLU A C 1
ATOM 2973 O O . GLU A 1 359 ? 12.760 54.728 44.000 1.00 22.40 359 GLU A O 1
ATOM 2979 N N . CYS A 1 360 ? 11.430 56.423 44.633 1.00 22.61 360 CYS A N 1
ATOM 2980 C CA . CYS A 1 360 ? 12.298 57.454 44.067 1.00 23.11 360 CYS A CA 1
ATOM 2981 C C . CYS A 1 360 ? 13.013 58.239 45.157 1.00 22.26 360 CYS A C 1
ATOM 2982 O O . CYS A 1 360 ? 13.833 59.109 44.868 1.00 21.85 360 CYS A O 1
ATOM 2985 N N . ASP A 1 361 ? 12.682 57.938 46.408 1.00 25.96 361 ASP A N 1
ATOM 2986 C CA . ASP A 1 361 ? 13.300 58.599 47.551 1.00 30.47 361 ASP A CA 1
ATOM 2987 C C . ASP A 1 361 ? 13.958 57.593 48.493 1.00 37.45 361 ASP A C 1
ATOM 2988 O O . ASP A 1 361 ? 14.199 57.905 49.652 1.00 41.19 361 ASP A O 1
ATOM 2993 N N . LYS A 1 362 ? 14.304 56.414 47.981 1.00 44.44 362 LYS A N 1
ATOM 2994 C CA . LYS A 1 362 ? 14.940 55.366 48.792 1.00 49.80 362 LYS A CA 1
ATOM 2995 C C . LYS A 1 362 ? 14.565 55.392 50.291 1.00 51.50 362 LYS A C 1
ATOM 2996 O O . LYS A 1 362 ? 15.383 55.056 51.156 1.00 53.58 362 LYS A O 1
ATOM 3002 N N . THR A 1 363 ? 13.320 55.796 50.565 1.00 51.44 363 THR A N 1
ATOM 3003 C CA . THR A 1 363 ? 12.748 55.894 51.911 1.00 50.07 363 THR A CA 1
ATOM 3004 C C . THR A 1 363 ? 13.491 56.824 52.901 1.00 47.56 363 THR A C 1
ATOM 3005 O O . THR A 1 363 ? 13.318 56.691 54.117 1.00 47.20 363 THR A O 1
ATOM 3009 N N . ASN A 1 364 ? 14.211 57.832 52.405 1.00 42.26 364 ASN A N 1
ATOM 3010 C CA . ASN A 1 364 ? 14.955 58.703 53.316 1.00 37.77 364 ASN A CA 1
ATOM 3011 C C . ASN A 1 364 ? 14.881 60.241 53.190 1.00 32.34 364 ASN A C 1
ATOM 3012 O O . ASN A 1 364 ? 13.913 60.854 53.637 1.00 29.87 364 ASN A O 1
ATOM 3017 N N . GLU A 1 365 ? 15.938 60.839 52.641 1.00 31.57 365 GLU A N 1
ATOM 3018 C CA . GLU A 1 365 ? 16.121 62.290 52.473 1.00 30.68 365 GLU A CA 1
ATOM 3019 C C . GLU A 1 365 ? 14.954 63.211 52.132 1.00 27.37 365 GLU A C 1
ATOM 3020 O O . GLU A 1 365 ? 14.759 64.230 52.791 1.00 23.50 365 GLU A O 1
ATOM 3026 N N . ILE A 1 366 ? 14.245 62.921 51.047 1.00 25.75 366 ILE A N 1
ATOM 3027 C CA . ILE A 1 366 ? 13.129 63.772 50.642 1.00 25.28 366 ILE A CA 1
ATOM 3028 C C . ILE A 1 366 ? 11.925 63.751 51.585 1.00 23.54 366 ILE A C 1
ATOM 3029 O O . ILE A 1 366 ? 11.297 64.779 51.785 1.00 22.46 366 ILE A O 1
ATOM 3034 N N . GLU A 1 367 ? 11.625 62.593 52.173 1.00 24.55 367 GLU A N 1
ATOM 3035 C CA . GLU A 1 367 ? 10.506 62.455 53.111 1.00 25.67 367 GLU A CA 1
ATOM 3036 C C . GLU A 1 367 ? 10.717 63.243 54.405 1.00 22.78 367 GLU A C 1
ATOM 3037 O O . GLU A 1 367 ? 9.809 63.906 54.893 1.00 21.17 367 GLU A O 1
ATOM 3043 N N . GLU A 1 368 ? 11.909 63.131 54.981 1.00 23.75 368 GLU A N 1
ATOM 3044 C CA . GLU A 1 368 ? 12.208 63.835 56.220 1.00 24.19 368 GLU A CA 1
ATOM 3045 C C . GLU A 1 368 ? 12.328 65.339 56.035 1.00 21.87 368 GLU A C 1
ATOM 3046 O O . GLU A 1 368 ? 11.957 66.097 56.928 1.00 22.21 368 GLU A O 1
ATOM 3052 N N . ALA A 1 369 ? 12.835 65.769 54.880 1.00 17.97 369 ALA A N 1
ATOM 3053 C CA . ALA A 1 369 ? 12.966 67.191 54.591 1.00 16.35 369 ALA A CA 1
ATOM 3054 C C . ALA A 1 369 ? 11.569 67.770 54.409 1.00 16.96 369 ALA A C 1
ATOM 3055 O O . ALA A 1 369 ? 11.323 68.936 54.707 1.00 18.43 369 ALA A O 1
ATOM 3057 N N . THR A 1 370 ? 10.656 66.940 53.918 1.00 17.21 370 THR A N 1
ATOM 3058 C CA . THR A 1 370 ? 9.271 67.347 53.704 1.00 21.62 370 THR A CA 1
ATOM 3059 C C . THR A 1 370 ? 8.510 67.458 55.035 1.00 21.98 370 THR A C 1
ATOM 3060 O O . THR A 1 370 ? 7.666 68.343 55.190 1.00 24.43 370 THR A O 1
ATOM 3064 N N . LYS A 1 371 ? 8.819 66.587 55.996 1.00 22.59 371 LYS A N 1
ATOM 3065 C CA . LYS A 1 371 ? 8.157 66.633 57.301 1.00 24.09 371 LYS A CA 1
ATOM 3066 C C . LYS A 1 371 ? 8.509 67.927 58.037 1.00 23.41 371 LYS A C 1
ATOM 3067 O O . LYS A 1 371 ? 7.733 68.412 58.850 1.00 22.19 371 LYS A O 1
ATOM 3073 N N . ARG A 1 372 ? 9.700 68.456 57.778 1.00 24.44 372 ARG A N 1
ATOM 3074 C CA . ARG A 1 372 ? 10.139 69.693 58.419 1.00 27.15 372 ARG A CA 1
ATOM 3075 C C . ARG A 1 372 ? 9.625 70.946 57.712 1.00 26.95 372 ARG A C 1
ATOM 3076 O O . ARG A 1 372 ? 9.320 71.943 58.364 1.00 26.50 372 ARG A O 1
ATOM 3084 N N . ASN A 1 373 ? 9.565 70.898 56.382 1.00 27.00 373 ASN A N 1
ATOM 3085 C CA . ASN A 1 373 ? 9.115 72.036 55.570 1.00 27.97 373 ASN A CA 1
ATOM 3086 C C . ASN A 1 373 ? 8.045 71.566 54.579 1.00 24.78 373 ASN A C 1
ATOM 3087 O O . ASN A 1 373 ? 8.287 71.519 53.369 1.00 23.08 373 ASN A O 1
ATOM 3092 N N . PRO A 1 374 ? 6.849 71.200 55.073 1.00 24.69 374 PRO A N 1
ATOM 3093 C CA . PRO A 1 374 ? 5.786 70.733 54.175 1.00 23.09 374 PRO A CA 1
ATOM 3094 C C . PRO A 1 374 ? 5.394 71.733 53.093 1.00 20.92 374 PRO A C 1
ATOM 3095 O O . PRO A 1 374 ? 5.107 71.342 51.975 1.00 20.66 374 PRO A O 1
ATOM 3099 N N . GLU A 1 375 ? 5.440 73.022 53.413 1.00 21.10 375 GLU A N 1
ATOM 3100 C CA . GLU A 1 375 ? 5.077 74.074 52.466 1.00 20.30 375 GLU A CA 1
ATOM 3101 C C . GLU A 1 375 ? 5.858 74.081 51.148 1.00 20.09 375 GLU A C 1
ATOM 3102 O O . GLU A 1 375 ? 5.272 74.272 50.074 1.00 19.55 375 GLU A O 1
ATOM 3108 N N . ALA A 1 376 ? 7.171 73.887 51.225 1.00 16.43 376 ALA A N 1
ATOM 3109 C CA . ALA A 1 376 ? 8.007 73.885 50.026 1.00 15.24 376 ALA A CA 1
ATOM 3110 C C . ALA A 1 376 ? 7.687 72.727 49.077 1.00 12.13 376 ALA A C 1
ATOM 3111 O O . ALA A 1 376 ? 7.844 72.856 47.864 1.00 12.14 376 ALA A O 1
ATOM 3113 N N . TYR A 1 377 ? 7.293 71.586 49.635 1.00 11.69 377 TYR A N 1
ATOM 3114 C CA . TYR A 1 377 ? 6.952 70.424 48.827 1.00 12.04 377 TYR A CA 1
ATOM 3115 C C . TYR A 1 377 ? 5.593 70.592 48.147 1.00 11.71 377 TYR A C 1
ATOM 3116 O O . TYR A 1 377 ? 5.409 70.113 47.027 1.00 11.19 377 TYR A O 1
ATOM 3125 N N . THR A 1 378 ? 4.642 71.235 48.829 1.00 12.94 378 THR A N 1
ATOM 3126 C CA . THR A 1 378 ? 3.312 71.487 48.259 1.00 13.96 378 THR A CA 1
ATOM 3127 C C . THR A 1 378 ? 3.513 72.385 47.040 1.00 12.03 378 THR A C 1
ATOM 3128 O O . THR A 1 378 ? 2.874 72.203 46.004 1.00 14.09 378 THR A O 1
ATOM 3132 N N . LYS A 1 379 ? 4.404 73.362 47.178 1.00 9.40 379 LYS A N 1
ATOM 3133 C CA . LYS A 1 379 ? 4.728 74.267 46.082 1.00 12.54 379 LYS A CA 1
ATOM 3134 C C . LYS A 1 379 ? 5.366 73.507 44.906 1.00 11.47 379 LYS A C 1
ATOM 3135 O O . LYS A 1 379 ? 5.089 73.796 43.745 1.00 10.64 379 LYS A O 1
ATOM 3141 N N . LEU A 1 380 ? 6.222 72.537 45.222 1.00 10.73 380 LEU A N 1
ATOM 3142 C CA . LEU A 1 380 ? 6.902 71.739 44.210 1.00 12.82 380 LEU A CA 1
ATOM 3143 C C . LEU A 1 380 ? 5.919 70.927 43.351 1.00 10.69 380 LEU A C 1
ATOM 3144 O O . LEU A 1 380 ? 6.154 70.732 42.155 1.00 12.31 380 LEU A O 1
ATOM 3149 N N . GLN A 1 381 ? 4.836 70.454 43.961 1.00 8.65 381 GLN A N 1
ATOM 3150 C CA . GLN A 1 381 ? 3.821 69.670 43.257 1.00 9.79 381 GLN A CA 1
ATOM 3151 C C . GLN A 1 381 ? 3.201 70.438 42.086 1.00 10.14 381 GLN A C 1
ATOM 3152 O O . GLN A 1 381 ? 2.746 69.833 41.115 1.00 11.06 381 GLN A O 1
ATOM 3158 N N . GLN A 1 382 ? 3.204 71.766 42.167 1.00 11.32 382 GLN A N 1
ATOM 3159 C CA . GLN A 1 382 ? 2.652 72.607 41.104 1.00 10.75 382 GLN A CA 1
ATOM 3160 C C . GLN A 1 382 ? 3.544 72.627 39.856 1.00 12.69 382 GLN A C 1
ATOM 3161 O O . GLN A 1 382 ? 3.064 72.856 38.755 1.00 14.31 382 GLN A O 1
ATOM 3167 N N . TYR A 1 383 ? 4.842 72.383 40.038 1.00 11.61 383 TYR A N 1
ATOM 3168 C CA . TYR A 1 383 ? 5.801 72.368 38.935 1.00 9.17 383 TYR A CA 1
ATOM 3169 C C . TYR A 1 383 ? 6.024 70.976 38.348 1.00 10.31 383 TYR A C 1
ATOM 3170 O O . TYR A 1 383 ? 6.590 70.844 37.263 1.00 10.69 383 TYR A O 1
ATOM 3179 N N . MET A 1 384 ? 5.640 69.932 39.078 1.00 8.57 384 MET A N 1
ATOM 3180 C CA . MET A 1 384 ? 5.832 68.569 38.586 1.00 8.91 384 MET A CA 1
ATOM 3181 C C . MET A 1 384 ? 5.223 68.311 37.203 1.00 9.49 384 MET A C 1
ATOM 3182 O O . MET A 1 384 ? 5.857 67.694 36.348 1.00 10.75 384 MET A O 1
ATOM 3187 N N . PRO A 1 385 ? 3.995 68.795 36.954 1.00 10.27 385 PRO A N 1
ATOM 3188 C CA . PRO A 1 385 ? 3.434 68.543 35.620 1.00 9.95 385 PRO A CA 1
ATOM 3189 C C . PRO A 1 385 ? 4.203 69.178 34.444 1.00 10.03 385 PRO A C 1
ATOM 3190 O O . PRO A 1 385 ? 4.226 68.616 33.354 1.00 10.36 385 PRO A O 1
ATOM 3194 N N . ALA A 1 386 ? 4.883 70.299 34.685 1.00 9.91 386 ALA A N 1
ATOM 3195 C CA . ALA A 1 386 ? 5.666 70.986 33.654 1.00 8.19 386 ALA A CA 1
ATOM 3196 C C . ALA A 1 386 ? 6.855 70.148 33.205 1.00 8.36 386 ALA A C 1
ATOM 3197 O O . ALA A 1 386 ? 7.244 70.180 32.035 1.00 6.21 386 ALA A O 1
ATOM 3199 N N . VAL A 1 387 ? 7.482 69.466 34.164 1.00 10.65 387 VAL A N 1
ATOM 3200 C CA . VAL A 1 387 ? 8.639 68.600 33.897 1.00 12.40 387 VAL A CA 1
ATOM 3201 C C . VAL A 1 387 ? 8.217 67.427 33.013 1.00 12.06 387 VAL A C 1
ATOM 3202 O O . VAL A 1 387 ? 8.862 67.132 32.003 1.00 9.83 387 VAL A O 1
ATOM 3206 N N . TYR A 1 388 ? 7.110 66.794 33.387 1.00 10.59 388 TYR A N 1
ATOM 3207 C CA . TYR A 1 388 ? 6.583 65.659 32.654 1.00 10.30 388 TYR A CA 1
ATOM 3208 C C . TYR A 1 388 ? 6.169 66.060 31.242 1.00 11.30 388 TYR A C 1
ATOM 3209 O O . TYR A 1 388 ? 6.565 65.419 30.277 1.00 11.77 388 TYR A O 1
ATOM 3218 N N . ALA A 1 389 ? 5.347 67.100 31.128 1.00 10.29 389 ALA A N 1
ATOM 3219 C CA . ALA A 1 389 ? 4.873 67.559 29.831 1.00 9.12 389 ALA A CA 1
ATOM 3220 C C . ALA A 1 389 ? 5.965 68.013 28.859 1.00 9.96 389 ALA A C 1
ATOM 3221 O O . ALA A 1 389 ? 5.937 67.633 27.694 1.00 11.39 389 ALA A O 1
ATOM 3234 N N . ALA A 1 391 ? 9.178 67.248 28.794 1.00 8.04 391 ALA A N 1
ATOM 3235 C CA . ALA A 1 391 ? 10.081 66.152 28.460 1.00 9.34 391 ALA A CA 1
ATOM 3236 C C . ALA A 1 391 ? 9.442 65.059 27.608 1.00 8.03 391 ALA A C 1
ATOM 3237 O O . ALA A 1 391 ? 10.059 64.550 26.669 1.00 11.13 391 ALA A O 1
ATOM 3239 N N . TYR A 1 392 ? 8.234 64.651 27.984 1.00 9.18 392 TYR A N 1
ATOM 3240 C CA . TYR A 1 392 ? 7.528 63.582 27.294 1.00 8.72 392 TYR A CA 1
ATOM 3241 C C . TYR A 1 392 ? 6.702 64.032 26.092 1.00 10.32 392 TYR A C 1
ATOM 3242 O O . TYR A 1 392 ? 6.979 63.637 24.959 1.00 11.34 392 TYR A O 1
ATOM 3251 N N . GLU A 1 393 ? 5.646 64.793 26.352 1.00 8.80 393 GLU A N 1
ATOM 3252 C CA . GLU A 1 393 ? 4.762 65.273 25.300 1.00 7.81 393 GLU A CA 1
ATOM 3253 C C . GLU A 1 393 ? 5.448 66.113 24.242 1.00 8.92 393 GLU A C 1
ATOM 3254 O O . GLU A 1 393 ? 5.210 65.932 23.047 1.00 9.44 393 GLU A O 1
ATOM 3260 N N . ASP A 1 394 ? 6.311 67.024 24.671 1.00 8.16 394 ASP A N 1
ATOM 3261 C CA . ASP A 1 394 ? 6.977 67.914 23.735 1.00 11.70 394 ASP A CA 1
ATOM 3262 C C . ASP A 1 394 ? 8.399 67.616 23.267 1.00 11.24 394 ASP A C 1
ATOM 3263 O O . ASP A 1 394 ? 8.910 68.356 22.428 1.00 15.81 394 ASP A O 1
ATOM 3268 N N . THR A 1 395 ? 9.019 66.541 23.751 1.00 10.69 395 THR A N 1
ATOM 3269 C CA . THR A 1 395 ? 10.383 66.199 23.319 1.00 9.15 395 THR A CA 1
ATOM 3270 C C . THR A 1 395 ? 10.459 64.739 22.866 1.00 10.44 395 THR A C 1
ATOM 3271 O O . THR A 1 395 ? 10.654 64.454 21.679 1.00 8.01 395 THR A O 1
ATOM 3275 N N . PHE A 1 396 ? 10.282 63.819 23.813 1.00 11.02 396 PHE A N 1
ATOM 3276 C CA . PHE A 1 396 ? 10.351 62.387 23.534 1.00 10.90 396 PHE A CA 1
ATOM 3277 C C . PHE A 1 396 ? 9.364 61.857 22.491 1.00 10.54 396 PHE A C 1
ATOM 3278 O O . PHE A 1 396 ? 9.718 60.962 21.727 1.00 7.99 396 PHE A O 1
ATOM 3286 N N . LEU A 1 397 ? 8.130 62.367 22.471 1.00 10.04 397 LEU A N 1
ATOM 3287 C CA . LEU A 1 397 ? 7.141 61.914 21.480 1.00 9.36 397 LEU A CA 1
ATOM 3288 C C . LEU A 1 397 ? 7.589 62.162 20.035 1.00 11.93 397 LEU A C 1
ATOM 3289 O O . LEU A 1 397 ? 7.065 61.548 19.105 1.00 12.28 397 LEU A O 1
ATOM 3294 N N . PHE A 1 398 ? 8.549 63.066 19.850 1.00 10.17 398 PHE A N 1
ATOM 3295 C CA . PHE A 1 398 ? 9.069 63.368 18.518 1.00 10.75 398 PHE A CA 1
ATOM 3296 C C . PHE A 1 398 ? 10.359 62.615 18.197 1.00 11.50 398 PHE A C 1
ATOM 3297 O O . PHE A 1 398 ? 10.920 62.803 17.125 1.00 10.78 398 PHE A O 1
ATOM 3305 N N . ARG A 1 399 ? 10.823 61.773 19.121 1.00 12.62 399 ARG A N 1
ATOM 3306 C CA . ARG A 1 399 ? 12.068 61.016 18.935 1.00 12.02 399 ARG A CA 1
ATOM 3307 C C . ARG A 1 399 ? 11.921 59.522 18.681 1.00 13.55 399 ARG A C 1
ATOM 3308 O O . ARG A 1 399 ? 12.681 58.955 17.906 1.00 12.76 399 ARG A O 1
ATOM 3316 N N . TYR A 1 400 ? 11.051 58.861 19.445 1.00 13.31 400 TYR A N 1
ATOM 3317 C CA . TYR A 1 400 ? 10.847 57.421 19.301 1.00 12.95 400 TYR A CA 1
ATOM 3318 C C . TYR A 1 400 ? 9.836 57.174 18.195 1.00 11.18 400 TYR A C 1
ATOM 3319 O O . TYR A 1 400 ? 8.636 57.200 18.435 1.00 10.00 400 TYR A O 1
ATOM 3328 N N . ASN A 1 401 ? 10.335 56.790 17.023 1.00 11.25 401 ASN A N 1
ATOM 3329 C CA . ASN A 1 401 ? 9.490 56.627 15.845 1.00 11.03 401 ASN A CA 1
ATOM 3330 C C . ASN A 1 401 ? 8.981 55.277 15.358 1.00 9.76 401 ASN A C 1
ATOM 3331 O O . ASN A 1 401 ? 8.671 55.116 14.177 1.00 8.85 401 ASN A O 1
ATOM 3336 N N . ARG A 1 402 ? 8.968 54.293 16.246 1.00 11.14 402 ARG A N 1
ATOM 3337 C CA . ARG A 1 402 ? 8.404 52.990 15.921 1.00 16.09 402 ARG A CA 1
ATOM 3338 C C . ARG A 1 402 ? 6.902 53.328 16.017 1.00 20.48 402 ARG A C 1
ATOM 3339 O O . ARG A 1 402 ? 6.464 53.894 17.024 1.00 31.13 402 ARG A O 1
ATOM 3347 N N . LEU A 1 403 ? 6.153 53.107 14.941 1.00 19.26 403 LEU A N 1
ATOM 3348 C CA . LEU A 1 403 ? 4.712 53.397 14.906 1.00 11.89 403 LEU A CA 1
ATOM 3349 C C . LEU A 1 403 ? 4.248 54.678 15.646 1.00 11.68 403 LEU A C 1
ATOM 3350 O O . LEU A 1 403 ? 3.759 54.612 16.772 1.00 9.89 403 LEU A O 1
ATOM 3355 N N . ILE A 1 404 ? 4.315 55.824 14.974 1.00 7.41 404 ILE A N 1
ATOM 3356 C CA . ILE A 1 404 ? 3.946 57.098 15.591 1.00 7.59 404 ILE A CA 1
ATOM 3357 C C . ILE A 1 404 ? 2.467 57.331 15.952 1.00 9.89 404 ILE A C 1
ATOM 3358 O O . ILE A 1 404 ? 2.126 58.366 16.543 1.00 10.97 404 ILE A O 1
ATOM 3363 N N . SER A 1 405 ? 1.580 56.418 15.559 1.00 7.47 405 SER A N 1
ATOM 3364 C CA . SER A 1 405 ? 0.164 56.554 15.909 1.00 9.38 405 SER A CA 1
ATOM 3365 C C . SER A 1 405 ? -0.022 56.427 17.423 1.00 8.53 405 SER A C 1
ATOM 3366 O O . SER A 1 405 ? -1.022 56.878 17.970 1.00 9.80 405 SER A O 1
ATOM 3369 N N . ILE A 1 406 ? 0.981 55.858 18.089 1.00 9.89 406 ILE A N 1
ATOM 3370 C CA . ILE A 1 406 ? 0.984 55.663 19.545 1.00 9.88 406 ILE A CA 1
ATOM 3371 C C . ILE A 1 406 ? 1.524 56.920 20.274 1.00 9.33 406 ILE A C 1
ATOM 3372 O O . ILE A 1 406 ? 1.286 57.115 21.464 1.00 8.02 406 ILE A O 1
ATOM 3377 N N . ASN A 1 407 ? 2.256 57.760 19.547 1.00 6.76 407 ASN A N 1
ATOM 3378 C CA . ASN A 1 407 ? 2.878 58.965 20.104 1.00 9.45 407 ASN A CA 1
ATOM 3379 C C . ASN A 1 407 ? 1.863 60.082 20.327 1.00 8.29 407 ASN A C 1
ATOM 3380 O O . ASN A 1 407 ? 1.893 61.130 19.676 1.00 9.44 407 ASN A O 1
ATOM 3385 N N . GLU A 1 408 ? 1.037 59.900 21.344 1.00 7.65 408 GLU A N 1
ATOM 3386 C CA . GLU A 1 408 ? -0.031 60.840 21.632 1.00 7.76 408 GLU A CA 1
ATOM 3387 C C . GLU A 1 408 ? -0.025 61.363 23.071 1.00 8.85 408 GLU A C 1
ATOM 3388 O O . GLU A 1 408 ? 0.705 60.865 23.922 1.00 8.98 408 GLU A O 1
ATOM 3394 N N . VAL A 1 409 ? -0.753 62.451 23.302 1.00 8.64 409 VAL A N 1
ATOM 3395 C CA . VAL A 1 409 ? -0.876 63.017 24.639 1.00 8.47 409 VAL A CA 1
ATOM 3396 C C . VAL A 1 409 ? -1.615 61.981 25.489 1.00 8.15 409 VAL A C 1
ATOM 3397 O O . VAL A 1 409 ? -2.687 61.513 25.107 1.00 8.60 409 VAL A O 1
ATOM 3401 N N . GLY A 1 410 ? -1.048 61.653 26.647 1.00 9.98 410 GLY A N 1
ATOM 3402 C CA . GLY A 1 410 ? -1.648 60.670 27.539 1.00 10.25 410 GLY A CA 1
ATOM 3403 C C . GLY A 1 410 ? -1.126 59.255 27.325 1.00 10.14 410 GLY A C 1
ATOM 3404 O O . GLY A 1 410 ? -1.559 58.322 28.002 1.00 9.73 410 GLY A O 1
ATOM 3405 N N . SER A 1 411 ? -0.173 59.113 26.401 1.00 7.32 411 SER A N 1
ATOM 3406 C CA . SER A 1 411 ? 0.445 57.831 26.042 1.00 8.56 411 SER A CA 1
ATOM 3407 C C . SER A 1 411 ? 1.503 57.380 27.030 1.00 9.21 411 SER A C 1
ATOM 3408 O O . SER A 1 411 ? 1.899 58.126 27.911 1.00 8.97 411 SER A O 1
ATOM 3411 N N . ASP A 1 412 ? 1.943 56.139 26.865 1.00 9.77 412 ASP A N 1
ATOM 3412 C CA . ASP A 1 412 ? 3.035 55.557 27.636 1.00 11.82 412 ASP A CA 1
ATOM 3413 C C . ASP A 1 412 ? 3.665 54.637 26.602 1.00 10.82 412 ASP A C 1
ATOM 3414 O O . ASP A 1 412 ? 3.165 53.544 26.349 1.00 10.66 412 ASP A O 1
ATOM 3419 N N . LEU A 1 413 ? 4.746 55.114 25.985 1.00 12.81 413 LEU A N 1
ATOM 3420 C CA . LEU A 1 413 ? 5.449 54.373 24.941 1.00 14.35 413 LEU A CA 1
ATOM 3421 C C . LEU A 1 413 ? 6.044 53.032 25.352 1.00 12.15 413 LEU A C 1
ATOM 3422 O O . LEU A 1 413 ? 6.665 52.350 24.542 1.00 10.98 413 LEU A O 1
ATOM 3427 N N . ARG A 1 414 ? 5.938 52.698 26.632 1.00 11.69 414 ARG A N 1
ATOM 3428 C CA . ARG A 1 414 ? 6.433 51.418 27.100 1.00 14.95 414 ARG A CA 1
ATOM 3429 C C . ARG A 1 414 ? 5.411 50.342 26.724 1.00 15.33 414 ARG A C 1
ATOM 3430 O O . ARG A 1 414 ? 5.655 49.148 26.880 1.00 16.14 414 ARG A O 1
ATOM 3438 N N . TYR A 1 415 ? 4.234 50.791 26.305 1.00 13.64 415 TYR A N 1
ATOM 3439 C CA . TYR A 1 415 ? 3.158 49.906 25.884 1.00 14.94 415 TYR A CA 1
ATOM 3440 C C . TYR A 1 415 ? 3.010 50.011 24.367 1.00 15.34 415 TYR A C 1
ATOM 3441 O O . TYR A 1 415 ? 2.972 51.112 23.820 1.00 14.65 415 TYR A O 1
ATOM 3450 N N . TYR A 1 416 ? 2.887 48.867 23.698 1.00 15.98 416 TYR A N 1
ATOM 3451 C CA . TYR A 1 416 ? 2.723 48.828 22.244 1.00 12.88 416 TYR A CA 1
ATOM 3452 C C . TYR A 1 416 ? 1.295 48.433 21.878 1.00 12.90 416 TYR A C 1
ATOM 3453 O O . TYR A 1 416 ? 0.728 48.949 20.919 1.00 15.39 416 TYR A O 1
ATOM 3462 N N . LYS A 1 417 ? 0.731 47.485 22.618 1.00 13.59 417 LYS A N 1
ATOM 3463 C CA . LYS A 1 417 ? -0.628 47.020 22.381 1.00 15.99 417 LYS A CA 1
ATOM 3464 C C . LYS A 1 417 ? -1.228 46.516 23.686 1.00 17.69 417 LYS A C 1
ATOM 3465 O O . LYS A 1 417 ? -0.543 46.404 24.701 1.00 18.06 417 LYS A O 1
ATOM 3471 N N . ILE A 1 418 ? -2.523 46.234 23.654 1.00 18.21 418 ILE A N 1
ATOM 3472 C CA . ILE A 1 418 ? -3.223 45.740 24.820 1.00 17.85 418 ILE A CA 1
ATOM 3473 C C . ILE A 1 418 ? -4.292 44.752 24.353 1.00 17.60 418 ILE A C 1
ATOM 3474 O O . ILE A 1 418 ? -4.899 44.926 23.292 1.00 16.10 418 ILE A O 1
ATOM 3479 N N . SER A 1 419 ? -4.470 43.677 25.109 1.00 18.98 419 SER A N 1
ATOM 3480 C CA . SER A 1 419 ? -5.459 42.659 24.768 1.00 20.58 419 SER A CA 1
ATOM 3481 C C . SER A 1 419 ? -6.863 43.154 25.118 1.00 16.11 419 SER A C 1
ATOM 3482 O O . SER A 1 419 ? -7.013 44.086 25.905 1.00 15.96 419 SER A O 1
ATOM 3485 N N . PRO A 1 420 ? -7.905 42.588 24.485 1.00 16.27 420 PRO A N 1
ATOM 3486 C CA . PRO A 1 420 ? -9.272 43.020 24.798 1.00 18.11 420 PRO A CA 1
ATOM 3487 C C . PRO A 1 420 ? -9.597 42.797 26.274 1.00 17.52 420 PRO A C 1
ATOM 3488 O O . PRO A 1 420 ? -10.399 43.524 26.848 1.00 19.41 420 PRO A O 1
ATOM 3492 N N . ASP A 1 421 ? -8.950 41.808 26.883 1.00 19.62 421 ASP A N 1
ATOM 3493 C CA . ASP A 1 421 ? -9.161 41.481 28.293 1.00 22.65 421 ASP A CA 1
ATOM 3494 C C . ASP A 1 421 ? -8.846 42.654 29.222 1.00 19.76 421 ASP A C 1
ATOM 3495 O O . ASP A 1 421 ? -9.559 42.906 30.185 1.00 18.10 421 ASP A O 1
ATOM 3500 N N . GLN A 1 422 ? -7.790 43.389 28.911 1.00 21.02 422 GLN A N 1
ATOM 3501 C CA . GLN A 1 422 ? -7.417 44.539 29.715 1.00 21.48 422 GLN A CA 1
ATOM 3502 C C . GLN A 1 422 ? -8.328 45.725 29.481 1.00 20.67 422 GLN A C 1
ATOM 3503 O O . GLN A 1 422 ? -8.505 46.566 30.368 1.00 21.05 422 GLN A O 1
ATOM 3509 N N . PHE A 1 423 ? -8.900 45.794 28.284 1.00 17.54 423 PHE A N 1
ATOM 3510 C CA . PHE A 1 423 ? -9.817 46.870 27.948 1.00 17.96 423 PHE A CA 1
ATOM 3511 C C . PHE A 1 423 ? -11.113 46.656 28.729 1.00 16.98 423 PHE A C 1
ATOM 3512 O O . PHE A 1 423 ? -11.692 47.606 29.258 1.00 17.94 423 PHE A O 1
ATOM 3520 N N . HIS A 1 424 ? -11.547 45.398 28.811 1.00 16.89 424 HIS A N 1
ATOM 3521 C CA . HIS A 1 424 ? -12.766 45.039 29.540 1.00 17.60 424 HIS A CA 1
ATOM 3522 C C . HIS A 1 424 ? -12.674 45.471 31.002 1.00 16.92 424 HIS A C 1
ATOM 3523 O O . HIS A 1 424 ? -13.599 46.074 31.536 1.00 20.24 424 HIS A O 1
ATOM 3530 N N . VAL A 1 425 ? -11.546 45.167 31.636 1.00 18.32 425 VAL A N 1
ATOM 3531 C CA . VAL A 1 425 ? -11.324 45.526 33.033 1.00 20.12 425 VAL A CA 1
ATOM 3532 C C . VAL A 1 425 ? -11.376 47.046 33.200 1.00 19.95 425 VAL A C 1
ATOM 3533 O O . VAL A 1 425 ? -11.956 47.548 34.163 1.00 18.45 425 VAL A O 1
ATOM 3537 N N . PHE A 1 426 ? -10.770 47.758 32.251 1.00 16.98 426 PHE A N 1
ATOM 3538 C CA . PHE A 1 426 ? -10.743 49.214 32.241 1.00 15.40 426 PHE A CA 1
ATOM 3539 C C . PHE A 1 426 ? -12.182 49.731 32.193 1.00 17.16 426 PHE A C 1
ATOM 3540 O O . PHE A 1 426 ? -12.538 50.676 32.893 1.00 16.93 426 PHE A O 1
ATOM 3548 N N . ASN A 1 427 ? -13.018 49.090 31.382 1.00 18.00 427 ASN A N 1
ATOM 3549 C CA . ASN A 1 427 ? -14.416 49.486 31.269 1.00 22.00 427 ASN A CA 1
ATOM 3550 C C . ASN A 1 427 ? -15.234 49.194 32.522 1.00 26.46 427 ASN A C 1
ATOM 3551 O O . ASN A 1 427 ? -16.241 49.856 32.785 1.00 26.54 427 ASN A O 1
ATOM 3556 N N . GLN A 1 428 ? -14.827 48.171 33.265 1.00 28.46 428 GLN A N 1
ATOM 3557 C CA . GLN A 1 428 ? -15.516 47.803 34.490 1.00 29.13 428 GLN A CA 1
ATOM 3558 C C . GLN A 1 428 ? -15.322 48.892 35.534 1.00 29.19 428 GLN A C 1
ATOM 3559 O O . GLN A 1 428 ? -16.251 49.247 36.244 1.00 32.35 428 GLN A O 1
ATOM 3565 N N . LYS A 1 429 ? -14.101 49.405 35.636 1.00 29.74 429 LYS A N 1
ATOM 3566 C CA . LYS A 1 429 ? -13.795 50.473 36.582 1.00 30.69 429 LYS A CA 1
ATOM 3567 C C . LYS A 1 429 ? -14.552 51.747 36.210 1.00 30.05 429 LYS A C 1
ATOM 3568 O O . LYS A 1 429 ? -14.758 52.617 37.056 1.00 34.06 429 LYS A O 1
ATOM 3574 N N . ARG A 1 430 ? -14.920 51.862 34.936 1.00 27.56 430 ARG A N 1
ATOM 3575 C CA . ARG A 1 430 ? -15.606 53.036 34.403 1.00 24.51 430 ARG A CA 1
ATOM 3576 C C . ARG A 1 430 ? -17.099 53.131 34.702 1.00 25.17 430 ARG A C 1
ATOM 3577 O O . ARG A 1 430 ? -17.672 54.225 34.672 1.00 22.31 430 ARG A O 1
ATOM 3585 N N . ARG A 1 431 ? -17.728 51.985 34.944 1.00 22.78 431 ARG A N 1
ATOM 3586 C CA . ARG A 1 431 ? -19.161 51.922 35.208 1.00 23.24 431 ARG A CA 1
ATOM 3587 C C . ARG A 1 431 ? -19.748 52.955 36.164 1.00 20.44 431 ARG A C 1
ATOM 3588 O O . ARG A 1 431 ? -19.328 53.071 37.314 1.00 20.16 431 ARG A O 1
ATOM 3596 N N . GLY A 1 432 ? -20.742 53.686 35.665 1.00 20.20 432 GLY A N 1
ATOM 3597 C CA . GLY A 1 432 ? -21.414 54.700 36.456 1.00 21.31 432 GLY A CA 1
ATOM 3598 C C . GLY A 1 432 ? -20.783 56.080 36.548 1.00 21.96 432 GLY A C 1
ATOM 3599 O O . GLY A 1 432 ? -21.451 57.027 36.965 1.00 22.14 432 GLY A O 1
ATOM 3600 N N . LYS A 1 433 ? -19.512 56.208 36.181 1.00 22.27 433 LYS A N 1
ATOM 3601 C CA . LYS A 1 433 ? -18.820 57.494 36.254 1.00 18.85 433 LYS A CA 1
ATOM 3602 C C . LYS A 1 433 ? -19.145 58.434 35.096 1.00 15.75 433 LYS A C 1
ATOM 3603 O O . LYS A 1 433 ? -19.243 58.014 33.947 1.00 13.87 433 LYS A O 1
ATOM 3609 N N . ILE A 1 434 ? -19.317 59.713 35.412 1.00 12.54 434 ILE A N 1
ATOM 3610 C CA . ILE A 1 434 ? -19.578 60.727 34.399 1.00 13.58 434 ILE A CA 1
ATOM 3611 C C . ILE A 1 434 ? -18.203 61.229 33.947 1.00 15.47 434 ILE A C 1
ATOM 3612 O O . ILE A 1 434 ? -17.708 62.248 34.426 1.00 15.25 434 ILE A O 1
ATOM 3617 N N . THR A 1 435 ? -17.575 60.467 33.056 1.00 15.68 435 THR A N 1
ATOM 3618 C CA . THR A 1 435 ? -16.250 60.787 32.536 1.00 12.91 435 THR A CA 1
ATOM 3619 C C . THR A 1 435 ? -16.298 60.616 31.009 1.00 13.89 435 THR A C 1
ATOM 3620 O O . THR A 1 435 ? -17.150 59.883 30.495 1.00 13.29 435 THR A O 1
ATOM 3624 N N . LEU A 1 436 ? -15.429 61.320 30.284 1.00 9.80 436 LEU A N 1
ATOM 3625 C CA . LEU A 1 436 ? -15.449 61.273 28.821 1.00 9.78 436 LEU A CA 1
ATOM 3626 C C . LEU A 1 436 ? -14.608 60.209 28.106 1.00 9.83 436 LEU A C 1
ATOM 3627 O O . LEU A 1 436 ? -13.617 59.712 28.643 1.00 13.28 436 LEU A O 1
ATOM 3632 N N . ASN A 1 437 ? -15.035 59.868 26.891 1.00 9.45 437 ASN A N 1
ATOM 3633 C CA . ASN A 1 437 ? -14.345 58.910 26.020 1.00 10.13 437 ASN A CA 1
ATOM 3634 C C . ASN A 1 437 ? -13.897 59.741 24.822 1.00 11.28 437 ASN A C 1
ATOM 3635 O O . ASN A 1 437 ? -14.676 59.950 23.886 1.00 11.79 437 ASN A O 1
ATOM 3640 N N . ALA A 1 438 ? -12.659 60.229 24.859 1.00 8.16 438 ALA A N 1
ATOM 3641 C CA . ALA A 1 438 ? -12.135 61.069 23.783 1.00 9.36 438 ALA A CA 1
ATOM 3642 C C . ALA A 1 438 ? -11.265 60.331 22.776 1.00 9.60 438 ALA A C 1
ATOM 3643 O O . ALA A 1 438 ? -10.571 59.377 23.130 1.00 8.34 438 ALA A O 1
ATOM 3645 N N . THR A 1 439 ? -11.272 60.795 21.530 1.00 6.98 439 THR A N 1
ATOM 3646 C CA . THR A 1 439 ? -10.433 60.203 20.481 1.00 7.70 439 THR A CA 1
ATOM 3647 C C . THR A 1 439 ? -9.724 61.289 19.650 1.00 6.58 439 THR A C 1
ATOM 3648 O O . THR A 1 439 ? -8.743 61.008 18.959 1.00 6.30 439 THR A O 1
ATOM 3652 N N . SER A 1 440 ? -10.181 62.535 19.792 1.00 6.60 440 SER A N 1
ATOM 3653 C CA . SER A 1 440 ? -9.606 63.707 19.117 1.00 8.06 440 SER A CA 1
ATOM 3654 C C . SER A 1 440 ? -9.858 64.954 19.964 1.00 5.58 440 SER A C 1
ATOM 3655 O O . SER A 1 440 ? -10.950 65.142 20.476 1.00 5.37 440 SER A O 1
ATOM 3658 N N . THR A 1 441 ? -8.835 65.778 20.162 1.00 7.97 441 THR A N 1
ATOM 3659 C CA . THR A 1 441 ? -9.003 67.022 20.922 1.00 8.55 441 THR A CA 1
ATOM 3660 C C . THR A 1 441 ? -8.254 68.157 20.229 1.00 7.92 441 THR A C 1
ATOM 3661 O O . THR A 1 441 ? -7.648 67.976 19.178 1.00 7.81 441 THR A O 1
ATOM 3665 N N . HIS A 1 442 ? -8.325 69.343 20.818 1.00 9.97 442 HIS A N 1
ATOM 3666 C CA . HIS A 1 442 ? -7.628 70.504 20.285 1.00 8.92 442 HIS A CA 1
ATOM 3667 C C . HIS A 1 442 ? -6.139 70.435 20.651 1.00 8.45 442 HIS A C 1
ATOM 3668 O O . HIS A 1 442 ? -5.355 71.246 20.183 1.00 11.90 442 HIS A O 1
ATOM 3675 N N . ASP A 1 443 ? -5.777 69.512 21.542 1.00 6.88 443 ASP A N 1
ATOM 3676 C CA . ASP A 1 443 ? -4.389 69.344 21.968 1.00 6.27 443 ASP A CA 1
ATOM 3677 C C . ASP A 1 443 ? -3.675 68.080 21.476 1.00 8.08 443 ASP A C 1
ATOM 3678 O O . ASP A 1 443 ? -2.477 67.919 21.721 1.00 6.91 443 ASP A O 1
ATOM 3683 N N . THR A 1 444 ? -4.406 67.127 20.904 1.00 9.06 444 THR A N 1
ATOM 3684 C CA . THR A 1 444 ? -3.762 65.906 20.419 1.00 8.95 444 THR A CA 1
ATOM 3685 C C . THR A 1 444 ? -2.822 66.135 19.232 1.00 10.19 444 THR A C 1
ATOM 3686 O O . THR A 1 444 ? -3.030 67.032 18.423 1.00 10.73 444 THR A O 1
ATOM 3690 N N . LYS A 1 445 ? -1.746 65.354 19.184 1.00 7.93 445 LYS A N 1
ATOM 3691 C CA . LYS A 1 445 ? -0.764 65.474 18.113 1.00 7.80 445 LYS A CA 1
ATOM 3692 C C . LYS A 1 445 ? -1.378 65.179 16.745 1.00 8.32 445 LYS A C 1
ATOM 3693 O O . LYS A 1 445 ? -0.964 65.760 15.743 1.00 11.35 445 LYS A O 1
ATOM 3699 N N . PHE A 1 446 ? -2.309 64.222 16.704 1.00 8.98 446 PHE A N 1
ATOM 3700 C CA . PHE A 1 446 ? -3.000 63.829 15.463 1.00 7.51 446 PHE A CA 1
ATOM 3701 C C . PHE A 1 446 ? -4.489 63.625 15.713 1.00 9.02 446 PHE A C 1
ATOM 3702 O O . PHE A 1 446 ? -4.906 63.424 16.857 1.00 11.53 446 PHE A O 1
ATOM 3710 N N . SER A 1 447 ? -5.272 63.589 14.637 1.00 6.67 447 SER A N 1
ATOM 3711 C CA . SER A 1 447 ? -6.705 63.328 14.763 1.00 6.64 447 SER A CA 1
ATOM 3712 C C . SER A 1 447 ? -6.862 61.804 14.767 1.00 8.63 447 SER A C 1
ATOM 3713 O O . SER A 1 447 ? -5.921 61.078 14.416 1.00 8.43 447 SER A O 1
ATOM 3716 N N . GLU A 1 448 ? -8.030 61.327 15.184 1.00 8.00 448 GLU A N 1
ATOM 3717 C CA . GLU A 1 448 ? -8.322 59.895 15.266 1.00 6.86 448 GLU A CA 1
ATOM 3718 C C . GLU A 1 448 ? -8.128 59.161 13.946 1.00 8.08 448 GLU A C 1
ATOM 3719 O O . GLU A 1 448 ? -7.634 58.044 13.933 1.00 8.07 448 GLU A O 1
ATOM 3725 N N . ASP A 1 449 ? -8.532 59.782 12.841 1.00 10.40 449 ASP A N 1
ATOM 3726 C CA . ASP A 1 449 ? -8.408 59.158 11.525 1.00 9.38 449 ASP A CA 1
ATOM 3727 C C . ASP A 1 449 ? -6.957 59.024 11.047 1.00 8.13 449 ASP A C 1
ATOM 3728 O O . ASP A 1 449 ? -6.633 58.121 10.277 1.00 8.53 449 ASP A O 1
ATOM 3733 N N . VAL A 1 450 ? -6.085 59.923 11.499 1.00 7.56 450 VAL A N 1
ATOM 3734 C CA . VAL A 1 450 ? -4.672 59.833 11.150 1.00 4.64 450 VAL A CA 1
ATOM 3735 C C . VAL A 1 450 ? -4.072 58.639 11.912 1.00 7.49 450 VAL A C 1
ATOM 3736 O O . VAL A 1 450 ? -3.322 57.840 11.348 1.00 6.01 450 VAL A O 1
ATOM 3740 N N . ARG A 1 451 ? -4.399 58.521 13.197 1.00 5.44 451 ARG A N 1
ATOM 3741 C CA . ARG A 1 451 ? -3.877 57.427 13.999 1.00 4.50 451 ARG A CA 1
ATOM 3742 C C . ARG A 1 451 ? -4.326 56.061 13.494 1.00 5.05 451 ARG A C 1
ATOM 3743 O O . ARG A 1 451 ? -3.526 55.141 13.427 1.00 6.54 451 ARG A O 1
ATOM 3751 N N . MET A 1 452 ? -5.584 55.937 13.091 1.00 6.24 452 MET A N 1
ATOM 3752 C CA . MET A 1 452 ? -6.091 54.662 12.582 1.00 7.52 452 MET A CA 1
ATOM 3753 C C . MET A 1 452 ? -5.483 54.262 11.228 1.00 8.49 452 MET A C 1
ATOM 3754 O O . MET A 1 452 ? -5.277 53.077 10.959 1.00 9.77 452 MET A O 1
ATOM 3759 N N . LYS A 1 453 ? -5.167 55.240 10.387 1.00 7.33 453 LYS A N 1
ATOM 3760 C CA . LYS A 1 453 ? -4.578 54.949 9.086 1.00 6.35 453 LYS A CA 1
ATOM 3761 C C . LYS A 1 453 ? -3.125 54.474 9.261 1.00 8.54 453 LYS A C 1
ATOM 3762 O O . LYS A 1 453 ? -2.676 53.543 8.579 1.00 8.44 453 LYS A O 1
ATOM 3768 N N . ILE A 1 454 ? -2.384 55.128 10.156 1.00 8.31 454 ILE A N 1
ATOM 3769 C CA . ILE A 1 454 ? -0.992 54.750 10.440 1.00 7.46 454 ILE A CA 1
ATOM 3770 C C . ILE A 1 454 ? -0.909 53.358 11.104 1.00 7.38 454 ILE A C 1
ATOM 3771 O O . ILE A 1 454 ? 0.025 52.592 10.840 1.00 6.63 454 ILE A O 1
ATOM 3776 N N . SER A 1 455 ? -1.892 53.023 11.937 1.00 6.39 455 SER A N 1
ATOM 3777 C CA . SER A 1 455 ? -1.908 51.720 12.605 1.00 8.43 455 SER A CA 1
ATOM 3778 C C . SER A 1 455 ? -1.969 50.567 11.597 1.00 8.77 455 SER A C 1
ATOM 3779 O O . SER A 1 455 ? -1.513 49.461 11.887 1.00 8.80 455 SER A O 1
ATOM 3782 N N . VAL A 1 456 ? -2.496 50.832 10.400 1.00 10.94 456 VAL A N 1
ATOM 3783 C CA . VAL A 1 456 ? -2.605 49.799 9.361 1.00 9.17 456 VAL A CA 1
ATOM 3784 C C . VAL A 1 456 ? -1.226 49.307 8.913 1.00 8.97 456 VAL A C 1
ATOM 3785 O O . VAL A 1 456 ? -1.104 48.197 8.396 1.00 10.22 456 VAL A O 1
ATOM 3789 N N . LEU A 1 457 ? -0.205 50.151 9.070 1.00 7.77 457 LEU A N 1
ATOM 3790 C CA . LEU A 1 457 ? 1.168 49.798 8.708 1.00 10.22 457 LEU A CA 1
ATOM 3791 C C . LEU A 1 457 ? 1.644 48.550 9.476 1.00 10.01 457 LEU A C 1
ATOM 3792 O O . LEU A 1 457 ? 2.474 47.783 8.973 1.00 8.62 457 LEU A O 1
ATOM 3797 N N . SER A 1 458 ? 1.128 48.359 10.691 1.00 9.87 458 SER A N 1
ATOM 3798 C CA . SER A 1 458 ? 1.491 47.197 11.501 1.00 6.49 458 SER A CA 1
ATOM 3799 C C . SER A 1 458 ? 0.832 45.915 10.993 1.00 7.63 458 SER A C 1
ATOM 3800 O O . SER A 1 458 ? 1.224 44.821 11.390 1.00 10.53 458 SER A O 1
ATOM 3803 N N . GLU A 1 459 ? -0.158 46.055 10.111 1.00 6.54 459 GLU A N 1
ATOM 3804 C CA . GLU A 1 459 ? -0.853 44.912 9.517 1.00 9.60 459 GLU A CA 1
ATOM 3805 C C . GLU A 1 459 ? -0.180 44.430 8.220 1.00 13.18 459 GLU A C 1
ATOM 3806 O O . GLU A 1 459 ? -0.446 43.322 7.750 1.00 13.54 459 GLU A O 1
ATOM 3812 N N . PHE A 1 460 ? 0.678 45.276 7.646 1.00 11.71 460 PHE A N 1
ATOM 3813 C CA . PHE A 1 460 ? 1.422 44.956 6.419 1.00 11.99 460 PHE A CA 1
ATOM 3814 C C . PHE A 1 460 ? 2.903 45.337 6.612 1.00 11.55 460 PHE A C 1
ATOM 3815 O O . PHE A 1 460 ? 3.453 46.139 5.851 1.00 13.65 460 PHE A O 1
ATOM 3823 N N . PRO A 1 461 ? 3.574 44.762 7.628 1.00 11.86 461 PRO A N 1
ATOM 3824 C CA . PRO A 1 461 ? 4.985 45.104 7.864 1.00 13.03 461 PRO A CA 1
ATOM 3825 C C . PRO A 1 461 ? 6.004 44.805 6.761 1.00 14.27 461 PRO A C 1
ATOM 3826 O O . PRO A 1 461 ? 6.958 45.565 6.589 1.00 14.99 461 PRO A O 1
ATOM 3830 N N . GLU A 1 462 ? 5.840 43.687 6.057 1.00 14.34 462 GLU A N 1
ATOM 3831 C CA . GLU A 1 462 ? 6.765 43.312 4.983 1.00 16.21 462 GLU A CA 1
ATOM 3832 C C . GLU A 1 462 ? 6.676 44.244 3.779 1.00 13.11 462 GLU A C 1
ATOM 3833 O O . GLU A 1 462 ? 7.691 44.585 3.181 1.00 14.50 462 GLU A O 1
ATOM 3839 N N . GLU A 1 463 ? 5.465 44.646 3.412 1.00 13.23 463 GLU A N 1
ATOM 3840 C CA . GLU A 1 463 ? 5.293 45.560 2.295 1.00 13.66 463 GLU A CA 1
ATOM 3841 C C . GLU A 1 463 ? 5.737 46.975 2.687 1.00 13.11 463 GLU A C 1
ATOM 3842 O O . GLU A 1 463 ? 6.268 47.717 1.862 1.00 13.23 463 GLU A O 1
ATOM 3848 N N . TRP A 1 464 ? 5.465 47.363 3.930 1.00 10.59 464 TRP A N 1
ATOM 3849 C CA . TRP A 1 464 ? 5.855 48.679 4.428 1.00 12.07 464 TRP A CA 1
ATOM 3850 C C . TRP A 1 464 ? 7.376 48.774 4.394 1.00 9.53 464 TRP A C 1
ATOM 3851 O O . TRP A 1 464 ? 7.927 49.782 3.965 1.00 11.62 464 TRP A O 1
ATOM 3862 N N . LYS A 1 465 ? 8.044 47.725 4.860 1.00 13.34 465 LYS A N 1
ATOM 3863 C CA . LYS A 1 465 ? 9.505 47.675 4.864 1.00 15.29 465 LYS A CA 1
ATOM 3864 C C . LYS A 1 465 ? 10.037 47.855 3.436 1.00 16.14 465 LYS A C 1
ATOM 3865 O O . LYS A 1 465 ? 10.994 48.600 3.215 1.00 15.37 465 LYS A O 1
ATOM 3871 N N . ASN A 1 466 ? 9.423 47.154 2.482 1.00 15.41 466 ASN A N 1
ATOM 3872 C CA . ASN A 1 466 ? 9.821 47.234 1.077 1.00 17.02 466 ASN A CA 1
ATOM 3873 C C . ASN A 1 466 ? 9.618 48.629 0.492 1.00 16.08 466 ASN A C 1
ATOM 3874 O O . ASN A 1 466 ? 10.460 49.118 -0.260 1.00 13.33 466 ASN A O 1
ATOM 3889 N N . VAL A 1 468 ? 9.539 51.565 2.172 1.00 14.08 468 VAL A N 1
ATOM 3890 C CA . VAL A 1 468 ? 10.504 52.484 2.772 1.00 14.94 468 VAL A CA 1
ATOM 3891 C C . VAL A 1 468 ? 11.873 52.416 2.076 1.00 17.70 468 VAL A C 1
ATOM 3892 O O . VAL A 1 468 ? 12.517 53.447 1.844 1.00 16.09 468 VAL A O 1
ATOM 3896 N N . GLU A 1 469 ? 12.329 51.202 1.775 1.00 18.46 469 GLU A N 1
ATOM 3897 C CA . GLU A 1 469 ? 13.612 51.015 1.103 1.00 17.62 469 GLU A CA 1
ATOM 3898 C C . GLU A 1 469 ? 13.521 51.549 -0.321 1.00 17.42 469 GLU A C 1
ATOM 3899 O O . GLU A 1 469 ? 14.419 52.246 -0.779 1.00 20.24 469 GLU A O 1
ATOM 3905 N N . GLU A 1 470 ? 12.407 51.268 -0.992 1.00 15.15 470 GLU A N 1
ATOM 3906 C CA . GLU A 1 470 ? 12.185 51.735 -2.359 1.00 17.11 470 GLU A CA 1
ATOM 3907 C C . GLU A 1 470 ? 12.199 53.257 -2.401 1.00 17.38 470 GLU A C 1
ATOM 3908 O O . GLU A 1 470 ? 12.836 53.866 -3.263 1.00 16.60 470 GLU A O 1
ATOM 3914 N N . TRP A 1 471 ? 11.457 53.865 -1.485 1.00 15.19 471 TRP A N 1
ATOM 3915 C CA . TRP A 1 471 ? 11.362 55.312 -1.408 1.00 14.73 471 TRP A CA 1
ATOM 3916 C C . TRP A 1 471 ? 12.714 55.957 -1.089 1.00 15.61 471 TRP A C 1
ATOM 3917 O O . TRP A 1 471 ? 13.093 56.953 -1.711 1.00 16.73 471 TRP A O 1
ATOM 3928 N N . HIS A 1 472 ? 13.459 55.373 -0.156 1.00 16.30 472 HIS A N 1
ATOM 3929 C CA . HIS A 1 472 ? 14.769 55.905 0.205 1.00 16.21 472 HIS A CA 1
ATOM 3930 C C . HIS A 1 472 ? 15.748 55.887 -0.980 1.00 18.23 472 HIS A C 1
ATOM 3931 O O . HIS A 1 472 ? 16.624 56.748 -1.081 1.00 18.57 472 HIS A O 1
ATOM 3938 N N . SER A 1 473 ? 15.625 54.886 -1.843 1.00 18.35 473 SER A N 1
ATOM 3939 C CA . SER A 1 473 ? 16.490 54.754 -3.016 1.00 20.75 473 SER A CA 1
ATOM 3940 C C . SER A 1 473 ? 16.199 55.826 -4.057 1.00 19.88 473 SER A C 1
ATOM 3941 O O . SER A 1 473 ? 17.113 56.304 -4.736 1.00 21.53 473 SER A O 1
ATOM 3944 N N . ILE A 1 474 ? 14.918 56.138 -4.239 1.00 19.12 474 ILE A N 1
ATOM 3945 C CA . ILE A 1 474 ? 14.484 57.147 -5.202 1.00 19.14 474 ILE A CA 1
ATOM 3946 C C . ILE A 1 474 ? 14.840 58.530 -4.664 1.00 22.67 474 ILE A C 1
ATOM 3947 O O . ILE A 1 474 ? 15.550 59.302 -5.321 1.00 21.08 474 ILE A O 1
ATOM 3952 N N . ILE A 1 475 ? 14.329 58.831 -3.471 1.00 24.16 475 ILE A N 1
ATOM 3953 C CA . ILE A 1 475 ? 14.578 60.092 -2.780 1.00 26.40 475 ILE A CA 1
ATOM 3954 C C . ILE A 1 475 ? 15.755 59.788 -1.864 1.00 32.48 475 ILE A C 1
ATOM 3955 O O . ILE A 1 475 ? 15.580 59.094 -0.862 1.00 41.51 475 ILE A O 1
ATOM 3960 N N . ASN A 1 476 ? 16.952 60.251 -2.195 1.00 30.09 476 ASN A N 1
ATOM 3961 C CA . ASN A 1 476 ? 18.103 60.000 -1.322 1.00 28.77 476 ASN A CA 1
ATOM 3962 C C . ASN A 1 476 ? 18.301 61.305 -0.536 1.00 23.95 476 ASN A C 1
ATOM 3963 O O . ASN A 1 476 ? 19.135 62.131 -0.897 1.00 24.09 476 ASN A O 1
ATOM 3968 N N . PRO A 1 477 ? 17.553 61.489 0.571 1.00 20.76 477 PRO A N 1
ATOM 3969 C CA . PRO A 1 477 ? 17.649 62.711 1.372 1.00 17.58 477 PRO A CA 1
ATOM 3970 C C . PRO A 1 477 ? 18.850 62.822 2.304 1.00 18.71 477 PRO A C 1
ATOM 3971 O O . PRO A 1 477 ? 19.539 61.840 2.564 1.00 20.60 477 PRO A O 1
ATOM 3975 N N . LYS A 1 478 ? 19.108 64.040 2.772 1.00 19.90 478 LYS A N 1
ATOM 3976 C CA . LYS A 1 478 ? 20.222 64.319 3.670 1.00 21.01 478 LYS A CA 1
ATOM 3977 C C . LYS A 1 478 ? 19.792 64.601 5.109 1.00 18.01 478 LYS A C 1
ATOM 3978 O O . LYS A 1 478 ? 20.457 65.351 5.823 1.00 21.88 478 LYS A O 1
ATOM 3984 N N . VAL A 1 479 ? 18.642 64.064 5.504 1.00 17.96 479 VAL A N 1
ATOM 3985 C CA . VAL A 1 479 ? 18.145 64.204 6.874 1.00 14.49 479 VAL A CA 1
ATOM 3986 C C . VAL A 1 479 ? 18.531 62.902 7.574 1.00 14.65 479 VAL A C 1
ATOM 3987 O O . VAL A 1 479 ? 19.091 62.008 6.940 1.00 14.83 479 VAL A O 1
ATOM 3991 N N . SER A 1 480 ? 18.322 62.815 8.883 1.00 12.10 480 SER A N 1
ATOM 3992 C CA . SER A 1 480 ? 18.652 61.579 9.587 1.00 14.17 480 SER A CA 1
ATOM 3993 C C . SER A 1 480 ? 17.677 60.471 9.167 1.00 13.77 480 SER A C 1
ATOM 3994 O O . SER A 1 480 ? 16.586 60.751 8.662 1.00 13.86 480 SER A O 1
ATOM 3997 N N . ARG A 1 481 ? 18.078 59.219 9.351 1.00 15.00 481 ARG A N 1
ATOM 3998 C CA . ARG A 1 481 ? 17.220 58.089 9.002 1.00 16.49 481 ARG A CA 1
ATOM 3999 C C . ARG A 1 481 ? 15.978 58.086 9.894 1.00 13.65 481 ARG A C 1
ATOM 4000 O O . ARG A 1 481 ? 14.912 57.618 9.491 1.00 12.78 481 ARG A O 1
ATOM 4008 N N . ASN A 1 482 ? 16.137 58.594 11.113 1.00 13.49 482 ASN A N 1
ATOM 4009 C CA . ASN A 1 482 ? 15.056 58.670 12.087 1.00 11.59 482 ASN A CA 1
ATOM 4010 C C . ASN A 1 482 ? 13.979 59.653 11.623 1.00 11.76 482 ASN A C 1
ATOM 4011 O O . ASN A 1 482 ? 12.792 59.326 11.634 1.00 12.19 482 ASN A O 1
ATOM 4016 N N . ASP A 1 483 ? 14.400 60.834 11.171 1.00 10.32 483 ASP A N 1
ATOM 4017 C CA . ASP A 1 483 ? 13.465 61.848 10.687 1.00 11.46 483 ASP A CA 1
ATOM 4018 C C . ASP A 1 483 ? 12.836 61.441 9.366 1.00 8.70 483 ASP A C 1
ATOM 4019 O O . ASP A 1 483 ? 11.704 61.813 9.070 1.00 7.97 483 ASP A O 1
ATOM 4024 N N . GLU A 1 484 ? 13.598 60.727 8.547 1.00 8.93 484 GLU A N 1
ATOM 4025 C CA . GLU A 1 484 ? 13.100 60.250 7.268 1.00 7.26 484 GLU A CA 1
ATOM 4026 C C . GLU A 1 484 ? 11.998 59.229 7.512 1.00 7.20 484 GLU A C 1
ATOM 4027 O O . GLU A 1 484 ? 10.957 59.255 6.845 1.00 8.04 484 GLU A O 1
ATOM 4033 N N . TYR A 1 485 ? 12.255 58.311 8.442 1.00 6.76 485 TYR A N 1
ATOM 4034 C CA . TYR A 1 485 ? 11.300 57.270 8.798 1.00 6.65 485 TYR A CA 1
ATOM 4035 C C . TYR A 1 485 ? 9.982 57.878 9.315 1.00 9.12 485 TYR A C 1
ATOM 4036 O O . TYR A 1 485 ? 8.896 57.417 8.955 1.00 6.36 485 TYR A O 1
ATOM 4045 N N . ARG A 1 486 ? 10.083 58.903 10.158 1.00 9.48 486 ARG A N 1
ATOM 4046 C CA . ARG A 1 486 ? 8.906 59.573 10.698 1.00 7.21 486 ARG A CA 1
ATOM 4047 C C . ARG A 1 486 ? 8.133 60.286 9.587 1.00 6.31 486 ARG A C 1
ATOM 4048 O O . ARG A 1 486 ? 6.904 60.271 9.578 1.00 9.47 486 ARG A O 1
ATOM 4056 N N . TYR A 1 487 ? 8.855 60.932 8.672 1.00 6.32 487 TYR A N 1
ATOM 4057 C CA . TYR A 1 487 ? 8.244 61.646 7.558 1.00 6.26 487 TYR A CA 1
ATOM 4058 C C . TYR A 1 487 ? 7.340 60.735 6.717 1.00 8.27 487 TYR A C 1
ATOM 4059 O O . TYR A 1 487 ? 6.229 61.128 6.358 1.00 7.72 487 TYR A O 1
ATOM 4068 N N . TYR A 1 488 ? 7.830 59.549 6.361 1.00 7.70 488 TYR A N 1
ATOM 4069 C CA . TYR A 1 488 ? 7.037 58.610 5.574 1.00 7.54 488 TYR A CA 1
ATOM 4070 C C . TYR A 1 488 ? 5.716 58.261 6.273 1.00 8.52 488 TYR A C 1
ATOM 4071 O O . TYR A 1 488 ? 4.687 58.105 5.614 1.00 8.03 488 TYR A O 1
ATOM 4080 N N . GLN A 1 489 ? 5.755 58.099 7.595 1.00 5.90 489 GLN A N 1
ATOM 4081 C CA . GLN A 1 489 ? 4.555 57.792 8.366 1.00 5.40 489 GLN A CA 1
ATOM 4082 C C . GLN A 1 489 ? 3.562 58.959 8.398 1.00 7.23 489 GLN A C 1
ATOM 4083 O O . GLN A 1 489 ? 2.355 58.753 8.250 1.00 8.58 489 GLN A O 1
ATOM 4089 N N . VAL A 1 490 ? 4.066 60.168 8.641 1.00 7.02 490 VAL A N 1
ATOM 4090 C CA . VAL A 1 490 ? 3.242 61.381 8.675 1.00 6.24 490 VAL A CA 1
ATOM 4091 C C . VAL A 1 490 ? 2.569 61.588 7.317 1.00 7.26 490 VAL A C 1
ATOM 4092 O O . VAL A 1 490 ? 1.404 61.949 7.255 1.00 7.47 490 VAL A O 1
ATOM 4096 N N . LEU A 1 491 ? 3.330 61.385 6.241 1.00 8.95 491 LEU A N 1
ATOM 4097 C CA . LEU A 1 491 ? 2.851 61.552 4.865 1.00 10.08 491 LEU A CA 1
ATOM 4098 C C . LEU A 1 491 ? 1.729 60.568 4.536 1.00 9.69 491 LEU A C 1
ATOM 4099 O O . LEU A 1 491 ? 0.695 60.950 3.999 1.00 8.47 491 LEU A O 1
ATOM 4104 N N . VAL A 1 492 ? 1.983 59.286 4.774 1.00 12.86 492 VAL A N 1
ATOM 4105 C CA . VAL A 1 492 ? 0.997 58.242 4.526 1.00 14.22 492 VAL A CA 1
ATOM 4106 C C . VAL A 1 492 ? -0.275 58.484 5.352 1.00 11.22 492 VAL A C 1
ATOM 4107 O O . VAL A 1 492 ? -1.389 58.374 4.839 1.00 10.94 492 VAL A O 1
ATOM 4111 N N . GLY A 1 493 ? -0.097 58.816 6.626 1.00 10.05 493 GLY A N 1
ATOM 4112 C CA . GLY A 1 493 ? -1.227 59.036 7.513 1.00 10.83 493 GLY A CA 1
ATOM 4113 C C . GLY A 1 493 ? -2.151 60.214 7.260 1.00 9.32 493 GLY A C 1
ATOM 4114 O O . GLY A 1 493 ? -3.352 60.117 7.513 1.00 9.62 493 GLY A O 1
ATOM 4115 N N . SER A 1 494 ? -1.616 61.331 6.786 1.00 10.20 494 SER A N 1
ATOM 4116 C CA . SER A 1 494 ? -2.442 62.514 6.555 1.00 11.48 494 SER A CA 1
ATOM 4117 C C . SER A 1 494 ? -2.790 62.809 5.109 1.00 13.78 494 SER A C 1
ATOM 4118 O O . SER A 1 494 ? -3.665 63.626 4.848 1.00 14.80 494 SER A O 1
ATOM 4121 N N . PHE A 1 495 ? -2.185 62.068 4.183 1.00 15.75 495 PHE A N 1
ATOM 4122 C CA . PHE A 1 495 ? -2.380 62.285 2.748 1.00 21.07 495 PHE A CA 1
ATOM 4123 C C . PHE A 1 495 ? -3.763 62.653 2.219 1.00 28.02 495 PHE A C 1
ATOM 4124 O O . PHE A 1 495 ? -3.902 63.697 1.581 1.00 36.97 495 PHE A O 1
ATOM 4132 N N . TYR A 1 496 ? -4.740 61.763 2.382 1.00 30.81 496 TYR A N 1
ATOM 4133 C CA . TYR A 1 496 ? -6.119 61.987 1.904 1.00 36.88 496 TYR A CA 1
ATOM 4134 C C . TYR A 1 496 ? -6.421 63.292 1.149 1.00 36.60 496 TYR A C 1
ATOM 4135 O O . TYR A 1 496 ? -7.080 64.169 1.701 1.00 43.53 496 TYR A O 1
ATOM 4144 N N . GLU A 1 497 ? -5.986 63.416 -0.105 1.00 35.05 497 GLU A N 1
ATOM 4145 C CA . GLU A 1 497 ? -6.259 64.639 -0.873 1.00 35.64 497 GLU A CA 1
ATOM 4146 C C . GLU A 1 497 ? -5.489 64.780 -2.181 1.00 32.18 497 GLU A C 1
ATOM 4147 O O . GLU A 1 497 ? -6.075 65.026 -3.239 1.00 30.83 497 GLU A O 1
ATOM 4153 N N . GLY A 1 498 ? -4.168 64.712 -2.068 1.00 28.15 498 GLY A N 1
ATOM 4154 C CA . GLY A 1 498 ? -3.290 64.854 -3.212 1.00 22.21 498 GLY A CA 1
ATOM 4155 C C . GLY A 1 498 ? -2.106 65.710 -2.807 1.00 18.16 498 GLY A C 1
ATOM 4156 O O . GLY A 1 498 ? -2.086 66.262 -1.701 1.00 13.31 498 GLY A O 1
ATOM 4157 N N . PHE A 1 499 ? -1.099 65.775 -3.674 1.00 17.28 499 PHE A N 1
ATOM 4158 C CA . PHE A 1 499 ? 0.101 66.568 -3.421 1.00 20.32 499 PHE A CA 1
ATOM 4159 C C . PHE A 1 499 ? -0.100 68.028 -3.815 1.00 18.97 499 PHE A C 1
ATOM 4160 O O . PHE A 1 499 ? 0.622 68.570 -4.659 1.00 21.07 499 PHE A O 1
ATOM 4168 N N . SER A 1 500 ? -1.090 68.652 -3.186 1.00 16.81 500 SER A N 1
ATOM 4169 C CA . SER A 1 500 ? -1.423 70.046 -3.439 1.00 13.99 500 SER A CA 1
ATOM 4170 C C . SER A 1 500 ? -0.454 71.010 -2.768 1.00 12.91 500 SER A C 1
ATOM 4171 O O . SER A 1 500 ? 0.392 70.606 -1.967 1.00 12.68 500 SER A O 1
ATOM 4174 N N . ASN A 1 501 ? -0.554 72.281 -3.149 1.00 11.99 501 ASN A N 1
ATOM 4175 C CA . ASN A 1 501 ? 0.266 73.346 -2.582 1.00 12.99 501 ASN A CA 1
ATOM 4176 C C . ASN A 1 501 ? -0.156 73.632 -1.149 1.00 11.87 501 ASN A C 1
ATOM 4177 O O . ASN A 1 501 ? 0.660 74.036 -0.332 1.00 14.88 501 ASN A O 1
ATOM 4182 N N . ASP A 1 502 ? -1.432 73.431 -0.841 1.00 12.51 502 ASP A N 1
ATOM 4183 C CA . ASP A 1 502 ? -1.918 73.659 0.515 1.00 14.17 502 ASP A CA 1
ATOM 4184 C C . ASP A 1 502 ? -1.410 72.554 1.439 1.00 14.13 502 ASP A C 1
ATOM 4185 O O . ASP A 1 502 ? -0.946 72.834 2.544 1.00 11.96 502 ASP A O 1
ATOM 4190 N N . PHE A 1 503 ? -1.483 71.305 0.973 1.00 11.51 503 PHE A N 1
ATOM 4191 C CA . PHE A 1 503 ? -1.017 70.157 1.749 1.00 11.51 503 PHE A CA 1
ATOM 4192 C C . PHE A 1 503 ? 0.499 70.257 1.925 1.00 11.71 503 PHE A C 1
ATOM 4193 O O . PHE A 1 503 ? 1.024 69.905 2.987 1.00 11.12 503 PHE A O 1
ATOM 4212 N N . GLU A 1 505 ? 2.241 72.925 2.229 1.00 10.00 505 GLU A N 1
ATOM 4213 C CA . GLU A 1 505 ? 2.508 73.922 3.257 1.00 11.14 505 GLU A CA 1
ATOM 4214 C C . GLU A 1 505 ? 2.275 73.348 4.650 1.00 9.22 505 GLU A C 1
ATOM 4215 O O . GLU A 1 505 ? 3.074 73.572 5.554 1.00 10.67 505 GLU A O 1
ATOM 4221 N N . ARG A 1 506 ? 1.177 72.620 4.822 1.00 9.64 506 ARG A N 1
ATOM 4222 C CA . ARG A 1 506 ? 0.853 71.989 6.100 1.00 7.74 506 ARG A CA 1
ATOM 4223 C C . ARG A 1 506 ? 1.980 71.036 6.516 1.00 9.03 506 ARG A C 1
ATOM 4224 O O . ARG A 1 506 ? 2.438 71.068 7.652 1.00 8.19 506 ARG A O 1
ATOM 4232 N N . ILE A 1 507 ? 2.436 70.207 5.578 1.00 8.37 507 ILE A N 1
ATOM 4233 C CA . ILE A 1 507 ? 3.517 69.250 5.827 1.00 10.22 507 ILE A CA 1
ATOM 4234 C C . ILE A 1 507 ? 4.853 69.908 6.202 1.00 11.66 507 ILE A C 1
ATOM 4235 O O . ILE A 1 507 ? 5.514 69.464 7.137 1.00 11.98 507 ILE A O 1
ATOM 4250 N N . GLN A 1 509 ? 5.473 72.903 7.434 1.00 11.94 509 GLN A N 1
ATOM 4251 C CA . GLN A 1 509 ? 5.354 73.515 8.749 1.00 14.88 509 GLN A CA 1
ATOM 4252 C C . GLN A 1 509 ? 5.360 72.477 9.870 1.00 11.94 509 GLN A C 1
ATOM 4253 O O . GLN A 1 509 ? 5.974 72.698 10.914 1.00 13.48 509 GLN A O 1
ATOM 4259 N N . HIS A 1 510 ? 4.673 71.358 9.661 1.00 11.03 510 HIS A N 1
ATOM 4260 C CA . HIS A 1 510 ? 4.629 70.301 10.667 1.00 9.85 510 HIS A CA 1
ATOM 4261 C C . HIS A 1 510 ? 6.015 69.694 10.870 1.00 10.82 510 HIS A C 1
ATOM 4262 O O . HIS A 1 510 ? 6.416 69.440 12.006 1.00 12.10 510 HIS A O 1
ATOM 4269 N N . MET A 1 511 ? 6.743 69.457 9.778 1.00 9.22 511 MET A N 1
ATOM 4270 C CA . MET A 1 511 ? 8.084 68.878 9.879 1.00 10.10 511 MET A CA 1
ATOM 4271 C C . MET A 1 511 ? 9.093 69.798 10.554 1.00 11.34 511 MET A C 1
ATOM 4272 O O . MET A 1 511 ? 9.997 69.319 11.241 1.00 13.79 511 MET A O 1
ATOM 4277 N N . ILE A 1 512 ? 8.998 71.102 10.294 1.00 11.01 512 ILE A N 1
ATOM 4278 C CA . ILE A 1 512 ? 9.902 72.065 10.927 1.00 12.36 512 ILE A CA 1
ATOM 4279 C C . ILE A 1 512 ? 9.629 72.093 12.430 1.00 11.94 512 ILE A C 1
ATOM 4280 O O . ILE A 1 512 ? 10.559 72.135 13.239 1.00 12.38 512 ILE A O 1
ATOM 4295 N N . SER A 1 514 ? 8.271 69.677 14.177 1.00 11.68 514 SER A N 1
ATOM 4296 C CA . SER A 1 514 ? 8.661 68.364 14.688 1.00 12.44 514 SER A CA 1
ATOM 4297 C C . SER A 1 514 ? 10.153 68.230 15.000 1.00 12.59 514 SER A C 1
ATOM 4298 O O . SER A 1 514 ? 10.512 67.753 16.080 1.00 11.36 514 SER A O 1
ATOM 4301 N N . VAL A 1 515 ? 11.015 68.645 14.070 1.00 10.47 515 VAL A N 1
ATOM 4302 C CA . VAL A 1 515 ? 12.457 68.541 14.285 1.00 7.70 515 VAL A CA 1
ATOM 4303 C C . VAL A 1 515 ? 12.949 69.496 15.366 1.00 10.35 515 VAL A C 1
ATOM 4304 O O . VAL A 1 515 ? 13.894 69.187 16.084 1.00 12.36 515 VAL A O 1
ATOM 4308 N N . ARG A 1 516 ? 12.310 70.655 15.495 1.00 10.08 516 ARG A N 1
ATOM 4309 C CA . ARG A 1 516 ? 12.701 71.601 16.532 1.00 12.24 516 ARG A CA 1
ATOM 4310 C C . ARG A 1 516 ? 12.349 71.069 17.919 1.00 14.72 516 ARG A C 1
ATOM 4311 O O . ARG A 1 516 ? 13.105 71.259 18.875 1.00 15.32 516 ARG A O 1
ATOM 4319 N N . GLU A 1 517 ? 11.197 70.412 18.026 1.00 14.08 517 GLU A N 1
ATOM 4320 C CA . GLU A 1 517 ? 10.756 69.841 19.298 1.00 13.61 517 GLU A CA 1
ATOM 4321 C C . GLU A 1 517 ? 11.633 68.646 19.697 1.00 14.36 517 GLU A C 1
ATOM 4322 O O . GLU A 1 517 ? 11.921 68.443 20.879 1.00 12.07 517 GLU A O 1
ATOM 4328 N N . ALA A 1 518 ? 12.044 67.848 18.712 1.00 11.86 518 ALA A N 1
ATOM 4329 C CA . ALA A 1 518 ? 12.894 66.684 18.965 1.00 10.23 518 ALA A CA 1
ATOM 4330 C C . ALA A 1 518 ? 14.223 67.107 19.583 1.00 11.78 518 ALA A C 1
ATOM 4331 O O . ALA A 1 518 ? 14.806 66.370 20.376 1.00 10.42 518 ALA A O 1
ATOM 4343 N N . ILE A 1 520 ? 17.303 67.358 18.394 1.00 14.75 520 ILE A N 1
ATOM 4344 C CA . ILE A 1 520 ? 18.486 66.552 18.122 1.00 16.23 520 ILE A CA 1
ATOM 4345 C C . ILE A 1 520 ? 19.426 67.249 17.145 1.00 14.52 520 ILE A C 1
ATOM 4346 O O . ILE A 1 520 ? 20.613 67.417 17.431 1.00 12.88 520 ILE A O 1
ATOM 4351 N N . ASN A 1 521 ? 18.881 67.684 16.014 1.00 13.58 521 ASN A N 1
ATOM 4352 C CA . ASN A 1 521 ? 19.660 68.339 14.975 1.00 12.95 521 ASN A CA 1
ATOM 4353 C C . ASN A 1 521 ? 19.333 69.809 14.773 1.00 14.23 521 ASN A C 1
ATOM 4354 O O . ASN A 1 521 ? 19.886 70.454 13.881 1.00 14.86 521 ASN A O 1
ATOM 4359 N N . THR A 1 522 ? 18.416 70.328 15.580 1.00 12.45 522 THR A N 1
ATOM 4360 C CA . THR A 1 522 ? 18.012 71.731 15.519 1.00 11.39 522 THR A CA 1
ATOM 4361 C C . THR A 1 522 ? 17.067 71.972 16.691 1.00 10.32 522 THR A C 1
ATOM 4362 O O . THR A 1 522 ? 16.671 71.025 17.368 1.00 9.08 522 THR A O 1
ATOM 4366 N N . SER A 1 523 ? 16.771 73.231 16.987 1.00 12.52 523 SER A N 1
ATOM 4367 C CA . SER A 1 523 ? 15.865 73.544 18.084 1.00 15.32 523 SER A CA 1
ATOM 4368 C C . SER A 1 523 ? 15.237 74.921 17.952 1.00 16.40 523 SER A C 1
ATOM 4369 O O . SER A 1 523 ? 15.587 75.700 17.066 1.00 16.04 523 SER A O 1
ATOM 4372 N N . TRP A 1 524 ? 14.256 75.183 18.804 1.00 18.39 524 TRP A N 1
ATOM 4373 C CA . TRP A 1 524 ? 13.576 76.462 18.814 1.00 22.79 524 TRP A CA 1
ATOM 4374 C C . TRP A 1 524 ? 14.534 77.568 19.267 1.00 24.25 524 TRP A C 1
ATOM 4375 O O . TRP A 1 524 ? 14.617 78.623 18.632 1.00 23.74 524 TRP A O 1
ATOM 4386 N N . ARG A 1 525 ? 15.265 77.313 20.350 1.00 24.91 525 ARG A N 1
ATOM 4387 C CA . ARG A 1 525 ? 16.207 78.282 20.914 1.00 28.65 525 ARG A CA 1
ATOM 4388 C C . ARG A 1 525 ? 17.498 78.514 20.132 1.00 29.20 525 ARG A C 1
ATOM 4389 O O . ARG A 1 525 ? 18.157 79.538 20.314 1.00 26.61 525 ARG A O 1
ATOM 4397 N N . ASN A 1 526 ? 17.860 77.561 19.279 1.00 28.38 526 ASN A N 1
ATOM 4398 C CA . ASN A 1 526 ? 19.078 77.661 18.470 1.00 28.23 526 ASN A CA 1
ATOM 4399 C C . ASN A 1 526 ? 18.843 76.851 17.200 1.00 25.05 526 ASN A C 1
ATOM 4400 O O . ASN A 1 526 ? 19.056 75.639 17.165 1.00 23.05 526 ASN A O 1
ATOM 4405 N N . GLN A 1 527 ? 18.402 77.534 16.154 1.00 20.96 527 GLN A N 1
ATOM 4406 C CA . GLN A 1 527 ? 18.095 76.874 14.898 1.00 22.26 527 GLN A CA 1
ATOM 4407 C C . GLN A 1 527 ? 19.286 76.497 14.021 1.00 21.26 527 GLN A C 1
ATOM 4408 O O . GLN A 1 527 ? 20.173 77.308 13.779 1.00 22.13 527 GLN A O 1
ATOM 4414 N N . ASN A 1 528 ? 19.299 75.251 13.560 1.00 18.52 528 ASN A N 1
ATOM 4415 C CA . ASN A 1 528 ? 20.345 74.763 12.671 1.00 17.37 528 ASN A CA 1
ATOM 4416 C C . ASN A 1 528 ? 19.820 74.900 11.233 1.00 18.78 528 ASN A C 1
ATOM 4417 O O . ASN A 1 528 ? 19.099 74.033 10.733 1.00 13.86 528 ASN A O 1
ATOM 4422 N N . LYS A 1 529 ? 20.135 76.031 10.605 1.00 20.55 529 LYS A N 1
ATOM 4423 C CA . LYS A 1 529 ? 19.716 76.336 9.242 1.00 24.15 529 LYS A CA 1
ATOM 4424 C C . LYS A 1 529 ? 20.056 75.260 8.219 1.00 24.15 529 LYS A C 1
ATOM 4425 O O . LYS A 1 529 ? 19.234 74.934 7.373 1.00 27.18 529 LYS A O 1
ATOM 4431 N N . GLU A 1 530 ? 21.296 74.782 8.255 1.00 23.59 530 GLU A N 1
ATOM 4432 C CA . GLU A 1 530 ? 21.780 73.751 7.339 1.00 21.71 530 GLU A CA 1
ATOM 4433 C C . GLU A 1 530 ? 20.864 72.523 7.307 1.00 17.57 530 GLU A C 1
ATOM 4434 O O . GLU A 1 530 ? 20.516 72.023 6.241 1.00 15.21 530 GLU A O 1
ATOM 4440 N N . TYR A 1 531 ? 20.493 72.036 8.487 1.00 14.31 531 TYR A N 1
ATOM 4441 C CA . TYR A 1 531 ? 19.637 70.866 8.601 1.00 13.60 531 TYR A CA 1
ATOM 4442 C C . TYR A 1 531 ? 18.182 71.135 8.221 1.00 11.29 531 TYR A C 1
ATOM 4443 O O . TYR A 1 531 ? 17.535 70.285 7.618 1.00 14.02 531 TYR A O 1
ATOM 4452 N N . GLU A 1 532 ? 17.661 72.296 8.600 1.00 11.14 532 GLU A N 1
ATOM 4453 C CA . GLU A 1 532 ? 16.284 72.637 8.273 1.00 13.15 532 GLU A CA 1
ATOM 4454 C C . GLU A 1 532 ? 16.111 72.764 6.761 1.00 13.84 532 GLU A C 1
ATOM 4455 O O . GLU A 1 532 ? 15.062 72.431 6.221 1.00 15.03 532 GLU A O 1
ATOM 4461 N N . ASN A 1 533 ? 17.158 73.207 6.074 1.00 15.51 533 ASN A N 1
ATOM 4462 C CA . ASN A 1 533 ? 17.111 73.325 4.620 1.00 17.12 533 ASN A CA 1
ATOM 4463 C C . ASN A 1 533 ? 16.995 71.916 4.037 1.00 16.30 533 ASN A C 1
ATOM 4464 O O . ASN A 1 533 ? 16.301 71.696 3.043 1.00 12.69 533 ASN A O 1
ATOM 4469 N N . ARG A 1 534 ? 17.669 70.956 4.666 1.00 15.03 534 ARG A N 1
ATOM 4470 C CA . ARG A 1 534 ? 17.619 69.574 4.205 1.00 13.42 534 ARG A CA 1
ATOM 4471 C C . ARG A 1 534 ? 16.230 68.974 4.403 1.00 10.77 534 ARG A C 1
ATOM 4472 O O . ARG A 1 534 ? 15.773 68.179 3.583 1.00 10.37 534 ARG A O 1
ATOM 4480 N N . VAL A 1 535 ? 15.563 69.372 5.483 1.00 10.83 535 VAL A N 1
ATOM 4481 C CA . VAL A 1 535 ? 14.205 68.907 5.780 1.00 12.85 535 VAL A CA 1
ATOM 4482 C C . VAL A 1 535 ? 13.225 69.430 4.730 1.00 14.79 535 VAL A C 1
ATOM 4483 O O . VAL A 1 535 ? 12.271 68.742 4.347 1.00 14.15 535 VAL A O 1
ATOM 4487 N N . MET A 1 536 ? 13.430 70.672 4.306 1.00 16.89 536 MET A N 1
ATOM 4488 C CA . MET A 1 536 ? 12.575 71.276 3.292 1.00 16.02 536 MET A CA 1
ATOM 4489 C C . MET A 1 536 ? 12.831 70.700 1.897 1.00 14.28 536 MET A C 1
ATOM 4490 O O . MET A 1 536 ? 11.912 70.628 1.081 1.00 12.43 536 MET A O 1
ATOM 4495 N N . GLU A 1 537 ? 14.066 70.264 1.649 1.00 12.97 537 GLU A N 1
ATOM 4496 C CA . GLU A 1 537 ? 14.445 69.640 0.378 1.00 14.07 537 GLU A CA 1
ATOM 4497 C C . GLU A 1 537 ? 13.746 68.279 0.268 1.00 14.42 537 GLU A C 1
ATOM 4498 O O . GLU A 1 537 ? 13.366 67.848 -0.822 1.00 13.20 537 GLU A O 1
ATOM 4504 N N . LEU A 1 538 ? 13.613 67.592 1.402 1.00 10.06 538 LEU A N 1
ATOM 4505 C CA . LEU A 1 538 ? 12.947 66.295 1.449 1.00 10.61 538 LEU A CA 1
ATOM 4506 C C . LEU A 1 538 ? 11.493 66.441 0.996 1.00 12.36 538 LEU A C 1
ATOM 4507 O O . LEU A 1 538 ? 10.987 65.625 0.226 1.00 12.66 538 LEU A O 1
ATOM 4512 N N . VAL A 1 539 ? 10.829 67.483 1.488 1.00 12.18 539 VAL A N 1
ATOM 4513 C CA . VAL A 1 539 ? 9.436 67.744 1.141 1.00 13.87 539 VAL A CA 1
ATOM 4514 C C . VAL A 1 539 ? 9.265 68.072 -0.351 1.00 13.07 539 VAL A C 1
ATOM 4515 O O . VAL A 1 539 ? 8.377 67.531 -1.012 1.00 15.63 539 VAL A O 1
ATOM 4519 N N . GLU A 1 540 ? 10.086 68.983 -0.871 1.00 14.52 540 GLU A N 1
ATOM 4520 C CA . GLU A 1 540 ? 9.990 69.368 -2.281 1.00 15.99 540 GLU A CA 1
ATOM 4521 C C . GLU A 1 540 ? 10.196 68.196 -3.219 1.00 16.47 540 GLU A C 1
ATOM 4522 O O . GLU A 1 540 ? 9.486 68.061 -4.213 1.00 15.82 540 GLU A O 1
ATOM 4528 N N . GLU A 1 541 ? 11.162 67.348 -2.884 1.00 18.21 541 GLU A N 1
ATOM 4529 C CA . GLU A 1 541 ? 11.488 66.173 -3.687 1.00 18.39 541 GLU A CA 1
ATOM 4530 C C . GLU A 1 541 ? 10.349 65.148 -3.727 1.00 17.31 541 GLU A C 1
ATOM 4531 O O . GLU A 1 541 ? 10.007 64.628 -4.787 1.00 18.61 541 GLU A O 1
ATOM 4537 N N . THR A 1 542 ? 9.790 64.812 -2.575 1.00 14.40 542 THR A N 1
ATOM 4538 C CA . THR A 1 542 ? 8.705 63.840 -2.553 1.00 14.58 542 THR A CA 1
ATOM 4539 C C . THR A 1 542 ? 7.430 64.374 -3.203 1.00 13.24 542 THR A C 1
ATOM 4540 O O . THR A 1 542 ? 6.564 63.598 -3.615 1.00 15.82 542 THR A O 1
ATOM 4544 N N . PHE A 1 543 ? 7.306 65.693 -3.283 1.00 13.21 543 PHE A N 1
ATOM 4545 C CA . PHE A 1 543 ? 6.126 66.307 -3.882 1.00 13.09 543 PHE A CA 1
ATOM 4546 C C . PHE A 1 543 ? 6.234 66.501 -5.393 1.00 14.46 543 PHE A C 1
ATOM 4547 O O . PHE A 1 543 ? 5.222 66.746 -6.052 1.00 16.41 543 PHE A O 1
ATOM 4555 N N . THR A 1 544 ? 7.443 66.361 -5.937 1.00 13.36 544 THR A N 1
ATOM 4556 C CA . THR A 1 544 ? 7.683 66.552 -7.368 1.00 16.21 544 THR A CA 1
ATOM 4557 C C . THR A 1 544 ? 8.243 65.338 -8.133 1.00 19.61 544 THR A C 1
ATOM 4558 O O . THR A 1 544 ? 8.044 65.239 -9.349 1.00 24.08 544 THR A O 1
ATOM 4562 N N . ASN A 1 545 ? 8.926 64.424 -7.437 1.00 17.62 545 ASN A N 1
ATOM 4563 C CA . ASN A 1 545 ? 9.508 63.228 -8.069 1.00 15.88 545 ASN A CA 1
ATOM 4564 C C . ASN A 1 545 ? 8.400 62.291 -8.540 1.00 17.92 545 ASN A C 1
ATOM 4565 O O . ASN A 1 545 ? 7.694 61.693 -7.725 1.00 18.18 545 ASN A O 1
ATOM 4570 N N . LYS A 1 546 ? 8.249 62.159 -9.852 1.00 18.11 546 LYS A N 1
ATOM 4571 C CA . LYS A 1 546 ? 7.206 61.315 -10.428 1.00 19.92 546 LYS A CA 1
ATOM 4572 C C . LYS A 1 546 ? 7.263 59.825 -10.092 1.00 18.50 546 LYS A C 1
ATOM 4573 O O . LYS A 1 546 ? 6.221 59.168 -10.047 1.00 18.57 546 LYS A O 1
ATOM 4579 N N . ASP A 1 547 ? 8.460 59.271 -9.921 1.00 17.51 547 ASP A N 1
ATOM 4580 C CA . ASP A 1 547 ? 8.569 57.858 -9.584 1.00 17.51 547 ASP A CA 1
ATOM 4581 C C . ASP A 1 547 ? 8.116 57.634 -8.154 1.00 18.09 547 ASP A C 1
ATOM 4582 O O . ASP A 1 547 ? 7.556 56.586 -7.829 1.00 17.76 547 ASP A O 1
ATOM 4587 N N . PHE A 1 548 ? 8.395 58.604 -7.288 1.00 17.50 548 PHE A N 1
ATOM 4588 C CA . PHE A 1 548 ? 7.994 58.496 -5.892 1.00 17.13 548 PHE A CA 1
ATOM 4589 C C . PHE A 1 548 ? 6.472 58.575 -5.818 1.00 18.37 548 PHE A C 1
ATOM 4590 O O . PHE A 1 548 ? 5.816 57.709 -5.234 1.00 18.61 548 PHE A O 1
ATOM 4598 N N . ILE A 1 549 ? 5.922 59.629 -6.407 1.00 17.70 549 ILE A N 1
ATOM 4599 C CA . ILE A 1 549 ? 4.488 59.850 -6.414 1.00 16.24 549 ILE A CA 1
ATOM 4600 C C . ILE A 1 549 ? 3.713 58.619 -6.883 1.00 16.58 549 ILE A C 1
ATOM 4601 O O . ILE A 1 549 ? 2.722 58.236 -6.270 1.00 17.36 549 ILE A O 1
ATOM 4606 N N . LYS A 1 550 ? 4.185 57.997 -7.956 1.00 15.85 550 LYS A N 1
ATOM 4607 C CA . LYS A 1 550 ? 3.544 56.818 -8.519 1.00 18.15 550 LYS A CA 1
ATOM 4608 C C . LYS A 1 550 ? 3.512 55.670 -7.510 1.00 16.14 550 LYS A C 1
ATOM 4609 O O . LYS A 1 550 ? 2.458 55.094 -7.247 1.00 18.87 550 LYS A O 1
ATOM 4615 N N . SER A 1 551 ? 4.673 55.342 -6.958 1.00 13.36 551 SER A N 1
ATOM 4616 C CA . SER A 1 551 ? 4.798 54.268 -5.976 1.00 14.90 551 SER A CA 1
ATOM 4617 C C . SER A 1 551 ? 3.947 54.559 -4.743 1.00 12.78 551 SER A C 1
ATOM 4618 O O . SER A 1 551 ? 3.149 53.727 -4.308 1.00 13.06 551 SER A O 1
ATOM 4621 N N . PHE A 1 552 ? 4.118 55.751 -4.187 1.00 10.48 552 PHE A N 1
ATOM 4622 C CA . PHE A 1 552 ? 3.378 56.155 -3.011 1.00 11.89 552 PHE A CA 1
ATOM 4623 C C . PHE A 1 552 ? 1.865 56.048 -3.185 1.00 12.75 552 PHE A C 1
ATOM 4624 O O . PHE A 1 552 ? 1.174 55.535 -2.307 1.00 14.76 552 PHE A O 1
ATOM 4632 N N . MET A 1 553 ? 1.344 56.577 -4.287 1.00 13.78 553 MET A N 1
ATOM 4633 C CA . MET A 1 553 ? -0.096 56.558 -4.513 1.00 17.70 553 MET A CA 1
ATOM 4634 C C . MET A 1 553 ? -0.741 55.188 -4.595 1.00 17.23 553 MET A C 1
ATOM 4635 O O . MET A 1 553 ? -1.872 55.023 -4.155 1.00 16.84 553 MET A O 1
ATOM 4640 N N . LYS A 1 554 ? -0.024 54.213 -5.140 1.00 19.26 554 LYS A N 1
ATOM 4641 C CA . LYS A 1 554 ? -0.553 52.857 -5.248 1.00 23.70 554 LYS A CA 1
ATOM 4642 C C . LYS A 1 554 ? -0.690 52.217 -3.869 1.00 20.51 554 LYS A C 1
ATOM 4643 O O . LYS A 1 554 ? -1.654 51.503 -3.599 1.00 19.32 554 LYS A O 1
ATOM 4649 N N . PHE A 1 555 ? 0.298 52.460 -3.015 1.00 18.89 555 PHE A N 1
ATOM 4650 C CA . PHE A 1 555 ? 0.306 51.912 -1.663 1.00 16.63 555 PHE A CA 1
ATOM 4651 C C . PHE A 1 555 ? -0.730 52.601 -0.752 1.00 17.49 555 PHE A C 1
ATOM 4652 O O . PHE A 1 555 ? -1.469 51.936 -0.013 1.00 15.40 555 PHE A O 1
ATOM 4660 N N . GLU A 1 556 ? -0.771 53.931 -0.803 1.00 15.09 556 GLU A N 1
ATOM 4661 C CA . GLU A 1 556 ? -1.684 54.705 0.030 1.00 12.35 556 GLU A CA 1
ATOM 4662 C C . GLU A 1 556 ? -3.177 54.393 -0.127 1.00 14.25 556 GLU A C 1
ATOM 4663 O O . GLU A 1 556 ? -3.905 54.384 0.871 1.00 11.65 556 GLU A O 1
ATOM 4669 N N . SER A 1 557 ? -3.640 54.172 -1.360 1.00 17.05 557 SER A N 1
ATOM 4670 C CA . SER A 1 557 ? -5.064 53.888 -1.598 1.00 20.04 557 SER A CA 1
ATOM 4671 C C . SER A 1 557 ? -5.546 52.608 -0.905 1.00 18.21 557 SER A C 1
ATOM 4672 O O . SER A 1 557 ? -6.704 52.522 -0.471 1.00 16.99 557 SER A O 1
ATOM 4686 N N . ILE A 1 559 ? -4.066 51.343 1.910 1.00 10.96 559 ILE A N 1
ATOM 4687 C CA . ILE A 1 559 ? -4.016 51.699 3.319 1.00 11.52 559 ILE A CA 1
ATOM 4688 C C . ILE A 1 559 ? -5.189 52.583 3.764 1.00 12.08 559 ILE A C 1
ATOM 4689 O O . ILE A 1 559 ? -5.712 52.408 4.866 1.00 11.58 559 ILE A O 1
ATOM 4694 N N . ARG A 1 560 ? -5.610 53.515 2.915 1.00 11.86 560 ARG A N 1
ATOM 4695 C CA . ARG A 1 560 ? -6.704 54.416 3.276 1.00 12.60 560 ARG A CA 1
ATOM 4696 C C . ARG A 1 560 ? -8.027 53.717 3.588 1.00 14.59 560 ARG A C 1
ATOM 4697 O O . ARG A 1 560 ? -8.680 54.024 4.582 1.00 14.44 560 ARG A O 1
ATOM 4705 N N . ARG A 1 561 ? -8.444 52.800 2.722 1.00 13.80 561 ARG A N 1
ATOM 4706 C CA . ARG A 1 561 ? -9.703 52.110 2.927 1.00 12.99 561 ARG A CA 1
ATOM 4707 C C . ARG A 1 561 ? -9.694 51.287 4.199 1.00 10.14 561 ARG A C 1
ATOM 4708 O O . ARG A 1 561 ? -10.696 51.245 4.915 1.00 10.59 561 ARG A O 1
ATOM 4716 N N . ILE A 1 562 ? -8.586 50.604 4.466 1.00 9.53 562 ILE A N 1
ATOM 4717 C CA . ILE A 1 562 ? -8.482 49.797 5.681 1.00 9.98 562 ILE A CA 1
ATOM 4718 C C . ILE A 1 562 ? -8.458 50.701 6.925 1.00 9.51 562 ILE A C 1
ATOM 4719 O O . ILE A 1 562 ? -8.998 50.341 7.976 1.00 8.51 562 ILE A O 1
ATOM 4724 N N . GLY A 1 563 ? -7.831 51.868 6.800 1.00 9.43 563 GLY A N 1
ATOM 4725 C CA . GLY A 1 563 ? -7.782 52.813 7.908 1.00 10.15 563 GLY A CA 1
ATOM 4726 C C . GLY A 1 563 ? -9.177 53.324 8.257 1.00 9.24 563 GLY A C 1
ATOM 4727 O O . GLY A 1 563 ? -9.522 53.479 9.434 1.00 8.87 563 GLY A O 1
ATOM 4728 N N . MET A 1 564 ? -10.005 53.512 7.232 1.00 6.85 564 MET A N 1
ATOM 4729 C CA . MET A 1 564 ? -11.364 53.982 7.438 1.00 10.26 564 MET A CA 1
ATOM 4730 C C . MET A 1 564 ? -12.190 52.931 8.172 1.00 9.75 564 MET A C 1
ATOM 4731 O O . MET A 1 564 ? -13.039 53.274 8.995 1.00 10.77 564 MET A O 1
ATOM 4736 N N . ILE A 1 565 ? -11.960 51.656 7.865 1.00 8.15 565 ILE A N 1
ATOM 4737 C CA . ILE A 1 565 ? -12.685 50.571 8.523 1.00 9.57 565 ILE A CA 1
ATOM 4738 C C . ILE A 1 565 ? -12.340 50.567 10.009 1.00 10.41 565 ILE A C 1
ATOM 4739 O O . ILE A 1 565 ? -13.214 50.406 10.854 1.00 10.14 565 ILE A O 1
ATOM 4744 N N . LYS A 1 566 ? -11.070 50.785 10.330 1.00 9.06 566 LYS A N 1
ATOM 4745 C CA . LYS A 1 566 ? -10.642 50.819 11.727 1.00 9.23 566 LYS A CA 1
ATOM 4746 C C . LYS A 1 566 ? -11.208 52.045 12.483 1.00 8.07 566 LYS A C 1
ATOM 4747 O O . LYS A 1 566 ? -11.489 51.974 13.684 1.00 8.78 566 LYS A O 1
ATOM 4753 N N . SER A 1 567 ? -11.404 53.153 11.773 1.00 7.75 567 SER A N 1
ATOM 4754 C CA . SER A 1 567 ? -11.967 54.363 12.361 1.00 6.66 567 SER A CA 1
ATOM 4755 C C . SER A 1 567 ? -13.426 54.130 12.747 1.00 8.08 567 SER A C 1
ATOM 4756 O O . SER A 1 567 ? -13.903 54.653 13.754 1.00 11.19 567 SER A O 1
ATOM 4759 N N . LEU A 1 568 ? -14.149 53.391 11.912 1.00 7.78 568 LEU A N 1
ATOM 4760 C CA . LEU A 1 568 ? -15.549 53.060 12.182 1.00 9.25 568 LEU A CA 1
ATOM 4761 C C . LEU A 1 568 ? -15.657 52.228 13.471 1.00 9.75 568 LEU A C 1
ATOM 4762 O O . LEU A 1 568 ? -16.580 52.424 14.277 1.00 12.55 568 LEU A O 1
ATOM 4767 N N . SER A 1 569 ? -14.711 51.310 13.658 1.00 9.23 569 SER A N 1
ATOM 4768 C CA . SER A 1 569 ? -14.663 50.457 14.843 1.00 9.25 569 SER A CA 1
ATOM 4769 C C . SER A 1 569 ? -14.416 51.300 16.095 1.00 8.90 569 SER A C 1
ATOM 4770 O O . SER A 1 569 ? -14.991 51.046 17.157 1.00 6.58 569 SER A O 1
ATOM 4773 N N . LEU A 1 570 ? -13.505 52.262 15.973 1.00 9.08 570 LEU A N 1
ATOM 4774 C CA . LEU A 1 570 ? -13.157 53.145 17.077 1.00 9.75 570 LEU A CA 1
ATOM 4775 C C . LEU A 1 570 ? -14.348 54.020 17.469 1.00 8.70 570 LEU A C 1
ATOM 4776 O O . LEU A 1 570 ? -14.606 54.223 18.657 1.00 8.75 570 LEU A O 1
ATOM 4781 N N . VAL A 1 571 ? -15.064 54.538 16.472 1.00 9.17 571 VAL A N 1
ATOM 4782 C CA . VAL A 1 571 ? -16.231 55.371 16.734 1.00 9.46 571 VAL A CA 1
ATOM 4783 C C . VAL A 1 571 ? -17.302 54.562 17.469 1.00 13.31 571 VAL A C 1
ATOM 4784 O O . VAL A 1 571 ? -17.881 55.049 18.444 1.00 13.94 571 VAL A O 1
ATOM 4788 N N . ALA A 1 572 ? -17.572 53.340 17.009 1.00 12.76 572 ALA A N 1
ATOM 4789 C CA . ALA A 1 572 ? -18.562 52.483 17.669 1.00 11.95 572 ALA A CA 1
ATOM 4790 C C . ALA A 1 572 ? -18.134 52.147 19.095 1.00 13.17 572 ALA A C 1
ATOM 4791 O O . ALA A 1 572 ? -18.969 52.051 19.998 1.00 13.31 572 ALA A O 1
ATOM 4793 N N . LEU A 1 573 ? -16.831 51.967 19.289 1.00 13.12 573 LEU A N 1
ATOM 4794 C CA . LEU A 1 573 ? -16.273 51.638 20.595 1.00 14.39 573 LEU A CA 1
ATOM 4795 C C . LEU A 1 573 ? -16.489 52.747 21.634 1.00 16.09 573 LEU A C 1
ATOM 4796 O O . LEU A 1 573 ? -16.908 52.466 22.757 1.00 14.33 573 LEU A O 1
ATOM 4801 N N . LYS A 1 574 ? -16.236 54.005 21.268 1.00 12.73 574 LYS A N 1
ATOM 4802 C CA . LYS A 1 574 ? -16.423 55.082 22.233 1.00 13.56 574 LYS A CA 1
ATOM 4803 C C . LYS A 1 574 ? -17.879 55.392 22.598 1.00 10.95 574 LYS A C 1
ATOM 4804 O O . LYS A 1 574 ? -18.143 55.952 23.662 1.00 11.86 574 LYS A O 1
ATOM 4810 N N . ILE A 1 575 ? -18.817 55.050 21.715 1.00 11.11 575 ILE A N 1
ATOM 4811 C CA . ILE A 1 575 ? -20.235 55.296 21.981 1.00 10.21 575 ILE A CA 1
ATOM 4812 C C . ILE A 1 575 ? -20.873 54.164 22.799 1.00 11.17 575 ILE A C 1
ATOM 4813 O O . ILE A 1 575 ? -21.736 54.409 23.637 1.00 14.91 575 ILE A O 1
ATOM 4818 N N . MET A 1 576 ? -20.437 52.930 22.560 1.00 13.53 576 MET A N 1
ATOM 4819 C CA . MET A 1 576 ? -20.984 51.753 23.240 1.00 14.00 576 MET A CA 1
ATOM 4820 C C . MET A 1 576 ? -20.360 51.428 24.594 1.00 14.36 576 MET A C 1
ATOM 4821 O O . MET A 1 576 ? -20.926 50.651 25.374 1.00 15.46 576 MET A O 1
ATOM 4826 N N . SER A 1 577 ? -19.190 51.993 24.865 1.00 12.08 577 SER A N 1
ATOM 4827 C CA . SER A 1 577 ? -18.496 51.755 26.130 1.00 11.69 577 SER A CA 1
ATOM 4828 C C . SER A 1 577 ? -19.089 52.551 27.299 1.00 15.15 577 SER A C 1
ATOM 4829 O O . SER A 1 577 ? -19.976 53.390 27.115 1.00 13.71 577 SER A O 1
ATOM 4832 N N . ALA A 1 578 ? -18.655 52.218 28.515 1.00 14.85 578 ALA A N 1
ATOM 4833 C CA . ALA A 1 578 ? -19.079 52.954 29.700 1.00 13.86 578 ALA A CA 1
ATOM 4834 C C . ALA A 1 578 ? -18.337 54.281 29.541 1.00 16.27 578 ALA A C 1
ATOM 4835 O O . ALA A 1 578 ? -17.299 54.339 28.875 1.00 16.42 578 ALA A O 1
ATOM 4837 N N . GLY A 1 579 ? -18.824 55.328 30.182 1.00 14.08 579 GLY A N 1
ATOM 4838 C CA . GLY A 1 579 ? -18.200 56.624 30.022 1.00 12.03 579 GLY A CA 1
ATOM 4839 C C . GLY A 1 579 ? -19.066 57.356 29.016 1.00 12.16 579 GLY A C 1
ATOM 4840 O O . GLY A 1 579 ? -20.025 56.785 28.494 1.00 12.92 579 GLY A O 1
ATOM 4841 N N . ILE A 1 580 ? -18.735 58.610 28.730 1.00 14.07 580 ILE A N 1
ATOM 4842 C CA . ILE A 1 580 ? -19.499 59.441 27.799 1.00 13.06 580 ILE A CA 1
ATOM 4843 C C . ILE A 1 580 ? -18.681 59.801 26.550 1.00 10.99 580 ILE A C 1
ATOM 4844 O O . ILE A 1 580 ? -17.600 60.380 26.649 1.00 11.78 580 ILE A O 1
ATOM 4849 N N . PRO A 1 581 ? -19.202 59.482 25.355 1.00 11.86 581 PRO A N 1
ATOM 4850 C CA . PRO A 1 581 ? -18.476 59.797 24.119 1.00 11.14 581 PRO A CA 1
ATOM 4851 C C . PRO A 1 581 ? -18.365 61.299 23.833 1.00 9.72 581 PRO A C 1
ATOM 4852 O O . PRO A 1 581 ? -19.347 62.040 23.942 1.00 9.22 581 PRO A O 1
ATOM 4856 N N . ASP A 1 582 ? -17.153 61.732 23.501 1.00 9.16 582 ASP A N 1
ATOM 4857 C CA . ASP A 1 582 ? -16.864 63.128 23.174 1.00 8.14 582 ASP A CA 1
ATOM 4858 C C . ASP A 1 582 ? -16.531 63.206 21.682 1.00 10.58 582 ASP A C 1
ATOM 4859 O O . ASP A 1 582 ? -16.027 62.237 21.111 1.00 10.28 582 ASP A O 1
ATOM 4864 N N . PHE A 1 583 ? -16.896 64.316 21.039 1.00 10.29 583 PHE A N 1
ATOM 4865 C CA . PHE A 1 583 ? -16.629 64.519 19.611 1.00 9.94 583 PHE A CA 1
ATOM 4866 C C . PHE A 1 583 ? -16.006 65.883 19.345 1.00 9.45 583 PHE A C 1
ATOM 4867 O O . PHE A 1 583 ? -16.558 66.906 19.750 1.00 9.50 583 PHE A O 1
ATOM 4875 N N . TYR A 1 584 ? -14.847 65.900 18.695 1.00 7.85 584 TYR A N 1
ATOM 4876 C CA . TYR A 1 584 ? -14.197 67.156 18.340 1.00 7.76 584 TYR A CA 1
ATOM 4877 C C . TYR A 1 584 ? -14.949 67.642 17.107 1.00 8.07 584 TYR A C 1
ATOM 4878 O O . TYR A 1 584 ? -15.286 66.849 16.234 1.00 9.23 584 TYR A O 1
ATOM 4887 N N . GLN A 1 585 ? -15.231 68.937 17.039 1.00 8.35 585 GLN A N 1
ATOM 4888 C CA . GLN A 1 585 ? -15.957 69.504 15.905 1.00 8.34 585 GLN A CA 1
ATOM 4889 C C . GLN A 1 585 ? -15.494 68.968 14.544 1.00 9.23 585 GLN A C 1
ATOM 4890 O O . GLN A 1 585 ? -14.297 68.879 14.270 1.00 9.10 585 GLN A O 1
ATOM 4896 N N . GLY A 1 586 ? -16.455 68.582 13.715 1.00 10.60 586 GLY A N 1
ATOM 4897 C CA . GLY A 1 586 ? -16.151 68.099 12.378 1.00 12.47 586 GLY A CA 1
ATOM 4898 C C . GLY A 1 586 ? -15.731 66.651 12.199 1.00 11.17 586 GLY A C 1
ATOM 4899 O O . GLY A 1 586 ? -15.534 66.217 11.063 1.00 10.98 586 GLY A O 1
ATOM 4900 N N . THR A 1 587 ? -15.621 65.895 13.283 1.00 10.24 587 THR A N 1
ATOM 4901 C CA . THR A 1 587 ? -15.206 64.498 13.187 1.00 10.02 587 THR A CA 1
ATOM 4902 C C . THR A 1 587 ? -16.321 63.529 12.814 1.00 11.60 587 THR A C 1
ATOM 4903 O O . THR A 1 587 ? -16.110 62.318 12.801 1.00 9.21 587 THR A O 1
ATOM 4907 N N . GLU A 1 588 ? -17.493 64.073 12.479 1.00 14.17 588 GLU A N 1
ATOM 4908 C CA . GLU A 1 588 ? -18.640 63.266 12.051 1.00 15.03 588 GLU A CA 1
ATOM 4909 C C . GLU A 1 588 ? -18.232 62.603 10.736 1.00 13.02 588 GLU A C 1
ATOM 4910 O O . GLU A 1 588 ? -18.791 61.578 10.338 1.00 12.96 588 GLU A O 1
ATOM 4916 N N . ILE A 1 589 ? -17.350 63.282 10.005 1.00 12.13 589 ILE A N 1
ATOM 4917 C CA . ILE A 1 589 ? -16.828 62.768 8.739 1.00 13.38 589 ILE A CA 1
ATOM 4918 C C . ILE A 1 589 ? -15.318 62.608 8.885 1.00 11.74 589 ILE A C 1
ATOM 4919 O O . ILE A 1 589 ? -14.775 62.839 9.967 1.00 12.09 589 ILE A O 1
ATOM 4924 N N . TRP A 1 590 ? -14.647 62.204 7.810 1.00 11.26 590 TRP A N 1
ATOM 4925 C CA . TRP A 1 590 ? -13.194 62.011 7.836 1.00 12.99 590 TRP A CA 1
ATOM 4926 C C . TRP A 1 590 ? -12.437 63.332 8.003 1.00 14.02 590 TRP A C 1
ATOM 4927 O O . TRP A 1 590 ? -12.693 64.293 7.277 1.00 15.71 590 TRP A O 1
ATOM 4938 N N . ARG A 1 591 ? -11.513 63.367 8.957 1.00 12.45 591 ARG A N 1
ATOM 4939 C CA . ARG A 1 591 ? -10.679 64.547 9.205 1.00 13.52 591 ARG A CA 1
ATOM 4940 C C . ARG A 1 591 ? -9.267 64.089 9.545 1.00 10.11 591 ARG A C 1
ATOM 4941 O O . ARG A 1 591 ? -9.053 63.429 10.557 1.00 10.16 591 ARG A O 1
ATOM 4949 N N . TYR A 1 592 ? -8.326 64.382 8.652 1.00 9.92 592 TYR A N 1
ATOM 4950 C CA . TYR A 1 592 ? -6.922 64.015 8.833 1.00 9.48 592 TYR A CA 1
ATOM 4951 C C . TYR A 1 592 ? -6.160 65.267 9.257 1.00 9.04 592 TYR A C 1
ATOM 4952 O O . TYR A 1 592 ? -5.690 66.038 8.417 1.00 11.71 592 TYR A O 1
ATOM 4961 N N . LEU A 1 593 ? -6.054 65.465 10.568 1.00 7.83 593 LEU A N 1
ATOM 4962 C CA . LEU A 1 593 ? -5.391 66.637 11.136 1.00 6.86 593 LEU A CA 1
ATOM 4963 C C . LEU A 1 593 ? -4.087 66.343 11.856 1.00 8.65 593 LEU A C 1
ATOM 4964 O O . LEU A 1 593 ? -3.901 65.289 12.464 1.00 8.74 593 LEU A O 1
ATOM 4969 N N . LEU A 1 594 ? -3.183 67.309 11.776 1.00 10.81 594 LEU A N 1
ATOM 4970 C CA . LEU A 1 594 ? -1.881 67.213 12.412 1.00 11.24 594 LEU A CA 1
ATOM 4971 C C . LEU A 1 594 ? -1.884 68.077 13.672 1.00 10.65 594 LEU A C 1
ATOM 4972 O O . LEU A 1 594 ? -2.934 68.548 14.102 1.00 10.95 594 LEU A O 1
ATOM 4977 N N . THR A 1 595 ? -0.701 68.334 14.208 1.00 9.32 595 THR A N 1
ATOM 4978 C CA . THR A 1 595 ? -0.555 69.099 15.440 1.00 10.64 595 THR A CA 1
ATOM 4979 C C . THR A 1 595 ? -0.922 70.583 15.354 1.00 10.27 595 THR A C 1
ATOM 4980 O O . THR A 1 595 ? -0.756 71.219 14.314 1.00 10.91 595 THR A O 1
ATOM 4984 N N . ASP A 1 596 ? -1.433 71.126 16.458 1.00 10.17 596 ASP A N 1
ATOM 4985 C CA . ASP A 1 596 ? -1.801 72.541 16.579 1.00 11.76 596 ASP A CA 1
ATOM 4986 C C . ASP A 1 596 ? -0.684 73.385 15.940 1.00 14.69 596 ASP A C 1
ATOM 4987 O O . ASP A 1 596 ? 0.496 73.206 16.268 1.00 13.09 596 ASP A O 1
ATOM 4992 N N . PRO A 1 597 ? -1.042 74.402 15.130 1.00 16.12 597 PRO A N 1
ATOM 4993 C CA . PRO A 1 597 ? -2.348 74.927 14.700 1.00 15.23 597 PRO A CA 1
ATOM 4994 C C . PRO A 1 597 ? -3.152 74.205 13.615 1.00 13.72 597 PRO A C 1
ATOM 4995 O O . PRO A 1 597 ? -4.247 74.648 13.273 1.00 14.88 597 PRO A O 1
ATOM 4999 N N . ASP A 1 598 ? -2.642 73.104 13.086 1.00 14.53 598 ASP A N 1
ATOM 5000 C CA . ASP A 1 598 ? -3.355 72.402 12.019 1.00 13.32 598 ASP A CA 1
ATOM 5001 C C . ASP A 1 598 ? -4.754 71.933 12.410 1.00 14.59 598 ASP A C 1
ATOM 5002 O O . ASP A 1 598 ? -5.683 71.966 11.601 1.00 12.53 598 ASP A O 1
ATOM 5007 N N . ASN A 1 599 ? -4.899 71.483 13.651 1.00 11.90 599 ASN A N 1
ATOM 5008 C CA . ASN A 1 599 ? -6.192 71.005 14.123 1.00 13.10 599 ASN A CA 1
ATOM 5009 C C . ASN A 1 599 ? -7.134 72.136 14.540 1.00 13.00 599 ASN A C 1
ATOM 5010 O O . ASN A 1 599 ? -8.247 71.875 14.969 1.00 14.47 599 ASN A O 1
ATOM 5015 N N . ARG A 1 600 ? -6.690 73.382 14.404 1.00 13.14 600 ARG A N 1
ATOM 5016 C CA . ARG A 1 600 ? -7.503 74.536 14.795 1.00 15.51 600 ARG A CA 1
ATOM 5017 C C . ARG A 1 600 ? -8.253 75.215 13.649 1.00 15.52 600 ARG A C 1
ATOM 5018 O O . ARG A 1 600 ? -8.796 76.303 13.819 1.00 18.18 600 ARG A O 1
ATOM 5026 N N . VAL A 1 601 ? -8.220 74.620 12.466 1.00 17.95 601 VAL A N 1
ATOM 5027 C CA . VAL A 1 601 ? -8.909 75.192 11.314 1.00 20.59 601 VAL A CA 1
ATOM 5028 C C . VAL A 1 601 ? -10.435 75.123 11.448 1.00 22.11 601 VAL A C 1
ATOM 5029 O O . VAL A 1 601 ? -10.976 74.165 11.981 1.00 23.90 601 VAL A O 1
ATOM 5033 N N . PRO A 1 602 ? -11.150 76.134 10.922 1.00 24.00 602 PRO A N 1
ATOM 5034 C CA . PRO A 1 602 ? -12.615 76.169 10.995 1.00 22.45 602 PRO A CA 1
ATOM 5035 C C . PRO A 1 602 ? -13.306 75.009 10.270 1.00 19.81 602 PRO A C 1
ATOM 5036 O O . PRO A 1 602 ? -12.782 74.458 9.294 1.00 17.86 602 PRO A O 1
ATOM 5040 N N . VAL A 1 603 ? -14.508 74.691 10.735 1.00 19.19 603 VAL A N 1
ATOM 5041 C CA . VAL A 1 603 ? -15.340 73.619 10.196 1.00 19.69 603 VAL A CA 1
ATOM 5042 C C . VAL A 1 603 ? -16.539 74.191 9.406 1.00 20.72 603 VAL A C 1
ATOM 5043 O O . VAL A 1 603 ? -17.154 75.172 9.826 1.00 19.19 603 VAL A O 1
ATOM 5047 N N . ASP A 1 604 ? -16.849 73.593 8.257 1.00 20.69 604 ASP A N 1
ATOM 5048 C CA . ASP A 1 604 ? -17.986 74.030 7.438 1.00 20.69 604 ASP A CA 1
ATOM 5049 C C . ASP A 1 604 ? -19.241 73.311 7.921 1.00 21.28 604 ASP A C 1
ATOM 5050 O O . ASP A 1 604 ? -19.520 72.184 7.503 1.00 20.56 604 ASP A O 1
ATOM 5055 N N . PHE A 1 605 ? -20.015 73.972 8.770 1.00 21.18 605 PHE A N 1
ATOM 5056 C CA . PHE A 1 605 ? -21.226 73.361 9.291 1.00 22.48 605 PHE A CA 1
ATOM 5057 C C . PHE A 1 605 ? -22.371 73.200 8.302 1.00 24.40 605 PHE A C 1
ATOM 5058 O O . PHE A 1 605 ? -23.159 72.265 8.429 1.00 22.28 605 PHE A O 1
ATOM 5066 N N . LYS A 1 606 ? -22.453 74.080 7.307 1.00 26.50 606 LYS A N 1
ATOM 5067 C CA . LYS A 1 606 ? -23.521 73.990 6.309 1.00 29.17 606 LYS A CA 1
ATOM 5068 C C . LYS A 1 606 ? -23.365 72.699 5.511 1.00 26.10 606 LYS A C 1
ATOM 5069 O O . LYS A 1 606 ? -24.340 72.005 5.216 1.00 27.21 606 LYS A O 1
ATOM 5075 N N . LYS A 1 607 ? -22.120 72.394 5.172 1.00 24.87 607 LYS A N 1
ATOM 5076 C CA . LYS A 1 607 ? -21.770 71.198 4.430 1.00 20.92 607 LYS A CA 1
ATOM 5077 C C . LYS A 1 607 ? -22.109 69.963 5.252 1.00 20.21 607 LYS A C 1
ATOM 5078 O O . LYS A 1 607 ? -22.520 68.946 4.706 1.00 21.00 607 LYS A O 1
ATOM 5084 N N . LEU A 1 608 ? -21.925 70.050 6.565 1.00 16.02 608 LEU A N 1
ATOM 5085 C CA . LEU A 1 608 ? -22.234 68.935 7.451 1.00 15.98 608 LEU A CA 1
ATOM 5086 C C . LEU A 1 608 ? -23.744 68.690 7.529 1.00 16.74 608 LEU A C 1
ATOM 5087 O O . LEU A 1 608 ? -24.180 67.550 7.694 1.00 13.85 608 LEU A O 1
ATOM 5092 N N . HIS A 1 609 ? -24.528 69.765 7.420 1.00 18.28 609 HIS A N 1
ATOM 5093 C CA . HIS A 1 609 ? -25.991 69.694 7.460 1.00 19.73 609 HIS A CA 1
ATOM 5094 C C . HIS A 1 609 ? -26.532 68.855 6.304 1.00 19.26 609 HIS A C 1
ATOM 5095 O O . HIS A 1 609 ? -27.406 68.007 6.495 1.00 16.64 609 HIS A O 1
ATOM 5102 N N . GLU A 1 610 ? -26.041 69.130 5.099 1.00 21.06 610 GLU A N 1
ATOM 5103 C CA . GLU A 1 610 ? -26.492 68.404 3.920 1.00 25.47 610 GLU A CA 1
ATOM 5104 C C . GLU A 1 610 ? -26.058 66.944 3.913 1.00 23.92 610 GLU A C 1
ATOM 5105 O O . GLU A 1 610 ? -26.783 66.084 3.409 1.00 21.67 610 GLU A O 1
ATOM 5111 N N . ILE A 1 611 ? -24.883 66.660 4.474 1.00 22.99 611 ILE A N 1
ATOM 5112 C CA . ILE A 1 611 ? -24.399 65.285 4.548 1.00 19.06 611 ILE A CA 1
ATOM 5113 C C . ILE A 1 611 ? -25.265 64.495 5.526 1.00 18.23 611 ILE A C 1
ATOM 5114 O O . ILE A 1 611 ? -25.603 63.353 5.258 1.00 20.04 611 ILE A O 1
ATOM 5119 N N . LEU A 1 612 ? -25.638 65.105 6.650 1.00 17.19 612 LEU A N 1
ATOM 5120 C CA . LEU A 1 612 ? -26.491 64.432 7.627 1.00 18.05 612 LEU A CA 1
ATOM 5121 C C . LEU A 1 612 ? -27.882 64.174 7.043 1.00 21.54 612 LEU A C 1
ATOM 5122 O O . LEU A 1 612 ? -28.519 63.159 7.338 1.00 22.16 612 LEU A O 1
ATOM 5127 N N . GLU A 1 613 ? -28.371 65.130 6.264 1.00 24.80 613 GLU A N 1
ATOM 5128 C CA . GLU A 1 613 ? -29.683 65.022 5.650 1.00 27.54 613 GLU A CA 1
ATOM 5129 C C . GLU A 1 613 ? -29.791 63.823 4.706 1.00 28.91 613 GLU A C 1
ATOM 5130 O O . GLU A 1 613 ? -30.877 63.252 4.533 1.00 30.16 613 GLU A O 1
ATOM 5136 N N . LYS A 1 614 ? -28.678 63.466 4.075 1.00 28.52 614 LYS A N 1
ATOM 5137 C CA . LYS A 1 614 ? -28.649 62.329 3.160 1.00 29.69 614 LYS A CA 1
ATOM 5138 C C . LYS A 1 614 ? -27.930 61.123 3.768 1.00 28.13 614 LYS A C 1
ATOM 5139 O O . LYS A 1 614 ? -27.531 60.207 3.043 1.00 30.98 614 LYS A O 1
ATOM 5145 N N . SER A 1 615 ? -27.802 61.105 5.091 1.00 27.06 615 SER A N 1
ATOM 5146 C CA . SER A 1 615 ? -27.124 60.012 5.776 1.00 23.43 615 SER A CA 1
ATOM 5147 C C . SER A 1 615 ? -27.909 59.448 6.949 1.00 23.61 615 SER A C 1
ATOM 5148 O O . SER A 1 615 ? -27.334 58.817 7.832 1.00 26.72 615 SER A O 1
ATOM 5162 N N . LYS A 1 617 ? -30.351 57.320 6.507 1.00 32.49 617 LYS A N 1
ATOM 5163 C CA . LYS A 1 617 ? -30.749 55.981 6.079 1.00 35.31 617 LYS A CA 1
ATOM 5164 C C . LYS A 1 617 ? -29.622 55.283 5.321 1.00 34.03 617 LYS A C 1
ATOM 5165 O O . LYS A 1 617 ? -29.073 55.821 4.354 1.00 30.03 617 LYS A O 1
ATOM 5171 N N . PHE A 1 618 ? -29.310 54.069 5.767 1.00 35.56 618 PHE A N 1
ATOM 5172 C CA . PHE A 1 618 ? -28.259 53.247 5.178 1.00 35.89 618 PHE A CA 1
ATOM 5173 C C . PHE A 1 618 ? -28.513 52.841 3.727 1.00 35.34 618 PHE A C 1
ATOM 5174 O O . PHE A 1 618 ? -29.611 52.419 3.368 1.00 34.85 618 PHE A O 1
ATOM 5182 N N . GLU A 1 619 ? -27.468 52.965 2.916 1.00 35.87 619 GLU A N 1
ATOM 5183 C CA . GLU A 1 619 ? -27.477 52.601 1.501 1.00 36.51 619 GLU A CA 1
ATOM 5184 C C . GLU A 1 619 ? -26.163 51.861 1.261 1.00 37.07 619 GLU A C 1
ATOM 5185 O O . GLU A 1 619 ? -25.125 52.236 1.819 1.00 34.35 619 GLU A O 1
ATOM 5191 N N . LYS A 1 620 ? -26.207 50.808 0.448 1.00 37.13 620 LYS A N 1
ATOM 5192 C CA . LYS A 1 620 ? -25.020 50.007 0.162 1.00 35.51 620 LYS A CA 1
ATOM 5193 C C . LYS A 1 620 ? -23.916 50.803 -0.525 1.00 33.13 620 LYS A C 1
ATOM 5194 O O . LYS A 1 620 ? -22.739 50.447 -0.436 1.00 34.00 620 LYS A O 1
ATOM 5200 N N . ASN A 1 621 ? -24.302 51.856 -1.242 1.00 29.80 621 ASN A N 1
ATOM 5201 C CA . ASN A 1 621 ? -23.338 52.700 -1.939 1.00 29.53 621 ASN A CA 1
ATOM 5202 C C . ASN A 1 621 ? -22.444 53.504 -0.990 1.00 26.54 621 ASN A C 1
ATOM 5203 O O . ASN A 1 621 ? -21.493 54.148 -1.432 1.00 26.62 621 ASN A O 1
ATOM 5208 N N . MET A 1 622 ? -22.772 53.496 0.299 1.00 24.31 622 MET A N 1
ATOM 5209 C CA . MET A 1 622 ? -21.970 54.197 1.302 1.00 24.24 622 MET A CA 1
ATOM 5210 C C . MET A 1 622 ? -20.662 53.436 1.462 1.00 24.82 622 MET A C 1
ATOM 5211 O O . MET A 1 622 ? -19.619 54.016 1.743 1.00 25.41 622 MET A O 1
ATOM 5216 N N . LEU A 1 623 ? -20.740 52.116 1.325 1.00 26.24 623 LEU A N 1
ATOM 5217 C CA . LEU A 1 623 ? -19.565 51.259 1.419 1.00 27.35 623 LEU A CA 1
ATOM 5218 C C . LEU A 1 623 ? -18.808 51.247 0.089 1.00 29.16 623 LEU A C 1
ATOM 5219 O O . LEU A 1 623 ? -17.597 51.020 0.049 1.00 27.22 623 LEU A O 1
ATOM 5224 N N . GLU A 1 624 ? -19.532 51.517 -0.992 1.00 31.91 624 GLU A N 1
ATOM 5225 C CA . GLU A 1 624 ? -18.963 51.556 -2.333 1.00 36.28 624 GLU A CA 1
ATOM 5226 C C . GLU A 1 624 ? -17.993 52.729 -2.459 1.00 36.58 624 GLU A C 1
ATOM 5227 O O . GLU A 1 624 ? -16.885 52.575 -2.974 1.00 37.21 624 GLU A O 1
ATOM 5233 N N . SER A 1 625 ? -18.426 53.899 -1.999 1.00 36.84 625 SER A N 1
ATOM 5234 C CA . SER A 1 625 ? -17.611 55.107 -2.055 1.00 35.76 625 SER A CA 1
ATOM 5235 C C . SER A 1 625 ? -17.544 55.747 -0.661 1.00 34.00 625 SER A C 1
ATOM 5236 O O . SER A 1 625 ? -18.306 56.661 -0.349 1.00 36.52 625 SER A O 1
ATOM 5239 N N . MET A 1 626 ? -16.606 55.278 0.159 1.00 31.40 626 MET A N 1
ATOM 5240 C CA . MET A 1 626 ? -16.446 55.778 1.527 1.00 28.91 626 MET A CA 1
ATOM 5241 C C . MET A 1 626 ? -15.852 57.181 1.650 1.00 28.70 626 MET A C 1
ATOM 5242 O O . MET A 1 626 ? -16.024 57.837 2.678 1.00 26.54 626 MET A O 1
ATOM 5247 N N . ASP A 1 627 ? -15.113 57.609 0.626 1.00 26.71 627 ASP A N 1
ATOM 5248 C CA . ASP A 1 627 ? -14.465 58.920 0.620 1.00 27.89 627 ASP A CA 1
ATOM 5249 C C . ASP A 1 627 ? -15.344 60.132 0.896 1.00 26.46 627 ASP A C 1
ATOM 5250 O O . ASP A 1 627 ? -14.843 61.164 1.350 1.00 24.83 627 ASP A O 1
ATOM 5255 N N . ASP A 1 628 ? -16.631 60.040 0.579 1.00 25.70 628 ASP A N 1
ATOM 5256 C CA . ASP A 1 628 ? -17.533 61.166 0.807 1.00 25.89 628 ASP A CA 1
ATOM 5257 C C . ASP A 1 628 ? -17.848 61.427 2.288 1.00 24.70 628 ASP A C 1
ATOM 5258 O O . ASP A 1 628 ? -18.318 62.512 2.647 1.00 28.84 628 ASP A O 1
ATOM 5263 N N . GLY A 1 629 ? -17.605 60.426 3.130 1.00 20.71 629 GLY A N 1
ATOM 5264 C CA . GLY A 1 629 ? -17.848 60.555 4.557 1.00 17.96 629 GLY A CA 1
ATOM 5265 C C . GLY A 1 629 ? -19.243 60.222 5.054 1.00 16.89 629 GLY A C 1
ATOM 5266 O O . GLY A 1 629 ? -19.494 60.297 6.254 1.00 16.56 629 GLY A O 1
ATOM 5267 N N . ARG A 1 630 ? -20.155 59.874 4.150 1.00 16.29 630 ARG A N 1
ATOM 5268 C CA . ARG A 1 630 ? -21.529 59.542 4.535 1.00 17.39 630 ARG A CA 1
ATOM 5269 C C . ARG A 1 630 ? -21.626 58.370 5.500 1.00 15.14 630 ARG A C 1
ATOM 5270 O O . ARG A 1 630 ? -22.466 58.367 6.399 1.00 14.51 630 ARG A O 1
ATOM 5278 N N . ILE A 1 631 ? -20.771 57.373 5.314 1.00 15.80 631 ILE A N 1
ATOM 5279 C CA . ILE A 1 631 ? -20.793 56.208 6.183 1.00 14.80 631 ILE A CA 1
ATOM 5280 C C . ILE A 1 631 ? -20.380 56.567 7.612 1.00 13.84 631 ILE A C 1
ATOM 5281 O O . ILE A 1 631 ? -20.925 56.011 8.569 1.00 13.26 631 ILE A O 1
ATOM 5286 N N . LYS A 1 632 ? -19.427 57.490 7.766 1.00 14.80 632 LYS A N 1
ATOM 5287 C CA . LYS A 1 632 ? -18.998 57.892 9.105 1.00 14.07 632 LYS A CA 1
ATOM 5288 C C . LYS A 1 632 ? -20.088 58.733 9.781 1.00 13.29 632 LYS A C 1
ATOM 5289 O O . LYS A 1 632 ? -20.327 58.593 10.976 1.00 12.96 632 LYS A O 1
ATOM 5295 N N . MET A 1 633 ? -20.779 59.556 8.991 1.00 13.87 633 MET A N 1
ATOM 5296 C CA . MET A 1 633 ? -21.872 60.400 9.485 1.00 13.39 633 MET A CA 1
ATOM 5297 C C . MET A 1 633 ? -23.083 59.547 9.913 1.00 15.47 633 MET A C 1
ATOM 5298 O O . MET A 1 633 ? -23.754 59.845 10.911 1.00 11.84 633 MET A O 1
ATOM 5303 N N . TYR A 1 634 ? -23.371 58.504 9.133 1.00 16.00 634 TYR A N 1
ATOM 5304 C CA . TYR A 1 634 ? -24.480 57.603 9.418 1.00 14.35 634 TYR A CA 1
ATOM 5305 C C . TYR A 1 634 ? -24.249 56.797 10.699 1.00 14.67 634 TYR A C 1
ATOM 5306 O O . TYR A 1 634 ? -25.165 56.604 11.497 1.00 18.15 634 TYR A O 1
ATOM 5315 N N . LEU A 1 635 ? -23.047 56.256 10.852 1.00 13.71 635 LEU A N 1
ATOM 5316 C CA . LEU A 1 635 ? -22.719 55.477 12.035 1.00 13.21 635 LEU A CA 1
ATOM 5317 C C . LEU A 1 635 ? -22.802 56.356 13.285 1.00 11.21 635 LEU A C 1
ATOM 5318 O O . LEU A 1 635 ? -23.279 55.915 14.330 1.00 13.25 635 LEU A O 1
ATOM 5323 N N . THR A 1 636 ? -22.337 57.594 13.178 1.00 9.36 636 THR A N 1
ATOM 5324 C CA . THR A 1 636 ? -22.369 58.518 14.312 1.00 11.29 636 THR A CA 1
ATOM 5325 C C . THR A 1 636 ? -23.812 58.801 14.718 1.00 12.43 636 THR A C 1
ATOM 5326 O O . THR A 1 636 ? -24.194 58.587 15.868 1.00 13.14 636 THR A O 1
ATOM 5330 N N . TYR A 1 637 ? -24.597 59.288 13.762 1.00 14.09 637 TYR A N 1
ATOM 5331 C CA . TYR A 1 637 ? -26.002 59.594 13.972 1.00 15.76 637 TYR A CA 1
ATOM 5332 C C . TYR A 1 637 ? -26.809 58.429 14.574 1.00 15.64 637 TYR A C 1
ATOM 5333 O O . TYR A 1 637 ? -27.510 58.608 15.569 1.00 17.47 637 TYR A O 1
ATOM 5352 N N . LEU A 1 639 ? -25.836 55.463 16.121 1.00 11.86 639 LEU A N 1
ATOM 5353 C CA . LEU A 1 639 ? -25.440 54.992 17.442 1.00 12.19 639 LEU A CA 1
ATOM 5354 C C . LEU A 1 639 ? -25.739 56.006 18.542 1.00 9.91 639 LEU A C 1
ATOM 5355 O O . LEU A 1 639 ? -26.041 55.621 19.669 1.00 11.78 639 LEU A O 1
ATOM 5360 N N . LEU A 1 640 ? -25.618 57.292 18.234 1.00 13.61 640 LEU A N 1
ATOM 5361 C CA . LEU A 1 640 ? -25.934 58.336 19.214 1.00 12.89 640 LEU A CA 1
ATOM 5362 C C . LEU A 1 640 ? -27.441 58.367 19.496 1.00 13.97 640 LEU A C 1
ATOM 5363 O O . LEU A 1 640 ? -27.865 58.751 20.579 1.00 12.87 640 LEU A O 1
ATOM 5368 N N . SER A 1 641 ? -28.241 57.968 18.508 1.00 16.53 641 SER A N 1
ATOM 5369 C CA . SER A 1 641 ? -29.698 57.925 18.657 1.00 19.26 641 SER A CA 1
ATOM 5370 C C . SER A 1 641 ? -30.102 56.786 19.598 1.00 18.82 641 SER A C 1
ATOM 5371 O O . SER A 1 641 ? -31.017 56.930 20.411 1.00 19.48 641 SER A O 1
ATOM 5374 N N . LEU A 1 642 ? -29.414 55.655 19.473 1.00 18.18 642 LEU A N 1
ATOM 5375 C CA . LEU A 1 642 ? -29.674 54.497 20.310 1.00 15.42 642 LEU A CA 1
ATOM 5376 C C . LEU A 1 642 ? -29.235 54.832 21.732 1.00 16.50 642 LEU A C 1
ATOM 5377 O O . LEU A 1 642 ? -29.921 54.512 22.703 1.00 16.41 642 LEU A O 1
ATOM 5382 N N . ARG A 1 643 ? -28.078 55.478 21.837 1.00 16.51 643 ARG A N 1
ATOM 5383 C CA . ARG A 1 643 ? -27.511 55.876 23.118 1.00 16.74 643 ARG A CA 1
ATOM 5384 C C . ARG A 1 643 ? -28.402 56.835 23.925 1.00 18.65 643 ARG A C 1
ATOM 5385 O O . ARG A 1 643 ? -28.571 56.651 25.130 1.00 16.52 643 ARG A O 1
ATOM 5393 N N . LYS A 1 644 ? -28.966 57.845 23.265 1.00 20.44 644 LYS A N 1
ATOM 5394 C CA . LYS A 1 644 ? -29.822 58.828 23.933 1.00 23.04 644 LYS A CA 1
ATOM 5395 C C . LYS A 1 644 ? -31.107 58.183 24.453 1.00 24.51 644 LYS A C 1
ATOM 5396 O O . LYS A 1 644 ? -31.625 58.552 25.511 1.00 24.15 644 LYS A O 1
ATOM 5402 N N . GLN A 1 645 ? -31.630 57.244 23.673 1.00 25.42 645 GLN A N 1
ATOM 5403 C CA . GLN A 1 645 ? -32.838 56.505 24.005 1.00 25.90 645 GLN A CA 1
ATOM 5404 C C . GLN A 1 645 ? -32.608 55.560 25.191 1.00 25.91 645 GLN A C 1
ATOM 5405 O O . GLN A 1 645 ? -33.551 55.202 25.896 1.00 26.79 645 GLN A O 1
ATOM 5411 N N . LEU A 1 646 ? -31.350 55.182 25.419 1.00 24.74 646 LEU A N 1
ATOM 5412 C CA . LEU A 1 646 ? -30.970 54.281 26.514 1.00 23.47 646 LEU A CA 1
ATOM 5413 C C . LEU A 1 646 ? -29.830 54.870 27.345 1.00 21.52 646 LEU A C 1
ATOM 5414 O O . LEU A 1 646 ? -29.024 54.129 27.902 1.00 24.59 646 LEU A O 1
ATOM 5419 N N . ALA A 1 647 ? -29.815 56.195 27.476 1.00 22.75 647 ALA A N 1
ATOM 5420 C CA . ALA A 1 647 ? -28.763 56.919 28.197 1.00 21.72 647 ALA A CA 1
ATOM 5421 C C . ALA A 1 647 ? -28.412 56.399 29.583 1.00 22.18 647 ALA A C 1
ATOM 5422 O O . ALA A 1 647 ? -27.241 56.216 29.899 1.00 18.69 647 ALA A O 1
ATOM 5424 N N . GLU A 1 648 ? -29.425 56.199 30.420 1.00 23.02 648 GLU A N 1
ATOM 5425 C CA . GLU A 1 648 ? -29.213 55.703 31.774 1.00 24.60 648 GLU A CA 1
ATOM 5426 C C . GLU A 1 648 ? -28.553 54.331 31.745 1.00 20.61 648 GLU A C 1
ATOM 5427 O O . GLU A 1 648 ? -27.617 54.057 32.493 1.00 19.22 648 GLU A O 1
ATOM 5433 N N . ASP A 1 649 ? -29.066 53.470 30.878 1.00 19.71 649 ASP A N 1
ATOM 5434 C CA . ASP A 1 649 ? -28.550 52.124 30.739 1.00 20.09 649 ASP A CA 1
ATOM 5435 C C . ASP A 1 649 ? -27.097 52.101 30.276 1.00 18.90 649 ASP A C 1
ATOM 5436 O O . ASP A 1 649 ? -26.320 51.253 30.705 1.00 21.37 649 ASP A O 1
ATOM 5441 N N . PHE A 1 650 ? -26.737 52.991 29.363 1.00 19.92 650 PHE A N 1
ATOM 5442 C CA . PHE A 1 650 ? -25.362 53.033 28.871 1.00 19.80 650 PHE A CA 1
ATOM 5443 C C . PHE A 1 650 ? -24.359 53.573 29.888 1.00 18.56 650 PHE A C 1
ATOM 5444 O O . PHE A 1 650 ? -23.211 53.130 29.932 1.00 17.55 650 PHE A O 1
ATOM 5452 N N . LEU A 1 651 ? -24.818 54.484 30.736 1.00 21.04 651 LEU A N 1
ATOM 5453 C CA . LEU A 1 651 ? -23.981 55.098 31.761 1.00 22.42 651 LEU A CA 1
ATOM 5454 C C . LEU A 1 651 ? -23.805 54.207 32.993 1.00 24.60 651 LEU A C 1
ATOM 5455 O O . LEU A 1 651 ? -22.690 53.982 33.465 1.00 23.35 651 LEU A O 1
ATOM 5460 N N . LYS A 1 652 ? -24.919 53.707 33.518 1.00 27.22 652 LYS A N 1
ATOM 5461 C CA . LYS A 1 652 ? -24.902 52.874 34.715 1.00 27.91 652 LYS A CA 1
ATOM 5462 C C . LYS A 1 652 ? -24.998 51.379 34.456 1.00 27.29 652 LYS A C 1
ATOM 5463 O O . LYS A 1 652 ? -24.605 50.577 35.302 1.00 26.00 652 LYS A O 1
ATOM 5469 N N . GLY A 1 653 ? -25.537 51.012 33.298 1.00 28.24 653 GLY A N 1
ATOM 5470 C CA . GLY A 1 653 ? -25.714 49.611 32.949 1.00 27.63 653 GLY A CA 1
ATOM 5471 C C . GLY A 1 653 ? -24.500 48.699 32.936 1.00 27.97 653 GLY A C 1
ATOM 5472 O O . GLY A 1 653 ? -23.355 49.135 32.816 1.00 28.33 653 GLY A O 1
ATOM 5473 N N . GLU A 1 654 ? -24.787 47.407 33.024 1.00 26.59 654 GLU A N 1
ATOM 5474 C CA . GLU A 1 654 ? -23.784 46.348 33.045 1.00 27.83 654 GLU A CA 1
ATOM 5475 C C . GLU A 1 654 ? -22.909 46.252 31.790 1.00 23.78 654 GLU A C 1
ATOM 5476 O O . GLU A 1 654 ? -23.321 46.640 30.697 1.00 21.50 654 GLU A O 1
ATOM 5482 N N . TYR A 1 655 ? -21.690 45.751 31.979 1.00 21.92 655 TYR A N 1
ATOM 5483 C CA . TYR A 1 655 ? -20.723 45.559 30.896 1.00 22.03 655 TYR A CA 1
ATOM 5484 C C . TYR A 1 655 ? -20.174 44.138 31.019 1.00 23.41 655 TYR A C 1
ATOM 5485 O O . TYR A 1 655 ? -19.656 43.762 32.067 1.00 25.33 655 TYR A O 1
ATOM 5494 N N . LYS A 1 656 ? -20.284 43.353 29.954 1.00 25.12 656 LYS A N 1
ATOM 5495 C CA . LYS A 1 656 ? -19.798 41.975 29.964 1.00 26.28 656 LYS A CA 1
ATOM 5496 C C . LYS A 1 656 ? -18.861 41.718 28.785 1.00 23.93 656 LYS A C 1
ATOM 5497 O O . LYS A 1 656 ? -19.291 41.719 27.631 1.00 23.50 656 LYS A O 1
ATOM 5503 N N . GLY A 1 657 ? -17.593 41.458 29.084 1.00 22.62 657 GLY A N 1
ATOM 5504 C CA . GLY A 1 657 ? -16.610 41.207 28.042 1.00 23.80 657 GLY A CA 1
ATOM 5505 C C . GLY A 1 657 ? -16.625 39.794 27.485 1.00 25.10 657 GLY A C 1
ATOM 5506 O O . GLY A 1 657 ? -16.715 38.820 28.238 1.00 23.87 657 GLY A O 1
ATOM 5507 N N . LEU A 1 658 ? -16.574 39.689 26.158 1.00 26.41 658 LEU A N 1
ATOM 5508 C CA . LEU A 1 658 ? -16.566 38.402 25.461 1.00 27.30 658 LEU A CA 1
ATOM 5509 C C . LEU A 1 658 ? -15.152 38.005 25.036 1.00 27.52 658 LEU A C 1
ATOM 5510 O O . LEU A 1 658 ? -14.329 38.855 24.714 1.00 25.90 658 LEU A O 1
ATOM 5515 N N . ASP A 1 659 ? -14.871 36.706 25.048 1.00 29.36 659 ASP A N 1
ATOM 5516 C CA . ASP A 1 659 ? -13.556 36.241 24.628 1.00 32.63 659 ASP A CA 1
ATOM 5517 C C . ASP A 1 659 ? -13.665 35.831 23.170 1.00 30.27 659 ASP A C 1
ATOM 5518 O O . ASP A 1 659 ? -14.351 34.861 22.831 1.00 29.43 659 ASP A O 1
ATOM 5523 N N . LEU A 1 660 ? -13.036 36.612 22.305 1.00 26.03 660 LEU A N 1
ATOM 5524 C CA . LEU A 1 660 ? -13.064 36.346 20.879 1.00 21.91 660 LEU A CA 1
ATOM 5525 C C . LEU A 1 660 ? -11.643 36.104 20.378 1.00 21.24 660 LEU A C 1
ATOM 5526 O O . LEU A 1 660 ? -10.677 36.200 21.144 1.00 19.80 660 LEU A O 1
ATOM 5531 N N . GLU A 1 661 ? -11.524 35.698 19.121 1.00 20.99 661 GLU A N 1
ATOM 5532 C CA . GLU A 1 661 ? -10.208 35.434 18.549 1.00 23.61 661 GLU A CA 1
ATOM 5533 C C . GLU A 1 661 ? -9.487 36.747 18.272 1.00 22.60 661 GLU A C 1
ATOM 5534 O O . GLU A 1 661 ? -10.133 37.784 18.115 1.00 21.41 661 GLU A O 1
ATOM 5540 N N . GLU A 1 662 ? -8.163 36.687 18.149 1.00 22.91 662 GLU A N 1
ATOM 5541 C CA . GLU A 1 662 ? -7.369 37.881 17.889 1.00 23.67 662 GLU A CA 1
ATOM 5542 C C . GLU A 1 662 ? -7.853 38.620 16.636 1.00 21.33 662 GLU A C 1
ATOM 5543 O O . GLU A 1 662 ? -8.012 38.031 15.568 1.00 20.97 662 GLU A O 1
ATOM 5549 N N . GLY A 1 663 ? -8.037 39.927 16.768 1.00 19.48 663 GLY A N 1
ATOM 5550 C CA . GLY A 1 663 ? -8.525 40.726 15.659 1.00 18.33 663 GLY A CA 1
ATOM 5551 C C . GLY A 1 663 ? -9.939 41.227 15.923 1.00 18.03 663 GLY A C 1
ATOM 5552 O O . GLY A 1 663 ? -10.468 42.048 15.168 1.00 18.26 663 GLY A O 1
ATOM 5553 N N . LEU A 1 664 ? -10.571 40.689 16.965 1.00 15.16 664 LEU A N 1
ATOM 5554 C CA . LEU A 1 664 ? -11.919 41.085 17.352 1.00 15.42 664 LEU A CA 1
ATOM 5555 C C . LEU A 1 664 ? -11.960 41.516 18.818 1.00 14.58 664 LEU A C 1
ATOM 5556 O O . LEU A 1 664 ? -11.111 41.121 19.611 1.00 14.06 664 LEU A O 1
ATOM 5561 N N . CYS A 1 665 ? -12.931 42.364 19.147 1.00 13.79 665 CYS A N 1
ATOM 5562 C CA . CYS A 1 665 ? -13.153 42.854 20.509 1.00 12.26 665 CYS A CA 1
ATOM 5563 C C . CYS A 1 665 ? -14.669 42.872 20.648 1.00 13.56 665 CYS A C 1
ATOM 5564 O O . CYS A 1 665 ? -15.358 43.464 19.810 1.00 14.98 665 CYS A O 1
ATOM 5567 N N . GLY A 1 666 ? -15.196 42.208 21.672 1.00 12.86 666 GLY A N 1
ATOM 5568 C CA . GLY A 1 666 ? -16.637 42.168 21.844 1.00 12.68 666 GLY A CA 1
ATOM 5569 C C . GLY A 1 666 ? -17.100 42.252 23.279 1.00 14.21 666 GLY A C 1
ATOM 5570 O O . GLY A 1 666 ? -16.364 41.907 24.202 1.00 14.62 666 GLY A O 1
ATOM 5571 N N . PHE A 1 667 ? -18.328 42.725 23.466 1.00 12.58 667 PHE A N 1
ATOM 5572 C CA . PHE A 1 667 ? -18.913 42.862 24.797 1.00 14.32 667 PHE A CA 1
ATOM 5573 C C . PHE A 1 667 ? -20.426 43.035 24.725 1.00 13.05 667 PHE A C 1
ATOM 5574 O O . PHE A 1 667 ? -20.980 43.293 23.658 1.00 8.49 667 PHE A O 1
ATOM 5582 N N . ILE A 1 668 ? -21.083 42.844 25.867 1.00 14.93 668 ILE A N 1
ATOM 5583 C CA . ILE A 1 668 ? -22.535 42.971 25.986 1.00 15.37 668 ILE A CA 1
ATOM 5584 C C . ILE A 1 668 ? -22.864 44.065 26.998 1.00 13.06 668 ILE A C 1
ATOM 5585 O O . ILE A 1 668 ? -22.237 44.150 28.050 1.00 13.94 668 ILE A O 1
ATOM 5590 N N . ARG A 1 669 ? -23.785 44.950 26.644 1.00 14.05 669 ARG A N 1
ATOM 5591 C CA . ARG A 1 669 ? -24.192 46.015 27.558 1.00 17.83 669 ARG A CA 1
ATOM 5592 C C . ARG A 1 669 ? -25.573 45.681 28.124 1.00 19.96 669 ARG A C 1
ATOM 5593 O O . ARG A 1 669 ? -26.491 45.338 27.374 1.00 21.58 669 ARG A O 1
ATOM 5601 N N . PHE A 1 670 ? -25.730 45.851 29.433 1.00 20.22 670 PHE A N 1
ATOM 5602 C CA . PHE A 1 670 ? -26.981 45.564 30.140 1.00 23.76 670 PHE A CA 1
ATOM 5603 C C . PHE A 1 670 ? -27.823 44.390 29.620 1.00 24.41 670 PHE A C 1
ATOM 5604 O O . PHE A 1 670 ? -29.055 44.476 29.542 1.00 23.47 670 PHE A O 1
ATOM 5612 N N . ASN A 1 671 ? -27.138 43.295 29.293 1.00 26.56 671 ASN A N 1
ATOM 5613 C CA . ASN A 1 671 ? -27.758 42.060 28.800 1.00 28.80 671 ASN A CA 1
ATOM 5614 C C . ASN A 1 671 ? -28.745 42.197 27.639 1.00 28.72 671 ASN A C 1
ATOM 5615 O O . ASN A 1 671 ? -29.638 41.364 27.484 1.00 27.69 671 ASN A O 1
ATOM 5620 N N . LYS A 1 672 ? -28.568 43.216 26.802 1.00 29.56 672 LYS A N 1
ATOM 5621 C CA . LYS A 1 672 ? -29.462 43.429 25.666 1.00 29.59 672 LYS A CA 1
ATOM 5622 C C . LYS A 1 672 ? -28.786 43.811 24.355 1.00 28.67 672 LYS A C 1
ATOM 5623 O O . LYS A 1 672 ? -29.370 43.614 23.291 1.00 29.07 672 LYS A O 1
ATOM 5629 N N . ILE A 1 673 ? -27.581 44.376 24.420 1.00 26.22 673 ILE A N 1
ATOM 5630 C CA . ILE A 1 673 ? -26.884 44.804 23.202 1.00 24.50 673 ILE A CA 1
ATOM 5631 C C . ILE A 1 673 ? -25.504 44.162 23.005 1.00 23.74 673 ILE A C 1
ATOM 5632 O O . ILE A 1 673 ? -24.575 44.393 23.785 1.00 24.50 673 ILE A O 1
ATOM 5637 N N . LEU A 1 674 ? -25.396 43.325 21.978 1.00 22.04 674 LEU A N 1
ATOM 5638 C CA . LEU A 1 674 ? -24.143 42.646 21.649 1.00 20.60 674 LEU A CA 1
ATOM 5639 C C . LEU A 1 674 ? -23.345 43.535 20.696 1.00 17.16 674 LEU A C 1
ATOM 5640 O O . LEU A 1 674 ? -23.844 43.934 19.642 1.00 17.56 674 LEU A O 1
ATOM 5645 N N . VAL A 1 675 ? -22.106 43.832 21.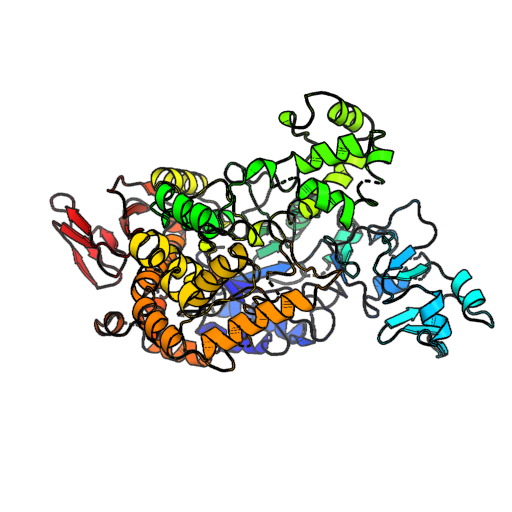067 1.00 16.07 675 VAL A N 1
ATOM 5646 C CA . VAL A 1 675 ? -21.237 44.684 20.262 1.00 14.15 675 VAL A CA 1
ATOM 5647 C C . VAL A 1 675 ? -20.010 43.913 19.788 1.00 13.64 675 VAL A C 1
ATOM 5648 O O . VAL A 1 675 ? -19.237 43.415 20.601 1.00 16.42 675 VAL A O 1
ATOM 5652 N N . ILE A 1 676 ? -19.847 43.792 18.475 1.00 15.64 676 ILE A N 1
ATOM 5653 C CA . ILE A 1 676 ? -18.687 43.100 17.910 1.00 18.21 676 ILE A CA 1
ATOM 5654 C C . ILE A 1 676 ? -17.913 44.089 17.030 1.00 16.41 676 ILE A C 1
ATOM 5655 O O . ILE A 1 676 ? -18.441 44.607 16.051 1.00 16.75 676 ILE A O 1
ATOM 5660 N N . ILE A 1 677 ? -16.653 44.321 17.368 1.00 14.37 677 ILE A N 1
ATOM 5661 C CA . ILE A 1 677 ? -15.804 45.263 16.638 1.00 17.19 677 ILE A CA 1
ATOM 5662 C C . ILE A 1 677 ? -14.490 44.594 16.221 1.00 16.37 677 ILE A C 1
ATOM 5663 O O . ILE A 1 677 ? -13.888 43.870 17.016 1.00 16.85 677 ILE A O 1
ATOM 5668 N N . LYS A 1 678 ? -14.051 44.791 14.981 1.00 15.58 678 LYS A N 1
ATOM 5669 C CA . LYS A 1 678 ? -12.779 44.192 14.605 1.00 15.56 678 LYS A CA 1
ATOM 5670 C C . LYS A 1 678 ? -11.615 45.178 14.738 1.00 14.75 678 LYS A C 1
ATOM 5671 O O . LYS A 1 678 ? -11.713 46.355 14.381 1.00 15.26 678 LYS A O 1
ATOM 5677 N N . THR A 1 679 ? -10.567 44.727 15.408 1.00 11.11 679 THR A N 1
ATOM 5678 C CA . THR A 1 679 ? -9.389 45.544 15.621 1.00 9.30 679 THR A CA 1
ATOM 5679 C C . THR A 1 679 ? -8.353 45.388 14.503 1.00 12.17 679 THR A C 1
ATOM 5680 O O . THR A 1 679 ? -7.476 46.235 14.344 1.00 11.03 679 THR A O 1
ATOM 5684 N N . LYS A 1 680 ? -8.440 44.293 13.752 1.00 11.90 680 LYS A N 1
ATOM 5685 C CA . LYS A 1 680 ? -7.537 44.050 12.635 1.00 13.13 680 LYS A CA 1
ATOM 5686 C C . LYS A 1 680 ? -8.353 44.353 11.382 1.00 12.15 680 LYS A C 1
ATOM 5687 O O . LYS A 1 680 ? -9.229 43.582 10.995 1.00 13.96 680 LYS A O 1
ATOM 5693 N N . GLY A 1 681 ? -8.079 45.499 10.769 1.00 11.05 681 GLY A N 1
ATOM 5694 C CA . GLY A 1 681 ? -8.826 45.918 9.596 1.00 11.64 681 GLY A CA 1
ATOM 5695 C C . GLY A 1 681 ? -8.755 45.112 8.310 1.00 13.28 681 GLY A C 1
ATOM 5696 O O . GLY A 1 681 ? -9.724 45.100 7.548 1.00 15.52 681 GLY A O 1
ATOM 5697 N N . SER A 1 682 ? -7.621 44.470 8.048 1.00 13.27 682 SER A N 1
ATOM 5698 C CA . SER A 1 682 ? -7.430 43.704 6.817 1.00 11.19 682 SER A CA 1
ATOM 5699 C C . SER A 1 682 ? -8.001 42.285 6.759 1.00 13.04 682 SER A C 1
ATOM 5700 O O . SER A 1 682 ? -7.911 41.626 5.723 1.00 13.78 682 SER A O 1
ATOM 5703 N N . VAL A 1 683 ? -8.603 41.817 7.845 1.00 13.83 683 VAL A N 1
ATOM 5704 C CA . VAL A 1 683 ? -9.151 40.462 7.877 1.00 13.90 683 VAL A CA 1
ATOM 5705 C C . VAL A 1 683 ? -10.654 40.442 8.164 1.00 16.39 683 VAL A C 1
ATOM 5706 O O . VAL A 1 683 ? -11.156 41.257 8.940 1.00 14.71 683 VAL A O 1
ATOM 5710 N N . ASN A 1 684 ? -11.367 39.521 7.516 1.00 16.26 684 ASN A N 1
ATOM 5711 C CA . ASN A 1 684 ? -12.805 39.359 7.720 1.00 16.13 684 ASN A CA 1
ATOM 5712 C C . ASN A 1 684 ? -13.015 38.171 8.663 1.00 17.91 684 ASN A C 1
ATOM 5713 O O . ASN A 1 684 ? -12.321 37.161 8.565 1.00 15.45 684 ASN A O 1
ATOM 5718 N N . TYR A 1 685 ? -13.924 38.331 9.621 1.00 18.31 685 TYR A N 1
ATOM 5719 C CA . TYR A 1 685 ? -14.204 37.290 10.607 1.00 20.32 685 TYR A CA 1
ATOM 5720 C C . TYR A 1 685 ? -15.642 36.755 10.546 1.00 21.81 685 TYR A C 1
ATOM 5721 O O . TYR A 1 685 ? -16.544 37.408 10.026 1.00 20.81 685 TYR A O 1
ATOM 5730 N N . LYS A 1 686 ? -15.854 35.563 11.086 1.00 24.71 686 LYS A N 1
ATOM 5731 C CA . LYS A 1 686 ? -17.178 34.961 11.106 1.00 28.56 686 LYS A CA 1
ATOM 5732 C C . LYS A 1 686 ? -17.385 34.430 12.517 1.00 29.91 686 LYS A C 1
ATOM 5733 O O . LYS A 1 686 ? -16.454 33.905 13.133 1.00 31.40 686 LYS A O 1
ATOM 5739 N N . LEU A 1 687 ? -18.585 34.599 13.059 1.00 30.34 687 LEU A N 1
ATOM 5740 C CA . LEU A 1 687 ? -18.841 34.130 14.410 1.00 33.78 687 LEU A CA 1
ATOM 5741 C C . LEU A 1 687 ? -20.188 33.431 14.519 1.00 35.70 687 LEU A C 1
ATOM 5742 O O . LEU A 1 687 ? -21.200 33.930 14.021 1.00 35.50 687 LEU A O 1
ATOM 5747 N N . LYS A 1 688 ? -20.185 32.257 15.146 1.00 38.40 688 LYS A N 1
ATOM 5748 C CA . LYS A 1 688 ? -21.409 31.493 15.350 1.00 40.91 688 LYS A CA 1
ATOM 5749 C C . LYS A 1 688 ? -22.169 32.057 16.540 1.00 41.60 688 LYS A C 1
ATOM 5750 O O . LYS A 1 688 ? -21.605 32.241 17.624 1.00 40.72 688 LYS A O 1
ATOM 5756 N N . LEU A 1 689 ? -23.442 32.358 16.327 1.00 42.11 689 LEU A N 1
ATOM 5757 C CA . LEU A 1 689 ? -24.276 32.895 17.388 1.00 43.91 689 LEU A CA 1
ATOM 5758 C C . LEU A 1 689 ? -24.960 31.778 18.182 1.00 48.56 689 LEU A C 1
ATOM 5759 O O . LEU A 1 689 ? -24.970 30.615 17.766 1.00 49.49 689 LEU A O 1
ATOM 5764 N N . GLU A 1 690 ? -25.497 32.140 19.345 1.00 52.46 690 GLU A N 1
ATOM 5765 C CA . GLU A 1 690 ? -26.180 31.195 20.226 1.00 54.31 690 GLU A CA 1
ATOM 5766 C C . GLU A 1 690 ? -27.408 30.551 19.588 1.00 53.67 690 GLU A C 1
ATOM 5767 O O . GLU A 1 690 ? -28.039 31.127 18.694 1.00 51.26 690 GLU A O 1
ATOM 5773 N N . GLU A 1 691 ? -27.720 29.341 20.043 1.00 54.58 691 GLU A N 1
ATOM 5774 C CA . GLU A 1 691 ? -28.846 28.573 19.524 1.00 56.80 691 GLU A CA 1
ATOM 5775 C C . GLU A 1 691 ? -30.213 29.227 19.704 1.00 56.03 691 GLU A C 1
ATOM 5776 O O . GLU A 1 691 ? -30.640 29.514 20.824 1.00 56.72 691 GLU A O 1
ATOM 5782 N N . GLY A 1 692 ? -30.903 29.432 18.586 1.00 55.07 692 GLY A N 1
ATOM 5783 C CA . GLY A 1 692 ? -32.227 30.026 18.620 1.00 53.66 692 GLY A CA 1
ATOM 5784 C C . GLY A 1 692 ? -32.284 31.538 18.635 1.00 52.11 692 GLY A C 1
ATOM 5785 O O . GLY A 1 692 ? -33.177 32.123 18.016 1.00 54.21 692 GLY A O 1
ATOM 5786 N N . ALA A 1 693 ? -31.329 32.168 19.314 1.00 50.41 693 ALA A N 1
ATOM 5787 C CA . ALA A 1 693 ? -31.272 33.627 19.429 1.00 47.71 693 ALA A CA 1
ATOM 5788 C C . ALA A 1 693 ? -31.339 34.376 18.097 1.00 43.84 693 ALA A C 1
ATOM 5789 O O . ALA A 1 693 ? -30.617 34.051 17.148 1.00 42.17 693 ALA A O 1
ATOM 5791 N N . ILE A 1 694 ? -32.232 35.363 18.034 1.00 40.15 694 ILE A N 1
ATOM 5792 C CA . ILE A 1 694 ? -32.408 36.196 16.843 1.00 37.38 694 ILE A CA 1
ATOM 5793 C C . ILE A 1 694 ? -31.980 37.606 17.223 1.00 34.47 694 ILE A C 1
ATOM 5794 O O . ILE A 1 694 ? -32.258 38.060 18.333 1.00 34.44 694 ILE A O 1
ATOM 5799 N N . TYR A 1 695 ? -31.300 38.292 16.311 1.00 30.09 695 TYR A N 1
ATOM 5800 C CA . TYR A 1 695 ? -30.834 39.646 16.571 1.00 24.99 695 TYR A CA 1
ATOM 5801 C C . TYR A 1 695 ? -31.206 40.566 15.432 1.00 22.65 695 TYR A C 1
ATOM 5802 O O . TYR A 1 695 ? -31.533 40.111 14.337 1.00 23.39 695 TYR A O 1
ATOM 5811 N N . THR A 1 696 ? -31.126 41.865 15.694 1.00 23.08 696 THR A N 1
ATOM 5812 C CA . THR A 1 696 ? -31.399 42.874 14.678 1.00 22.81 696 THR A CA 1
ATOM 5813 C C . THR A 1 696 ? -30.181 43.794 14.626 1.00 21.36 696 THR A C 1
ATOM 5814 O O . THR A 1 696 ? -29.696 44.262 15.662 1.00 17.79 696 THR A O 1
ATOM 5818 N N . ASP A 1 697 ? -29.626 43.962 13.432 1.00 20.39 697 ASP A N 1
ATOM 5819 C CA . ASP A 1 697 ? -28.473 44.828 13.238 1.00 21.15 697 ASP A CA 1
ATOM 5820 C C . ASP A 1 697 ? -28.989 46.267 13.174 1.00 21.33 697 ASP A C 1
ATOM 5821 O O . ASP A 1 697 ? -29.689 46.648 12.238 1.00 22.72 697 ASP A O 1
ATOM 5826 N N . VAL A 1 698 ? -28.641 47.053 14.186 1.00 23.59 698 VAL A N 1
ATOM 5827 C CA . VAL A 1 698 ? -29.060 48.449 14.293 1.00 24.00 698 VAL A CA 1
ATOM 5828 C C . VAL A 1 698 ? -28.638 49.332 13.110 1.00 21.69 698 VAL A C 1
ATOM 5829 O O . VAL A 1 698 ? -29.348 50.271 12.754 1.00 22.57 698 VAL A O 1
ATOM 5833 N N . LEU A 1 699 ? -27.490 49.033 12.504 1.00 20.37 699 LEU A N 1
ATOM 5834 C CA . LEU A 1 699 ? -26.993 49.818 11.375 1.00 21.39 699 LEU A CA 1
ATOM 5835 C C . LEU A 1 699 ? -27.530 49.407 9.991 1.00 23.15 699 LEU A C 1
ATOM 5836 O O . LEU A 1 699 ? -27.823 50.266 9.159 1.00 22.50 699 LEU A O 1
ATOM 5841 N N . THR A 1 700 ? -27.619 48.106 9.728 1.00 23.62 700 THR A N 1
ATOM 5842 C CA . THR A 1 700 ? -28.106 47.621 8.434 1.00 24.51 700 THR A CA 1
ATOM 5843 C C . THR A 1 700 ? -29.576 47.182 8.431 1.00 24.92 700 THR A C 1
ATOM 5844 O O . THR A 1 700 ? -30.189 47.074 7.368 1.00 25.74 700 THR A O 1
ATOM 5848 N N . GLY A 1 701 ? -30.135 46.949 9.614 1.00 25.83 701 GLY A N 1
ATOM 5849 C CA . GLY A 1 701 ? -31.514 46.510 9.720 1.00 26.90 701 GLY A CA 1
ATOM 5850 C C . GLY A 1 701 ? -31.714 45.016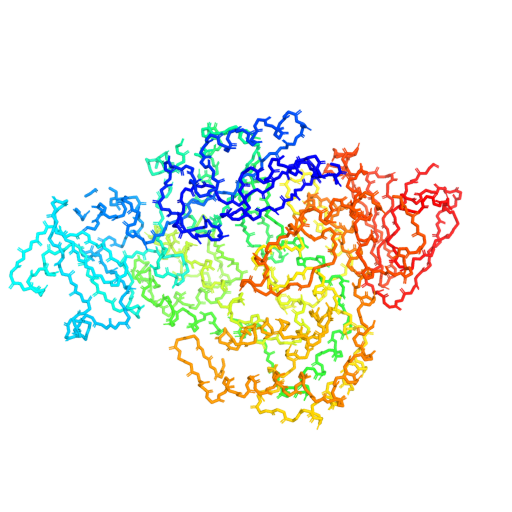 9.480 1.00 28.87 701 GLY A C 1
ATOM 5851 O O . GLY A 1 701 ? -32.819 44.505 9.657 1.00 30.65 701 GLY A O 1
ATOM 5852 N N . GLU A 1 702 ? -30.650 44.312 9.100 1.00 29.76 702 GLU A N 1
ATOM 5853 C CA . GLU A 1 702 ? -30.719 42.874 8.826 1.00 29.70 702 GLU A CA 1
ATOM 5854 C C . GLU A 1 702 ? -31.109 42.034 10.039 1.00 31.08 702 GLU A C 1
ATOM 5855 O O . GLU A 1 702 ? -30.837 42.406 11.184 1.00 27.12 702 GLU A O 1
ATOM 5861 N N . GLU A 1 703 ? -31.712 40.876 9.773 1.00 32.28 703 GLU A N 1
ATOM 5862 C CA . GLU A 1 703 ? -32.069 39.944 10.834 1.00 34.25 703 GLU A CA 1
ATOM 5863 C C . GLU A 1 703 ? -30.848 39.034 10.928 1.00 31.51 703 GLU A C 1
ATOM 5864 O O . GLU A 1 703 ? -30.424 38.457 9.926 1.00 30.54 703 GLU A O 1
ATOM 5870 N N . ILE A 1 704 ? -30.269 38.924 12.115 1.00 32.30 704 ILE A N 1
ATOM 5871 C CA . ILE A 1 704 ? -29.078 38.105 12.309 1.00 30.93 704 ILE A CA 1
ATOM 5872 C C . ILE A 1 704 ? -29.384 36.861 13.145 1.00 32.94 704 ILE A C 1
ATOM 5873 O O . ILE A 1 704 ? -30.029 36.950 14.190 1.00 32.34 704 ILE A O 1
ATOM 5878 N N . LYS A 1 705 ? -28.918 35.706 12.676 1.00 34.76 705 LYS A N 1
ATOM 5879 C CA . LYS A 1 705 ? -29.116 34.435 13.377 1.00 37.57 705 LYS A CA 1
ATOM 5880 C C . LYS A 1 705 ? -28.127 33.362 12.901 1.00 37.59 705 LYS A C 1
ATOM 5881 O O . LYS A 1 705 ? -27.648 33.402 11.763 1.00 35.30 705 LYS A O 1
ATOM 5887 N N . LYS A 1 706 ? -27.846 32.403 13.783 1.00 39.39 706 LYS A N 1
ATOM 5888 C CA . LYS A 1 706 ? -26.917 31.298 13.521 1.00 39.70 706 LYS A CA 1
ATOM 5889 C C . LYS A 1 706 ? -25.452 31.728 13.434 1.00 37.51 706 LYS A C 1
ATOM 5890 O O . LYS A 1 706 ? -24.617 31.243 14.196 1.00 37.69 706 LYS A O 1
ATOM 5896 N N . GLU A 1 707 ? -25.134 32.594 12.477 1.00 34.60 707 GLU A N 1
ATOM 5897 C CA . GLU A 1 707 ? -23.766 33.073 12.307 1.00 32.74 707 GLU A CA 1
ATOM 5898 C C . GLU A 1 707 ? -23.758 34.492 11.763 1.00 29.67 707 GLU A C 1
ATOM 5899 O O . GLU A 1 707 ? -24.704 34.922 11.099 1.00 29.76 707 GLU A O 1
ATOM 5905 N N . VAL A 1 708 ? -22.681 35.215 12.031 1.00 27.11 708 VAL A N 1
ATOM 5906 C CA . VAL A 1 708 ? -22.566 36.586 11.563 1.00 24.71 708 VAL A CA 1
ATOM 5907 C C . VAL A 1 708 ? -21.165 36.831 11.004 1.00 23.45 708 VAL A C 1
ATOM 5908 O O . VAL A 1 708 ? -20.172 36.345 11.551 1.00 22.38 708 VAL A O 1
ATOM 5912 N N . GLN A 1 709 ? -21.104 37.516 9.870 1.00 19.80 709 GLN A N 1
ATOM 5913 C CA . GLN A 1 709 ? -19.839 37.845 9.240 1.00 21.62 709 GLN A CA 1
ATOM 5914 C C . GLN A 1 709 ? -19.497 39.283 9.622 1.00 22.17 709 GLN A C 1
ATOM 5915 O O . GLN A 1 709 ? -20.379 40.142 9.663 1.00 20.94 709 GLN A O 1
ATOM 5921 N N . ILE A 1 710 ? -18.242 39.528 9.982 1.00 21.17 710 ILE A N 1
ATOM 5922 C CA . ILE A 1 710 ? -17.810 40.872 10.336 1.00 20.83 710 ILE A CA 1
ATOM 5923 C C . ILE A 1 710 ? -16.907 41.389 9.200 1.00 19.04 710 ILE A C 1
ATOM 5924 O O . ILE A 1 710 ? -15.766 40.947 9.062 1.00 17.51 710 ILE A O 1
ATOM 5929 N N . ASN A 1 711 ? -17.457 42.274 8.366 1.00 18.74 711 ASN A N 1
ATOM 5930 C CA . ASN A 1 711 ? -16.760 42.856 7.210 1.00 21.36 711 ASN A CA 1
ATOM 5931 C C . ASN A 1 711 ? -16.261 44.296 7.402 1.00 19.72 711 ASN A C 1
ATOM 5932 O O . ASN A 1 711 ? -15.315 44.541 8.151 1.00 19.09 711 ASN A O 1
ATOM 5937 N N . GLU A 1 712 ? -16.866 45.235 6.673 1.00 17.81 712 GLU A N 1
ATOM 5938 C CA . GLU A 1 712 ? -16.494 46.646 6.741 1.00 21.10 712 GLU A CA 1
ATOM 5939 C C . GLU A 1 712 ? -17.069 47.427 7.914 1.00 22.79 712 GLU A C 1
ATOM 5940 O O . GLU A 1 712 ? -16.609 48.536 8.177 1.00 23.13 712 GLU A O 1
ATOM 5946 N N . LEU A 1 713 ? -18.154 46.929 8.508 1.00 23.43 713 LEU A N 1
ATOM 5947 C CA . LEU A 1 713 ? -18.802 47.620 9.630 1.00 21.57 713 LEU A CA 1
ATOM 5948 C C . LEU A 1 713 ? -18.858 46.831 10.922 1.00 21.14 713 LEU A C 1
ATOM 5949 O O . LEU A 1 713 ? -18.865 45.598 10.917 1.00 19.36 713 LEU A O 1
ATOM 5954 N N . PRO A 1 714 ? -18.885 47.543 12.062 1.00 19.49 714 PRO A N 1
ATOM 5955 C CA . PRO A 1 714 ? -18.958 46.842 13.346 1.00 18.99 714 PRO A CA 1
ATOM 5956 C C . PRO A 1 714 ? -20.391 46.323 13.483 1.00 18.52 714 PRO A C 1
ATOM 5957 O O . PRO A 1 714 ? -21.304 46.865 12.856 1.00 20.35 714 PRO A O 1
ATOM 5961 N N . ARG A 1 715 ? -20.579 45.264 14.262 1.00 15.36 715 ARG A N 1
ATOM 5962 C CA . ARG A 1 715 ? -21.904 44.685 14.464 1.00 15.93 715 ARG A CA 1
ATOM 5963 C C . ARG A 1 715 ? -22.474 45.061 15.827 1.00 14.56 715 ARG A C 1
ATOM 5964 O O . ARG A 1 715 ? -21.935 44.668 16.865 1.00 18.74 715 ARG A O 1
ATOM 5972 N N . ILE A 1 716 ? -23.530 45.865 15.822 1.00 16.79 716 ILE A N 1
ATOM 5973 C CA . ILE A 1 716 ? -24.203 46.281 17.047 1.00 16.45 716 ILE A CA 1
ATOM 5974 C C . ILE A 1 716 ? -25.520 45.518 16.953 1.00 16.30 716 ILE A C 1
ATOM 5975 O O . ILE A 1 716 ? -26.392 45.869 16.162 1.00 18.72 716 ILE A O 1
ATOM 5980 N N . LEU A 1 717 ? -25.642 44.452 17.736 1.00 19.01 717 LEU A N 1
ATOM 5981 C CA . LEU A 1 717 ? -26.823 43.591 17.696 1.00 20.73 717 LEU A CA 1
ATOM 5982 C C . LEU A 1 717 ? -27.749 43.636 18.905 1.00 20.57 717 LEU A C 1
ATOM 5983 O O . LEU A 1 717 ? -27.339 43.357 20.031 1.00 19.03 717 LEU A O 1
ATOM 5988 N N . VAL A 1 718 ? -29.011 43.969 18.664 1.00 25.27 718 VAL A N 1
ATOM 5989 C CA . VAL A 1 718 ? -29.995 44.012 19.742 1.00 30.52 718 VAL A CA 1
ATOM 5990 C C . VAL A 1 718 ? -30.752 42.676 19.805 1.00 32.01 718 VAL A C 1
ATOM 5991 O O . VAL A 1 718 ? -31.354 42.236 18.824 1.00 31.63 718 VAL A O 1
ATOM 5995 N N . ARG A 1 719 ? -30.635 41.995 20.938 1.00 35.75 719 ARG A N 1
ATOM 5996 C CA . ARG A 1 719 ? -31.299 40.718 21.136 1.00 42.96 719 ARG A CA 1
ATOM 5997 C C . ARG A 1 719 ? -32.798 40.931 20.953 1.00 47.44 719 ARG A C 1
ATOM 5998 O O . ARG A 1 719 ? -33.372 41.847 21.548 1.00 48.96 719 ARG A O 1
ATOM 6006 N N . MET A 1 720 ? -33.414 40.106 20.110 1.00 51.60 720 MET A N 1
ATOM 6007 C CA . MET A 1 720 ? -34.845 40.214 19.816 1.00 56.77 720 MET A CA 1
ATOM 6008 C C . MET A 1 720 ? -35.712 39.117 20.449 1.00 57.99 720 MET A C 1
ATOM 6009 O O . MET A 1 720 ? -35.626 37.948 20.009 1.00 58.93 720 MET A O 1
#

Sequence (701 aa):
MISATYRLQLNKNFNFGDVIDNLWYFDLGVSHLYLSPVLMASPGSNHGYDVIDHSRINDELGGEKEYRRLIETAHTIGLGIIQDIVPNHMAVNSLNWRLMDVLMGSYYTYFDFFPEDDKIRLPILGEDLDTVISKGLLKIVKDGDEYFLEYFKWKLPLTEVGNDIYDTLQKQNYTLMSWKNPPSYRRFFDVNTLIGVNVEDHVFQESHSILDLDVDGYRIDHIDGLYDPEKYINDLRSIIKNIIIVEKILGFQEELKLNSDGTTGYDFLNYSNLLFNFNQEIMDSIYENFTAEKISISESIKIKAQIIDELFSYEVRLASQLGISYDILRDYLSCIDVYRTYANQIVKECDKTNEIEEATKRNPEAYTKLQQYMPAVYAAYEDTFLFRYNRLISINEVGSDLRYYKISPDQFHVFNQKRRGKITLNATSTHDTKFSEDVRMKISVLSEFPEEWKNVEEWHSIINPKVSRNDEYRYYQVLVGSFYEGFSNDFERIQHMISVREAINTSWRNQNKEYENRVMELVEETFTNKDFIKSFMKFESIRRIGMIKSLSLVALKIMSAGIPDFYQGTEIWRYLLTDPDNRVPVDFKKLHEILEKSKFEKNMLESMDDGRIKMYLTYLLSLRKQLAEDFLKGEYKGLDLEEGLCGFIRFNKILVIIKTKGSVNYKLKLEEGAIYTDVLTGEEIKKEVQINELPRILVRM

Secondary structure (DSSP, 8-state):
-TT-EEEE--BTTB-HHHHHHTTTT------EEEE---EEE-TT-SS--SEEEEEEE-TTTTHHHHHHHHHHHHHHTT-EEEEEE--SEEE--TT-HHHHHH-----GGGB-B-TT-SSEEEEEESS-HHHHHHTT-EEEEE-SS-EEEEETTEEEE-S---SSHHHHHTTSSEEEEETTSPPSB-EETTEEEEEEB----HHHHHHT--TTS--SEEEETTGGG-S-HHHHHHHHHHHH---EEE-----TT----SSSSEESSHHHHHHHHGGG---HHHHHHHHHHHT-----HHHH--HHHHHHHHHSTTT--HHHHHTS-HHHHHHHHHH--SS--STT---GGGTTTSHHHHHHHH-HHHHHHHHTTHHHHH--TTTTGGGT--SSGGG--TT--TT-----HHHHHHHHHHHTT---EE-S--SS-SS-HHHHHHHHGGGGSHHHHH--HHHHHHS--SS-HHHHHHHHHHHHHH-TT-S-S----------TTT-----SSS--HHHHHHHHHHHHHHHH-HHHHHHHHHHH--HHHHHHHHHHHHHHHHHSSSEEEEETTTTS-----STTGGG----HHHHHHHHHT----THHHH-GGGSHHHHHHH--HHHHHHTHHHHHHS-EEEE---TTEEEEEETTTEEEEEES-TT--EEEEPPSS-EEEETTT--EEESEEEE-SS-EEEEE-

Solvent-accessible surface area: 28659 Å² total

Radius of gyration: 26.91 Å; Cα contacts (8 Å, |Δi|>4): 1229; chains: 1; bounding box: 57×84×69 Å

Organism: NCBI:txid2285